Protein AF-A0A8J3HQA4-F1 (afdb_monomer)

Radius of gyration: 41.6 Å; Cα contacts (8 Å, |Δi|>4): 808; chains: 1; bounding box: 109×86×113 Å

pLDDT: mean 78.38, std 19.81, range [27.12, 98.62]

Solvent-accessible surface area (backbone atoms only — not comparable to full-atom values): 40179 Å² total; per-residue (Å²): 110,68,69,58,39,45,41,56,41,45,50,46,14,56,56,36,35,75,80,36,58,63,56,12,50,34,44,30,30,48,48,54,37,62,71,39,54,70,56,42,56,44,44,43,55,50,21,20,52,50,17,27,50,45,25,68,66,51,53,76,76,50,66,46,39,27,44,65,56,50,44,53,48,36,42,49,8,28,62,14,11,27,23,8,45,28,20,47,50,21,18,52,54,33,30,72,74,70,48,75,49,74,84,39,47,38,46,59,95,84,57,55,72,66,52,29,40,62,23,25,50,49,30,49,52,50,44,51,50,53,50,38,44,57,24,25,45,26,42,44,51,11,50,50,51,11,53,56,45,16,60,69,37,40,84,78,37,62,68,60,6,53,52,49,8,42,54,44,21,24,52,42,25,15,51,44,41,32,24,46,34,57,24,40,62,54,46,47,22,28,39,21,41,62,60,76,42,75,57,55,48,63,48,35,37,40,34,49,63,37,22,69,56,47,13,49,45,27,27,52,22,28,46,54,34,41,52,48,45,59,54,29,73,72,45,89,70,76,76,68,96,60,82,75,73,75,75,73,73,73,70,74,71,49,61,62,59,58,59,63,43,39,52,56,53,20,43,53,52,36,54,46,47,40,45,56,41,96,44,70,67,58,42,50,51,50,24,52,52,42,25,49,49,50,46,39,17,35,62,48,50,58,66,43,80,67,46,59,68,56,52,67,71,52,57,70,67,59,42,51,50,50,38,38,51,49,19,29,49,40,25,53,69,51,29,36,63,41,30,78,69,63,38,62,69,44,58,46,54,54,53,31,45,52,56,32,48,56,54,36,31,66,64,55,63,45,70,69,64,72,82,75,72,61,72,70,68,74,67,76,77,70,77,79,80,76,79,78,80,90,78,84,88,82,86,87,87,90,81,83,88,77,92,79,83,90,78,85,82,84,89,78,84,89,78,81,86,81,83,87,79,83,83,80,84,84,81,80,83,84,80,81,85,80,80,85,82,87,86,81,86,80,80,83,78,78,91,72,84,69,68,62,63,64,58,52,53,57,58,52,54,59,48,52,54,51,50,53,53,50,50,51,51,51,51,51,50,48,53,48,49,61,64,71,67,64,72,86,55,71,76,50,59,50,84,34,54,59,50,32,85,38,59,71,52,50,13,43,20,45,27,20,46,51,48,50,52,45,45,67,68,39,43,64,52,51,48,48,54,49,47,58,49,49,48,51,48,51,50,51,49,49,50,50,49,52,50,49,52,52,48,50,51,52,49,51,53,52,50,52,50,52,51,52,52,50,52,52,50,50,52,51,50,50,52,51,49,51,51,51,48,51,50,48,46,51,50,47,48,54,48,44,55,52,42,50,62,47,39,70,62,42,69,76,70,64,92,64,81,88,83,86,88,86,83,91,89,86,89,86,93,84,79,89,83,89,86,86,82,86,77,72,46,58,52,71,70,42,51,51,54,27,38,63,68,46,67,34,73,74,41,41,59,65,32,54,65,40,73,91,17,56,43,61,70,40,25,64,70,51,71,31,71,65,43,29,50,43,53,60,46,61,74,52,38,61,39,80,82,54,56,76,58,43,76,37,70,46,76,46,77,50,92,88,40,64,33,42,41,30,31,32,22,56,95,72,28,57,40,77,71,43,46,30,42,129

Foldseek 3Di:
DLVVLCCQQPVVLLVVCLVPLLVSLLSNWQNLCSLPVVCSVCLLVVLLVLLLVLLQPQPDLDNLLAPVSLLVLLLSLLNGLNSLVSNLVSNLVNNVPPNDNPRFQLCDPPDDPVSSCQLPVVLSVQLSVLSSLLSRLQLSVLQLQLLVQLVVCVVPPNVVSLVRSLVSSLVSSLLLQLLSLLQSLQLSLSRAVSNPGFDDLSSNVNSQQCSLVSSVSNSVSSVVNSVSSVVSVPRPNPDRPDPSPQRPLNPPPQVVVVLVCLLVLLLSLLSSNVSQPNDPVVSVVSSVLSSVLLCCQAEPLVPPPCQCVVLVPDDPLVLLVVLLVQLLVQLLVQVVVCLVVVHQHSVSLSVSLSVSSNSSSSNPHDDHNPPPVPVPPPPPPDPPPPPDDDDDDDDDDDDDDDDDDDDDDDDDDDDDDDDDDDDDDDDDDDDDDDDDDDDDDDDDDPDDPPPPVVVVVVVVVVVVVVVVVVVVVVSVVVSVVLSVPDDRWDDDSCSGSNGTPHSSSSSSNSSSSSVSSCSVSCSVVSSSVVSVVVSVVVVVVVVVVVVVVVVVVVVVVVVVVVVVVVVVVVVVVVVVVVVVVVVVVVVVVVVVVVVVVVVVVCVVPPPDDDDDDDDDDDDDDDDDDDDDDQFAFADPVLLVVQLVQCQDPVNLCQAPVDVQQVCVVLCVLLVHSSSSSSQVSVQCRRVVQADQWFKGWDWDQGSNAIKIWIFTQDPNHTHTDYMGRD

Secondary structure (DSSP, 8-state):
-HHHHHIIIIIHHHHHHHH-HHHHHHHHTTGGGGGSHHHHHHHHHHHHHHHHHHHHH-SSSSGGG-HHHHHHHHHHHTT-HHHHHHHHHHHHHHHHHHS--TTSTT--TTS-HHHIIIIIIHHHHHHHHHHHIIIIIHHHHHHHHHHHHHHHHHTT-HHHHHHHHHHHHHHHHHHHHHHHHHHHHHHSTHHHHTTT-PPPHHHHHHHHHTHHHHHHHHHHHHHHHHHHHHHHHHS-PPPPSS--PPPPP-----HHHHHHHHHHHHHHHHHHTGGG-SSHHHHHHHHHHHHHHHHIIIIIGGGSTTHHHHHHHS-HHHHHHHHHHHHHHHHHHHTHHHHHTT---SHHHHHHHHHHHHHHHHHSPPPPP-TT---------------------------PPPP---------PPPPPPP-PPPPPPPPPPPPPPPPPP--PPPPPP--TTHHHHHHHHHHHHHHHHHHHHHHHHHHHHHHHHHH----------SSTTTS--HHHHHHHHHHHHHHHHHHHHHHHHHHHHH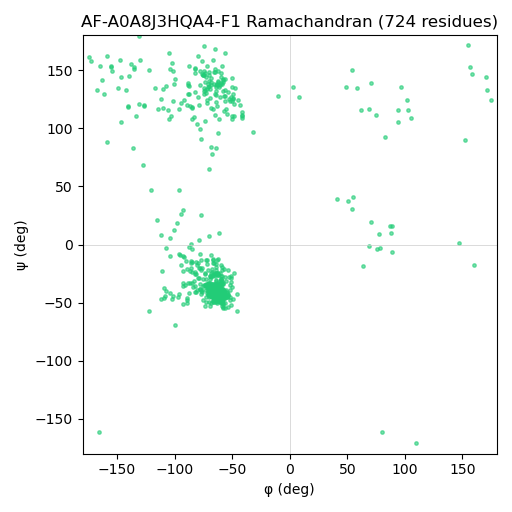HHHHHHHHHHHHHHHHHHHHHHHHHHHHHHHHHHHHHHHHHHHHHHHHHHHHHHHHHHHHHHHHHHHHHHHTTT-S----------------------S-SPPPHHHHHHHHHHH-SHHHHHHHTS-GGG--HHHHHHHTSHHHHHHHHHHTTTT-TT--SSEEEEEEEEETTEEEEEEEEEETTEEEEEEEE--

Structure (mmCIF, N/CA/C/O backbone):
data_AF-A0A8J3HQA4-F1
#
_entry.id   AF-A0A8J3HQA4-F1
#
loop_
_atom_site.group_PDB
_atom_site.id
_atom_site.type_symbol
_atom_site.label_atom_id
_atom_site.label_alt_id
_atom_site.label_comp_id
_atom_site.label_asym_id
_atom_site.label_entity_id
_atom_site.label_seq_id
_atom_site.pdbx_PDB_ins_code
_atom_site.Cartn_x
_atom_site.Cartn_y
_atom_site.Cartn_z
_atom_site.occupancy
_atom_site.B_iso_or_equiv
_atom_site.auth_seq_id
_atom_site.auth_comp_id
_atom_site.auth_asym_id
_atom_site.auth_atom_id
_atom_site.pdbx_PDB_model_num
ATOM 1 N N . MET A 1 1 ? -7.045 -21.920 17.288 1.00 91.19 1 MET A N 1
ATOM 2 C CA . MET A 1 1 ? -7.285 -20.800 16.350 1.00 91.19 1 MET A CA 1
ATOM 3 C C . MET A 1 1 ? -7.050 -19.431 16.993 1.00 91.19 1 MET A C 1
ATOM 5 O O . MET A 1 1 ? -6.075 -18.793 16.630 1.00 91.19 1 MET A O 1
ATOM 9 N N . ASN A 1 2 ? -7.845 -18.998 17.980 1.00 91.38 2 ASN A N 1
ATOM 10 C CA . ASN A 1 2 ? -7.748 -17.632 18.539 1.00 91.38 2 ASN A CA 1
ATOM 11 C C . ASN A 1 2 ? -6.362 -17.262 19.102 1.00 91.38 2 ASN A C 1
ATOM 13 O O . ASN A 1 2 ? -5.876 -16.175 18.822 1.00 91.38 2 ASN A O 1
ATOM 17 N N . LYS A 1 3 ? -5.677 -18.185 19.801 1.00 93.81 3 LYS A N 1
ATOM 18 C CA . LYS A 1 3 ? -4.294 -17.957 20.271 1.00 93.81 3 LYS A CA 1
ATOM 19 C C . LYS A 1 3 ? -3.330 -17.626 19.123 1.00 93.81 3 LYS A C 1
ATOM 21 O O . LYS A 1 3 ? -2.540 -16.707 19.256 1.00 93.81 3 LYS A O 1
ATOM 26 N N . LEU A 1 4 ? -3.432 -18.328 17.989 1.00 95.62 4 LEU A N 1
ATOM 27 C CA . LEU A 1 4 ? -2.595 -18.067 16.810 1.00 95.62 4 LEU A CA 1
ATOM 28 C C . LEU A 1 4 ? -2.912 -16.702 16.191 1.00 95.62 4 LEU A C 1
ATOM 30 O O . LEU A 1 4 ? -1.997 -15.978 15.816 1.00 95.62 4 LEU A O 1
ATOM 34 N N . VAL A 1 5 ? -4.195 -16.333 16.129 1.00 95.56 5 VAL A N 1
ATOM 35 C CA . VAL A 1 5 ? -4.636 -15.013 15.653 1.00 95.56 5 VAL A CA 1
ATOM 36 C C . VAL A 1 5 ? -4.083 -13.896 16.541 1.00 95.56 5 VAL A C 1
ATOM 38 O O . VAL A 1 5 ? -3.553 -12.918 16.021 1.00 95.56 5 VAL A O 1
ATOM 41 N N . ASP A 1 6 ? -4.142 -14.047 17.865 1.00 94.12 6 ASP A N 1
ATOM 42 C CA . ASP A 1 6 ? -3.580 -13.070 18.802 1.00 94.12 6 ASP A CA 1
ATOM 43 C C . ASP A 1 6 ? -2.047 -13.016 18.721 1.00 94.12 6 ASP A C 1
ATOM 45 O O . ASP A 1 6 ? -1.463 -11.931 18.733 1.00 94.12 6 ASP A O 1
ATOM 49 N N . THR A 1 7 ? -1.370 -14.157 18.570 1.00 95.19 7 THR A N 1
ATOM 50 C CA . THR A 1 7 ? 0.081 -14.174 18.352 1.00 95.19 7 THR A CA 1
ATOM 51 C C . THR A 1 7 ? 0.458 -13.427 17.073 1.00 95.19 7 THR A C 1
ATOM 53 O O . THR A 1 7 ? 1.356 -12.588 17.102 1.00 95.19 7 THR A O 1
ATOM 56 N N . LEU A 1 8 ? -0.258 -13.668 15.973 1.00 95.56 8 LEU A N 1
ATOM 57 C CA . LEU A 1 8 ? 0.042 -13.094 14.663 1.00 95.56 8 LEU A CA 1
ATOM 58 C C . LEU A 1 8 ? -0.260 -11.594 14.576 1.00 95.56 8 LEU A C 1
ATOM 60 O O . LEU A 1 8 ? 0.541 -10.845 14.027 1.00 95.56 8 LEU A O 1
ATOM 64 N N . TRP A 1 9 ? -1.393 -11.151 15.125 1.00 94.94 9 TRP A N 1
ATOM 65 C CA . TRP A 1 9 ? -1.896 -9.784 14.937 1.00 94.94 9 TRP A CA 1
ATOM 66 C C . TRP A 1 9 ? -1.690 -8.856 16.137 1.00 94.94 9 TRP A C 1
ATOM 68 O O . TRP A 1 9 ? -1.901 -7.651 16.006 1.00 94.94 9 TRP A O 1
ATOM 78 N N . LEU A 1 10 ? -1.274 -9.376 17.297 1.00 92.75 10 LEU A N 1
ATOM 79 C CA . LEU A 1 10 ? -0.962 -8.563 18.478 1.00 92.75 10 LEU A CA 1
ATOM 80 C C . LEU A 1 10 ? 0.467 -8.766 18.965 1.00 92.75 10 LEU A C 1
ATOM 82 O O . LEU A 1 10 ? 1.226 -7.801 19.053 1.00 92.75 10 LEU A O 1
ATOM 86 N N . GLN A 1 11 ? 0.848 -10.006 19.282 1.00 93.81 11 GLN A N 1
ATOM 87 C CA . GLN A 1 11 ? 2.137 -10.269 19.928 1.00 93.81 11 GLN A CA 1
ATOM 88 C C . GLN A 1 11 ? 3.305 -10.043 18.969 1.00 93.81 11 GLN A C 1
ATOM 90 O O . GLN A 1 11 ? 4.281 -9.401 19.351 1.00 93.81 11 GLN A O 1
ATOM 95 N N . LEU A 1 12 ? 3.196 -10.511 17.723 1.00 94.19 12 LEU A N 1
ATOM 96 C CA . LEU A 1 12 ? 4.220 -10.322 16.702 1.00 94.19 12 LEU A CA 1
ATOM 97 C C . LEU A 1 12 ? 4.420 -8.828 16.373 1.00 94.19 12 LEU A C 1
ATOM 99 O O . LEU A 1 12 ? 5.554 -8.365 16.500 1.00 94.19 12 LEU A O 1
ATOM 103 N N . PRO A 1 13 ? 3.378 -8.023 16.074 1.00 93.69 13 PRO A N 1
ATOM 104 C CA . PRO A 1 13 ? 3.533 -6.578 15.901 1.00 93.69 13 PRO A CA 1
ATOM 105 C C . PRO A 1 13 ? 4.113 -5.870 17.126 1.00 93.69 13 PRO A C 1
ATOM 107 O O . PRO A 1 13 ? 4.959 -4.984 16.986 1.00 93.69 13 PRO A O 1
ATOM 110 N N . ALA A 1 14 ? 3.706 -6.270 18.336 1.00 89.81 14 ALA A N 1
ATOM 111 C CA . ALA A 1 14 ? 4.242 -5.716 19.575 1.00 89.81 14 ALA A CA 1
ATOM 112 C C . ALA A 1 14 ? 5.727 -6.057 19.769 1.00 89.81 14 ALA A C 1
ATOM 114 O O . ALA A 1 14 ? 6.503 -5.187 20.167 1.00 89.81 14 ALA A O 1
ATOM 115 N N . ALA A 1 15 ? 6.138 -7.289 19.456 1.00 90.62 15 ALA A N 1
ATOM 116 C CA . ALA A 1 15 ? 7.532 -7.714 19.484 1.00 90.62 15 ALA A CA 1
ATOM 117 C C . ALA A 1 15 ? 8.357 -6.953 18.438 1.00 90.62 15 ALA A C 1
ATOM 119 O O . ALA A 1 15 ? 9.387 -6.375 18.778 1.00 90.62 15 ALA A O 1
ATOM 120 N N . MET A 1 16 ? 7.864 -6.856 17.200 1.00 90.44 16 MET A N 1
ATOM 121 C CA . MET A 1 16 ? 8.536 -6.134 16.115 1.00 90.44 16 MET A CA 1
ATOM 122 C C . MET A 1 16 ? 8.676 -4.645 16.417 1.00 90.44 16 MET A C 1
ATOM 124 O O . MET A 1 16 ? 9.735 -4.074 16.176 1.00 90.44 16 MET A O 1
ATOM 128 N N . ARG A 1 17 ? 7.668 -4.019 17.038 1.00 85.44 17 ARG A N 1
ATOM 129 C CA . ARG A 1 17 ? 7.722 -2.607 17.448 1.00 85.44 17 ARG A CA 1
ATOM 130 C C . ARG A 1 17 ? 8.867 -2.309 18.424 1.00 85.44 17 ARG A C 1
ATOM 132 O O . ARG A 1 17 ? 9.336 -1.174 18.441 1.00 85.44 17 ARG A O 1
ATOM 139 N N . ARG A 1 18 ? 9.328 -3.292 19.213 1.00 83.75 18 ARG A N 1
ATOM 140 C CA . ARG A 1 18 ? 10.471 -3.119 20.133 1.00 83.75 18 ARG A CA 1
ATOM 141 C C . ARG A 1 18 ? 11.788 -2.908 19.389 1.00 83.75 18 ARG A C 1
ATOM 143 O O . ARG A 1 18 ? 12.631 -2.167 19.878 1.00 83.75 18 ARG A O 1
ATOM 150 N N . PHE A 1 19 ? 11.943 -3.538 18.227 1.00 82.69 19 PHE A N 1
ATOM 151 C CA . PHE A 1 19 ? 13.158 -3.457 17.415 1.00 82.69 19 PHE A CA 1
ATOM 152 C C . PHE A 1 19 ? 13.033 -2.405 16.312 1.00 82.69 19 PHE A C 1
ATOM 154 O O . PHE A 1 19 ? 13.953 -1.626 16.081 1.00 82.69 19 PHE A O 1
ATOM 161 N N . TRP A 1 20 ? 11.874 -2.351 15.653 1.00 83.94 20 TRP A N 1
ATOM 162 C CA . TRP A 1 20 ? 11.606 -1.455 14.540 1.00 83.94 20 TRP A CA 1
ATOM 163 C C . TRP A 1 20 ? 10.139 -1.013 14.528 1.00 83.94 20 TRP A C 1
ATOM 165 O O . TRP A 1 20 ? 9.229 -1.750 14.145 1.00 83.94 20 TRP A O 1
ATOM 175 N N . LEU A 1 21 ? 9.906 0.240 14.930 1.00 83.69 21 LEU A N 1
ATOM 176 C CA . LEU A 1 21 ? 8.566 0.824 15.040 1.00 83.69 21 LEU A CA 1
ATOM 177 C C . LEU A 1 21 ? 7.759 0.708 13.737 1.00 83.69 21 LEU A C 1
ATOM 179 O O . LEU A 1 21 ? 6.576 0.368 13.776 1.00 83.69 21 LEU A O 1
ATOM 183 N N . THR A 1 22 ? 8.412 0.937 12.596 1.00 83.94 22 THR A N 1
ATOM 184 C CA . THR A 1 22 ? 7.792 0.824 11.274 1.00 83.94 22 THR A CA 1
ATOM 185 C C . THR A 1 22 ? 7.326 -0.593 10.983 1.00 83.94 22 THR A C 1
ATOM 187 O O . THR A 1 22 ? 6.182 -0.781 10.584 1.00 83.94 22 THR A O 1
ATOM 190 N N . LEU A 1 23 ? 8.163 -1.595 11.253 1.00 88.75 23 LEU A N 1
ATOM 191 C CA . LEU A 1 23 ? 7.805 -2.993 11.032 1.00 88.75 23 LEU A CA 1
ATOM 192 C C . LEU A 1 23 ? 6.659 -3.440 11.943 1.00 88.75 23 LEU A C 1
ATOM 194 O O . LEU A 1 23 ? 5.761 -4.149 11.497 1.00 88.75 23 LEU A O 1
ATOM 198 N N . GLY A 1 24 ? 6.635 -2.977 13.196 1.00 90.06 24 GLY A N 1
ATOM 199 C CA . GLY A 1 24 ? 5.503 -3.203 14.097 1.00 90.06 24 GLY A CA 1
ATOM 200 C C . GLY A 1 24 ? 4.202 -2.563 13.599 1.00 90.06 24 GLY A C 1
ATOM 201 O O . GLY A 1 24 ? 3.128 -3.127 13.779 1.00 90.06 24 GLY A O 1
ATOM 202 N N . ALA A 1 25 ? 4.270 -1.397 12.951 1.00 89.12 25 ALA A N 1
ATOM 203 C CA . ALA A 1 25 ? 3.095 -0.785 12.332 1.00 89.12 25 ALA A CA 1
ATOM 204 C C . ALA A 1 25 ? 2.644 -1.533 11.069 1.00 89.12 25 ALA A C 1
ATOM 206 O O . ALA A 1 25 ? 1.453 -1.767 10.911 1.00 89.12 25 ALA A O 1
ATOM 207 N N . ILE A 1 26 ? 3.588 -1.953 10.219 1.00 93.38 26 ILE A N 1
ATOM 208 C CA . ILE A 1 26 ? 3.311 -2.749 9.016 1.00 93.38 26 ILE A CA 1
ATOM 209 C C . ILE A 1 26 ? 2.622 -4.059 9.397 1.00 93.38 26 ILE A C 1
ATOM 211 O O . ILE A 1 26 ? 1.548 -4.357 8.892 1.00 93.38 26 ILE A O 1
ATOM 215 N N . THR A 1 27 ? 3.211 -4.818 10.320 1.00 95.44 27 THR A N 1
ATOM 216 C CA . THR A 1 27 ? 2.690 -6.127 10.748 1.00 95.44 27 THR A CA 1
ATOM 217 C C . THR A 1 27 ? 1.387 -6.022 11.541 1.00 95.44 27 THR A C 1
ATOM 219 O O . THR A 1 27 ? 0.585 -6.950 11.517 1.00 95.44 27 THR A O 1
ATOM 222 N N . GLY A 1 28 ? 1.142 -4.896 12.221 1.00 94.12 28 GLY A N 1
ATOM 223 C CA . GLY A 1 28 ? -0.131 -4.624 12.894 1.00 94.12 28 GLY A CA 1
ATOM 224 C C . GLY A 1 28 ? -1.246 -4.149 11.955 1.00 94.12 28 GLY A C 1
ATOM 225 O O . GLY A 1 28 ? -2.419 -4.170 12.340 1.00 94.12 28 GLY A O 1
ATOM 226 N N . ASP A 1 29 ? -0.910 -3.721 10.733 1.00 94.69 29 ASP A N 1
ATOM 227 C CA . ASP A 1 29 ? -1.881 -3.196 9.781 1.00 94.69 29 ASP A CA 1
ATOM 228 C C . ASP A 1 29 ? -2.697 -4.313 9.113 1.00 94.69 29 ASP A C 1
ATOM 230 O O . ASP A 1 29 ? -2.326 -4.868 8.076 1.00 94.69 29 ASP A O 1
ATOM 234 N N . GLY A 1 30 ? -3.821 -4.629 9.753 1.00 94.94 30 GLY A N 1
ATOM 235 C CA . GLY A 1 30 ? -4.703 -5.758 9.449 1.00 94.94 30 GLY A CA 1
ATOM 236 C C . GLY A 1 30 ? -5.369 -6.343 10.699 1.00 94.94 30 GLY A C 1
ATOM 237 O O . GLY A 1 30 ? -6.180 -7.256 10.593 1.00 94.94 30 GLY A O 1
ATOM 238 N N . ALA A 1 31 ? -5.107 -5.779 11.887 1.00 94.94 31 ALA A N 1
ATOM 239 C CA . ALA A 1 31 ? -5.709 -6.207 13.153 1.00 94.94 31 ALA A CA 1
ATOM 240 C C . ALA A 1 31 ? -7.253 -6.264 13.149 1.00 94.94 31 ALA A C 1
ATOM 242 O O . ALA A 1 31 ? -7.830 -7.014 13.935 1.00 94.94 31 ALA A O 1
ATOM 243 N N . TYR A 1 32 ? -7.933 -5.537 12.254 1.00 95.81 32 TYR A N 1
ATOM 244 C CA . TYR A 1 32 ? -9.389 -5.627 12.077 1.00 95.81 32 TYR A CA 1
ATOM 245 C C . TYR A 1 32 ? -9.848 -7.021 11.603 1.00 95.81 32 TYR A C 1
ATOM 247 O O . TYR A 1 32 ? -10.966 -7.436 11.902 1.00 95.81 32 TYR A O 1
ATOM 255 N N . LEU A 1 33 ? -8.977 -7.791 10.936 1.00 96.69 33 LEU A N 1
ATOM 256 C CA . LEU A 1 33 ? -9.259 -9.163 10.504 1.00 96.69 33 LEU A CA 1
ATOM 257 C C . LEU A 1 33 ? -9.492 -10.112 11.684 1.00 96.69 33 LEU A C 1
ATOM 259 O O . LEU A 1 33 ? -10.132 -11.145 11.506 1.00 96.69 33 LEU A O 1
ATOM 263 N N . ARG A 1 34 ? -9.054 -9.758 12.904 1.00 96.00 34 ARG A N 1
ATOM 264 C CA . ARG A 1 34 ? -9.312 -10.536 14.131 1.00 96.00 34 ARG A CA 1
ATOM 265 C C . ARG A 1 34 ? -10.808 -10.744 14.402 1.00 96.00 34 ARG A C 1
ATOM 267 O O . ARG A 1 34 ? -11.164 -11.705 15.078 1.00 96.00 34 ARG A O 1
ATOM 274 N N . ALA A 1 35 ? -11.679 -9.906 13.832 1.00 96.12 35 ALA A N 1
ATOM 275 C CA . ALA A 1 35 ? -13.131 -10.089 13.866 1.00 96.12 35 ALA A CA 1
ATOM 276 C C . ALA A 1 35 ? -13.623 -11.330 13.079 1.00 96.12 35 ALA A C 1
ATOM 278 O O . ALA A 1 35 ? -14.778 -11.742 13.225 1.00 96.12 35 ALA A O 1
ATOM 279 N N . TRP A 1 36 ? -12.752 -11.941 12.265 1.00 97.12 36 TRP A N 1
ATOM 280 C CA . TRP A 1 36 ? -12.970 -13.187 11.527 1.00 97.12 36 TRP A CA 1
ATOM 281 C C . TRP A 1 36 ? -11.725 -14.093 11.634 1.00 97.12 36 TRP A C 1
ATOM 283 O O . TRP A 1 36 ? -10.894 -14.112 10.725 1.00 97.12 36 TRP A O 1
ATOM 293 N N . PRO A 1 37 ? -11.575 -14.875 12.722 1.00 95.81 37 PRO A N 1
ATOM 294 C CA . PRO A 1 37 ? -10.360 -15.651 12.992 1.00 95.81 37 PRO A CA 1
ATOM 295 C C . PRO A 1 37 ? -9.856 -16.554 11.847 1.00 95.81 37 PRO A C 1
ATOM 297 O O . PRO A 1 37 ? -8.642 -16.587 11.643 1.00 95.81 37 PRO A O 1
ATOM 300 N N . PRO A 1 38 ? -10.716 -17.241 11.061 1.00 97.50 38 PRO A N 1
ATOM 301 C CA . PRO A 1 38 ? -10.247 -18.004 9.904 1.00 97.50 38 PRO A CA 1
ATOM 302 C C . PRO A 1 38 ? -9.570 -17.110 8.857 1.00 97.50 38 PRO A C 1
ATOM 304 O O . PRO A 1 38 ? -8.472 -17.414 8.397 1.00 97.50 38 PRO A O 1
ATOM 307 N N . LEU A 1 39 ? -10.174 -15.960 8.543 1.00 97.25 39 LEU A N 1
ATOM 308 C CA . LEU A 1 39 ? -9.629 -15.005 7.579 1.00 97.25 39 LEU A CA 1
ATOM 309 C C . LEU A 1 39 ? -8.330 -14.368 8.091 1.00 97.25 39 LEU A C 1
ATOM 311 O O . LEU A 1 39 ? -7.391 -14.195 7.323 1.00 97.25 39 LEU A O 1
ATOM 315 N N . ALA A 1 40 ? -8.243 -14.079 9.392 1.00 96.81 40 ALA A N 1
ATOM 316 C CA . ALA A 1 40 ? -7.030 -13.561 10.021 1.00 96.81 40 ALA A CA 1
ATOM 317 C C . ALA A 1 40 ? -5.825 -14.509 9.892 1.00 96.81 40 ALA A C 1
ATOM 319 O O . ALA A 1 40 ? -4.696 -14.031 9.802 1.00 96.81 40 ALA A O 1
ATOM 320 N N . LEU A 1 41 ? -6.037 -15.829 9.896 1.00 97.19 41 LEU A N 1
ATOM 321 C CA . LEU A 1 41 ? -4.963 -16.805 9.679 1.00 97.19 41 LEU A CA 1
ATOM 322 C C . LEU A 1 41 ? -4.644 -16.991 8.195 1.00 97.19 41 LEU A C 1
ATOM 324 O O . LEU A 1 41 ? -3.475 -17.088 7.827 1.00 97.19 41 LEU A O 1
ATOM 328 N N . VAL A 1 42 ? -5.676 -17.031 7.352 1.00 98.06 42 VAL A N 1
ATOM 329 C CA . VAL A 1 42 ? -5.518 -17.287 5.917 1.00 98.06 42 VAL A CA 1
ATOM 330 C C . VAL A 1 42 ? -4.932 -16.084 5.186 1.00 98.06 42 VAL A C 1
ATOM 332 O O . VAL A 1 42 ? -4.151 -16.288 4.272 1.00 98.06 42 VAL A O 1
ATOM 335 N N . ALA A 1 43 ? -5.244 -14.842 5.565 1.00 97.44 43 ALA A N 1
ATOM 336 C CA . ALA A 1 43 ? -4.848 -13.672 4.776 1.00 97.44 43 ALA A CA 1
ATOM 337 C C . ALA A 1 43 ? -3.317 -13.510 4.609 1.00 97.44 43 ALA A C 1
ATOM 339 O O . ALA A 1 43 ? -2.880 -13.327 3.474 1.00 97.44 43 ALA A O 1
ATOM 340 N N . PRO A 1 44 ? -2.474 -13.633 5.655 1.00 97.44 44 PRO A N 1
ATOM 341 C CA . PRO A 1 44 ? -1.016 -13.591 5.501 1.00 97.44 44 PRO A CA 1
ATOM 342 C C . PRO A 1 44 ? -0.463 -14.728 4.637 1.00 97.44 44 PRO A C 1
ATOM 344 O O . PRO A 1 44 ? 0.307 -14.483 3.711 1.00 97.44 44 PRO A O 1
ATOM 347 N N . LEU A 1 45 ? -0.895 -15.967 4.901 1.00 97.44 45 LEU A N 1
ATOM 348 C CA . LEU A 1 45 ? -0.439 -17.143 4.157 1.00 97.44 45 LEU A CA 1
ATOM 349 C C . LEU A 1 45 ? -0.908 -17.102 2.699 1.00 97.44 45 LEU A C 1
ATOM 351 O O . LEU A 1 45 ? -0.126 -17.360 1.794 1.00 97.44 45 LEU A O 1
ATOM 355 N N . GLY A 1 46 ? -2.165 -16.735 2.469 1.00 98.19 46 GLY A N 1
ATOM 356 C CA . GLY A 1 46 ? -2.751 -16.559 1.146 1.00 98.19 46 GLY A CA 1
ATOM 357 C C . GLY A 1 46 ? -2.066 -15.442 0.366 1.00 98.19 46 GLY A C 1
ATOM 358 O O . GLY A 1 46 ? -1.774 -15.634 -0.808 1.00 98.19 46 GLY A O 1
ATOM 359 N N . GLY A 1 47 ? -1.726 -14.327 1.023 1.00 98.31 47 GLY A N 1
ATOM 360 C CA . GLY A 1 47 ? -0.895 -13.275 0.437 1.00 98.31 47 GLY A CA 1
ATOM 361 C C . GLY A 1 47 ? 0.470 -13.809 0.006 1.00 98.31 47 GLY A C 1
ATOM 362 O O . GLY A 1 47 ? 0.855 -13.637 -1.145 1.00 98.31 47 GLY A O 1
ATOM 363 N N . PHE A 1 48 ? 1.168 -14.533 0.887 1.00 98.62 48 PHE A N 1
ATOM 364 C CA . PHE A 1 48 ? 2.459 -15.149 0.565 1.00 98.62 48 PHE A CA 1
ATOM 365 C C . PHE A 1 48 ? 2.375 -16.143 -0.597 1.00 98.62 48 PHE A C 1
ATOM 367 O O . PHE A 1 48 ? 3.173 -16.056 -1.524 1.00 98.62 48 PHE A O 1
ATOM 374 N N . VAL A 1 49 ? 1.404 -17.062 -0.576 1.00 98.56 49 VAL A N 1
ATOM 375 C CA . VAL A 1 49 ? 1.198 -18.064 -1.634 1.00 98.56 49 VAL A CA 1
ATOM 376 C C . VAL A 1 49 ? 0.847 -17.395 -2.961 1.00 98.56 49 VAL A C 1
ATOM 378 O O . VAL A 1 49 ? 1.402 -17.772 -3.989 1.00 98.56 49 VAL A O 1
ATOM 381 N N . LEU A 1 50 ? -0.018 -16.377 -2.950 1.00 98.44 50 LEU A N 1
ATOM 382 C CA . LEU A 1 50 ? -0.332 -15.591 -4.141 1.00 98.44 50 LEU A CA 1
ATOM 383 C C . LEU A 1 50 ? 0.917 -14.888 -4.677 1.00 98.44 50 LEU A C 1
ATOM 385 O O . LEU A 1 50 ? 1.200 -14.978 -5.865 1.00 98.44 50 LEU A O 1
ATOM 389 N N . GLY A 1 51 ? 1.676 -14.218 -3.809 1.00 98.50 51 GLY A N 1
ATOM 390 C CA . GLY A 1 51 ? 2.930 -13.569 -4.174 1.00 98.50 51 GLY A CA 1
ATOM 391 C C . GLY A 1 51 ? 3.912 -14.553 -4.800 1.00 98.50 51 GLY A C 1
ATOM 392 O O . GLY A 1 51 ? 4.404 -14.305 -5.891 1.00 98.50 51 GLY A O 1
ATOM 393 N N . ALA A 1 52 ? 4.138 -15.693 -4.148 1.00 98.56 52 ALA A N 1
ATOM 394 C CA . ALA A 1 52 ? 4.997 -16.772 -4.627 1.00 98.56 52 ALA A CA 1
ATOM 395 C C . ALA A 1 52 ? 4.559 -17.291 -6.003 1.00 98.56 52 ALA A C 1
ATOM 397 O O . ALA A 1 52 ? 5.380 -17.414 -6.907 1.00 98.56 52 ALA A O 1
ATOM 398 N N . PHE A 1 53 ? 3.260 -17.537 -6.185 1.00 98.38 53 PHE A N 1
ATOM 399 C CA . PHE A 1 53 ? 2.701 -17.944 -7.469 1.00 98.38 53 PHE A CA 1
ATOM 400 C C . PHE A 1 53 ? 2.937 -16.882 -8.549 1.00 98.38 53 PHE A C 1
ATOM 402 O O . PHE A 1 53 ? 3.439 -17.203 -9.619 1.00 98.38 53 PHE A O 1
ATOM 409 N N . LEU A 1 54 ? 2.660 -15.608 -8.262 1.00 98.12 54 LEU A N 1
ATOM 410 C CA . LEU A 1 54 ? 2.899 -14.509 -9.202 1.00 98.12 54 LEU A CA 1
ATOM 411 C C . LEU A 1 54 ? 4.390 -14.304 -9.502 1.00 98.12 54 LEU A C 1
ATOM 413 O O . LEU A 1 54 ? 4.731 -13.977 -10.632 1.00 98.12 54 LEU A O 1
ATOM 417 N N . GLY A 1 55 ? 5.273 -14.539 -8.529 1.00 97.31 55 GLY A N 1
ATOM 418 C CA . GLY A 1 55 ? 6.726 -14.535 -8.714 1.00 97.31 55 GLY A CA 1
ATOM 419 C C . GLY A 1 55 ? 7.216 -15.661 -9.625 1.00 97.31 55 GLY A C 1
ATOM 420 O O . GLY A 1 55 ? 8.245 -15.503 -10.264 1.00 97.31 55 GLY A O 1
ATOM 421 N N . LEU A 1 56 ? 6.462 -16.759 -9.730 1.00 97.25 56 LEU A N 1
ATOM 422 C CA . LEU A 1 56 ? 6.751 -17.875 -10.632 1.00 97.25 56 LEU A CA 1
ATOM 423 C C . LEU A 1 56 ? 6.236 -17.639 -12.060 1.00 97.25 56 LEU A C 1
ATOM 425 O O . LEU A 1 56 ? 6.861 -18.098 -13.010 1.00 97.25 56 LEU A O 1
ATOM 429 N N . ILE A 1 57 ? 5.077 -16.986 -12.209 1.00 97.25 57 ILE A N 1
ATOM 430 C CA . ILE A 1 57 ? 4.358 -16.912 -13.495 1.00 97.25 57 ILE A CA 1
ATOM 431 C C . ILE A 1 57 ? 4.405 -15.544 -14.181 1.00 97.25 57 ILE A C 1
ATOM 433 O O . ILE A 1 57 ? 3.804 -15.391 -15.247 1.00 97.25 57 ILE A O 1
ATOM 437 N N . HIS A 1 58 ? 5.017 -14.522 -13.573 1.00 96.62 58 HIS A N 1
ATOM 438 C CA . HIS A 1 58 ? 5.049 -13.207 -14.212 1.00 96.62 58 HIS A CA 1
ATOM 439 C C . HIS A 1 58 ? 5.842 -13.280 -15.529 1.00 96.62 58 HIS A C 1
ATOM 441 O O . HIS A 1 58 ? 6.879 -13.939 -15.594 1.00 96.62 58 HIS A O 1
ATOM 447 N N . PRO A 1 59 ? 5.331 -12.669 -16.611 1.00 94.88 59 PRO A N 1
ATOM 448 C CA . PRO A 1 59 ? 6.040 -12.648 -17.876 1.00 94.88 59 PRO A CA 1
ATOM 449 C C . PRO A 1 59 ? 7.219 -11.680 -17.795 1.00 94.88 59 PRO A C 1
ATOM 451 O O . PRO A 1 59 ? 7.120 -10.628 -17.172 1.00 94.88 59 PRO A O 1
ATOM 454 N N . GLY A 1 60 ? 8.296 -11.990 -18.511 1.00 93.19 60 GLY A N 1
ATOM 455 C CA . GLY A 1 60 ? 9.454 -11.108 -18.621 1.00 93.19 60 GLY A CA 1
ATOM 456 C C . GLY A 1 60 ? 10.388 -11.182 -17.416 1.00 93.19 60 GLY A C 1
ATOM 457 O O . GLY A 1 60 ? 10.416 -12.157 -16.672 1.00 93.19 60 GLY A O 1
ATOM 458 N N . THR A 1 61 ? 11.227 -10.159 -17.269 1.00 92.88 61 THR A N 1
ATOM 459 C CA . THR A 1 61 ? 12.341 -10.196 -16.312 1.00 92.88 61 THR A CA 1
ATOM 460 C C . THR A 1 61 ? 12.019 -9.568 -14.962 1.00 92.88 61 THR A C 1
ATOM 462 O O . THR A 1 61 ? 12.731 -9.833 -13.993 1.00 92.88 61 THR A O 1
ATOM 465 N N . VAL A 1 62 ? 10.962 -8.752 -14.881 1.00 95.19 62 VAL A N 1
ATOM 466 C CA . VAL A 1 62 ? 10.487 -8.085 -13.657 1.00 95.19 62 VAL A CA 1
ATOM 467 C C . VAL A 1 62 ? 8.965 -7.914 -13.670 1.00 95.19 62 VAL A C 1
ATOM 469 O O . VAL A 1 62 ? 8.349 -7.841 -14.729 1.00 95.19 62 VAL A O 1
ATOM 472 N N . TYR A 1 63 ? 8.359 -7.734 -12.494 1.00 96.75 63 TYR A N 1
ATOM 473 C CA . TYR A 1 63 ? 6.904 -7.593 -12.328 1.00 96.75 63 TYR A CA 1
ATOM 474 C C . TYR A 1 63 ? 6.231 -6.540 -13.223 1.00 96.75 63 TYR A C 1
ATOM 476 O O . TYR A 1 63 ? 5.039 -6.655 -13.506 1.00 96.75 63 TYR A O 1
ATOM 484 N N . THR A 1 64 ? 6.941 -5.490 -13.650 1.00 95.88 64 THR A N 1
ATOM 485 C CA . THR A 1 64 ? 6.350 -4.395 -14.438 1.00 95.88 64 THR A CA 1
ATOM 486 C C . THR A 1 64 ? 5.996 -4.789 -15.873 1.00 95.88 64 THR A C 1
ATOM 488 O O . THR A 1 64 ? 5.208 -4.089 -16.505 1.00 95.88 64 THR A O 1
ATOM 491 N N . TYR A 1 65 ? 6.484 -5.935 -16.358 1.00 96.38 65 TYR A N 1
ATOM 492 C CA . TYR A 1 65 ? 6.071 -6.528 -17.636 1.00 96.38 65 TYR A CA 1
ATOM 493 C C . TYR A 1 65 ? 4.611 -7.006 -17.636 1.00 96.38 65 TYR A C 1
ATOM 495 O O . TYR A 1 65 ? 4.050 -7.284 -18.695 1.00 96.38 65 TYR A O 1
ATOM 503 N N . SER A 1 66 ? 3.960 -7.098 -16.470 1.00 97.00 66 SER A N 1
ATOM 504 C CA . SER A 1 66 ? 2.556 -7.492 -16.379 1.00 97.00 66 SER A CA 1
ATOM 505 C C . SER A 1 66 ? 1.757 -6.591 -15.458 1.00 97.00 66 SER A C 1
ATOM 507 O O . SER A 1 66 ? 1.847 -6.651 -14.231 1.00 97.00 66 SER A O 1
ATOM 509 N N . PHE A 1 67 ? 0.864 -5.817 -16.074 1.00 96.81 67 PHE A N 1
ATOM 510 C CA . PHE A 1 67 ? -0.162 -5.072 -15.357 1.00 96.81 67 PHE A CA 1
ATOM 511 C C . PHE A 1 67 ? -0.991 -5.978 -14.435 1.00 96.81 67 PHE A C 1
ATOM 513 O O . PHE A 1 67 ? -1.232 -5.622 -13.284 1.00 96.81 67 PHE A O 1
ATOM 520 N N . PHE A 1 68 ? -1.385 -7.163 -14.911 1.00 98.06 68 PHE A N 1
ATOM 521 C CA . PHE A 1 68 ? -2.214 -8.095 -14.144 1.00 98.06 68 PHE A CA 1
ATOM 522 C C . PHE A 1 68 ? -1.515 -8.593 -12.880 1.00 98.06 68 PHE A C 1
ATOM 524 O O . PHE A 1 68 ? -2.139 -8.642 -11.822 1.00 98.06 68 PHE A O 1
ATOM 531 N N . VAL A 1 69 ? -0.220 -8.911 -12.963 1.00 98.12 69 VAL A N 1
ATOM 532 C CA . VAL A 1 69 ? 0.579 -9.338 -11.805 1.00 98.12 69 VAL A CA 1
ATOM 533 C C . VAL A 1 69 ? 0.587 -8.244 -10.737 1.00 98.12 69 VAL A C 1
ATOM 535 O O . VAL A 1 69 ? 0.263 -8.509 -9.579 1.00 98.12 69 VAL A O 1
ATOM 538 N N . VAL A 1 70 ? 0.869 -6.996 -11.123 1.00 98.25 70 VAL A N 1
ATOM 539 C CA . VAL A 1 70 ? 0.875 -5.866 -10.182 1.00 98.25 70 VAL A CA 1
ATOM 540 C C . VAL A 1 70 ? -0.524 -5.585 -9.631 1.00 98.25 70 VAL A C 1
ATOM 542 O O . VAL A 1 70 ? -0.669 -5.401 -8.425 1.00 98.25 70 VAL A O 1
ATOM 545 N N . ALA A 1 71 ? -1.563 -5.607 -10.469 1.00 98.25 71 ALA A N 1
ATOM 546 C CA . ALA A 1 71 ? -2.942 -5.380 -10.044 1.00 98.25 71 ALA A CA 1
ATOM 547 C C . ALA A 1 71 ? -3.419 -6.429 -9.025 1.00 98.25 71 ALA A C 1
ATOM 549 O O . ALA A 1 71 ? -4.008 -6.064 -8.009 1.00 98.25 71 ALA A O 1
ATOM 550 N N . LEU A 1 72 ? -3.113 -7.714 -9.236 1.00 98.50 72 LEU A N 1
ATOM 551 C CA . LEU A 1 72 ? -3.447 -8.781 -8.286 1.00 98.50 72 LEU A CA 1
ATOM 552 C C . LEU A 1 72 ? -2.718 -8.611 -6.949 1.00 98.50 72 LEU A C 1
ATOM 554 O O . LEU A 1 72 ? -3.336 -8.754 -5.891 1.00 98.50 72 LEU A O 1
ATOM 558 N N . MET A 1 73 ? -1.433 -8.243 -6.974 1.00 98.56 73 MET A N 1
ATOM 559 C CA . MET A 1 73 ? -0.698 -7.942 -5.743 1.00 98.56 73 MET A CA 1
ATOM 560 C C . MET A 1 73 ? -1.274 -6.720 -5.016 1.00 98.56 73 MET A C 1
ATOM 562 O O . MET A 1 73 ? -1.396 -6.749 -3.794 1.00 98.56 73 MET A O 1
ATOM 566 N N . VAL A 1 74 ? -1.673 -5.670 -5.743 1.00 98.44 74 VAL A N 1
ATOM 567 C CA . VAL A 1 74 ? -2.332 -4.478 -5.179 1.00 98.44 74 VAL A CA 1
ATOM 568 C C . VAL A 1 74 ? -3.672 -4.832 -4.537 1.00 98.44 74 VAL A C 1
ATOM 570 O O . VAL A 1 74 ? -3.954 -4.375 -3.431 1.00 98.44 74 VAL A O 1
ATOM 573 N N . LEU A 1 75 ? -4.481 -5.675 -5.185 1.00 98.25 75 LEU A N 1
ATOM 574 C CA . LEU A 1 75 ? -5.750 -6.153 -4.630 1.00 98.25 75 LEU A CA 1
ATOM 575 C C . LEU A 1 75 ? -5.533 -6.914 -3.314 1.00 98.25 75 LEU A C 1
ATOM 577 O O . LEU A 1 75 ? -6.234 -6.653 -2.336 1.00 98.25 75 LEU A O 1
ATOM 581 N N . ALA A 1 76 ? -4.529 -7.795 -3.254 1.00 98.19 76 ALA A N 1
ATOM 582 C CA . ALA A 1 76 ? -4.172 -8.510 -2.029 1.00 98.19 76 ALA A CA 1
ATOM 583 C C . ALA A 1 76 ? -3.648 -7.564 -0.932 1.00 98.19 76 ALA A C 1
ATOM 585 O O . ALA A 1 76 ? -4.095 -7.618 0.216 1.00 98.19 76 ALA A O 1
ATOM 586 N N . ALA A 1 77 ? -2.747 -6.647 -1.291 1.00 97.88 77 ALA A N 1
ATOM 587 C CA . ALA A 1 77 ? -2.197 -5.633 -0.395 1.00 97.88 77 ALA A CA 1
ATOM 588 C C . ALA A 1 77 ? -3.256 -4.658 0.146 1.00 97.88 77 ALA A C 1
ATOM 590 O O . ALA A 1 77 ? -3.107 -4.126 1.249 1.00 97.88 77 ALA A O 1
ATOM 591 N N . GLY A 1 78 ? -4.362 -4.457 -0.578 1.00 96.50 78 GLY A N 1
ATOM 592 C CA . GLY A 1 78 ? -5.476 -3.627 -0.129 1.00 96.50 78 GLY A CA 1
ATOM 593 C C . GLY A 1 78 ? -6.108 -4.098 1.182 1.00 96.50 78 GLY A C 1
ATOM 594 O O . GLY A 1 78 ? -6.655 -3.276 1.912 1.00 96.50 78 GLY A O 1
ATOM 595 N N . ALA A 1 79 ? -5.953 -5.374 1.557 1.00 97.25 79 ALA A N 1
ATOM 596 C CA . ALA A 1 79 ? -6.377 -5.876 2.863 1.00 97.25 79 ALA A CA 1
ATOM 597 C C . ALA A 1 79 ? -5.549 -5.309 4.036 1.00 97.25 79 ALA A C 1
ATOM 599 O O . ALA A 1 79 ? -6.011 -5.317 5.177 1.00 97.25 79 ALA A O 1
ATOM 600 N N . GLY A 1 80 ? -4.340 -4.800 3.811 1.00 96.69 80 GLY A N 1
ATOM 601 C CA . GLY A 1 80 ? -3.439 -4.440 4.903 1.00 96.69 80 GLY A CA 1
ATOM 602 C C . GLY A 1 80 ? -1.987 -4.382 4.476 1.00 96.69 80 GLY A C 1
ATOM 603 O O . GLY A 1 80 ? -1.548 -5.215 3.689 1.00 96.69 80 GLY A O 1
ATOM 604 N N . SER A 1 81 ? -1.206 -3.485 5.078 1.00 96.75 81 SER A N 1
ATOM 605 C CA . SER A 1 81 ? 0.252 -3.469 4.895 1.00 96.75 81 SER A CA 1
ATOM 606 C C . SER A 1 81 ? 0.891 -4.783 5.341 1.00 96.75 81 SER A C 1
ATOM 608 O O . SER A 1 81 ? 1.890 -5.194 4.760 1.00 96.75 81 SER A O 1
ATOM 610 N N . ALA A 1 82 ? 0.311 -5.477 6.330 1.00 97.19 82 ALA A N 1
ATOM 611 C CA . ALA A 1 82 ? 0.766 -6.804 6.728 1.00 97.19 82 ALA A CA 1
ATOM 612 C C . ALA A 1 82 ? 0.576 -7.817 5.589 1.00 97.19 82 ALA A C 1
ATOM 614 O O . ALA A 1 82 ? 1.515 -8.518 5.230 1.00 97.19 82 ALA A O 1
ATOM 615 N N . VAL A 1 83 ? -0.615 -7.871 4.983 1.00 98.19 83 VAL A N 1
ATOM 616 C CA . VAL A 1 83 ? -0.907 -8.777 3.855 1.00 98.19 83 VAL A CA 1
ATOM 617 C C . VAL A 1 83 ? -0.063 -8.408 2.632 1.00 98.19 83 VAL A C 1
ATOM 619 O O . VAL A 1 83 ? 0.485 -9.289 1.970 1.00 98.19 83 VAL A O 1
ATOM 622 N N . GLY A 1 84 ? 0.118 -7.111 2.379 1.00 98.19 84 GLY A N 1
ATOM 623 C CA . GLY A 1 84 ? 1.026 -6.600 1.359 1.00 98.19 84 GLY A CA 1
ATOM 624 C C . GLY A 1 84 ? 2.480 -7.014 1.587 1.00 98.19 84 GLY A C 1
ATOM 625 O O . GLY A 1 84 ? 3.143 -7.410 0.634 1.00 98.19 84 GLY A O 1
ATOM 626 N N . LEU A 1 85 ? 2.960 -7.012 2.839 1.00 97.69 85 LEU A N 1
ATOM 627 C CA . LEU A 1 85 ? 4.304 -7.481 3.196 1.00 97.69 85 LEU A CA 1
ATOM 628 C C . LEU A 1 85 ? 4.471 -8.966 2.865 1.00 97.69 85 LEU A C 1
ATOM 630 O O . LEU A 1 85 ? 5.451 -9.329 2.225 1.00 97.69 85 LEU A O 1
ATOM 634 N N . TRP A 1 86 ? 3.508 -9.810 3.241 1.00 98.31 86 TRP A N 1
ATOM 635 C CA . TRP A 1 86 ? 3.555 -11.241 2.922 1.00 98.31 86 TRP A CA 1
ATOM 636 C C . TRP A 1 86 ? 3.486 -11.506 1.416 1.00 98.31 86 TRP A C 1
ATOM 638 O O . TRP A 1 86 ? 4.253 -12.323 0.912 1.00 98.31 86 TRP A O 1
ATOM 648 N N . THR A 1 87 ? 2.634 -10.774 0.693 1.00 98.62 87 THR A N 1
ATOM 649 C CA . THR A 1 87 ? 2.529 -10.853 -0.775 1.00 98.62 87 THR A CA 1
ATOM 650 C C . THR A 1 87 ? 3.842 -10.462 -1.448 1.00 98.62 87 THR A C 1
ATOM 652 O O . THR A 1 87 ? 4.358 -11.194 -2.289 1.00 98.62 87 THR A O 1
ATOM 655 N N . TRP A 1 88 ? 4.438 -9.351 -1.020 1.00 98.38 88 TRP A N 1
ATOM 656 C CA . TRP A 1 88 ? 5.744 -8.901 -1.487 1.00 98.38 88 TRP A CA 1
ATOM 657 C C . TRP A 1 88 ? 6.854 -9.916 -1.178 1.00 98.38 88 TRP A C 1
ATOM 659 O O . TRP A 1 88 ? 7.658 -10.231 -2.052 1.00 98.38 88 TRP A O 1
ATOM 669 N N . SER A 1 89 ? 6.899 -10.468 0.038 1.00 98.31 89 SER A N 1
ATOM 670 C CA . SER A 1 89 ? 7.908 -11.464 0.415 1.00 98.31 89 SER A CA 1
ATOM 671 C C . SER A 1 89 ? 7.781 -12.748 -0.401 1.00 98.31 89 SER A C 1
ATOM 673 O O . SER A 1 89 ? 8.791 -13.259 -0.870 1.00 98.31 89 SER A O 1
ATOM 675 N N . GLY A 1 90 ? 6.560 -13.244 -0.621 1.00 98.50 90 GLY A N 1
ATOM 676 C CA . GLY A 1 90 ? 6.329 -14.414 -1.470 1.00 98.50 90 GLY A CA 1
ATOM 677 C C . GLY A 1 90 ? 6.807 -14.178 -2.901 1.00 98.50 90 GLY A C 1
ATOM 678 O O . GLY A 1 90 ? 7.578 -14.979 -3.426 1.00 98.50 90 GLY A O 1
ATOM 679 N N . TYR A 1 91 ? 6.417 -13.039 -3.489 1.00 98.50 91 TYR A N 1
ATOM 680 C CA . TYR A 1 91 ? 6.841 -12.651 -4.836 1.00 98.50 91 TYR A CA 1
ATOM 681 C C . TYR A 1 91 ? 8.362 -12.562 -4.938 1.00 98.50 91 TYR A C 1
ATOM 683 O O . TYR A 1 91 ? 8.963 -13.235 -5.764 1.00 98.50 91 TYR A O 1
ATOM 691 N N . THR A 1 92 ? 8.999 -11.776 -4.070 1.00 9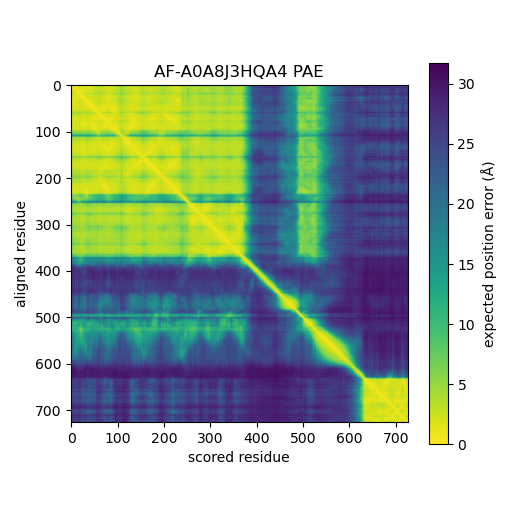7.62 92 THR A N 1
ATOM 692 C CA . THR A 1 92 ? 10.440 -11.497 -4.164 1.00 97.62 92 THR A CA 1
ATOM 693 C C . THR A 1 92 ? 11.305 -12.724 -3.916 1.00 97.62 92 THR A C 1
ATOM 695 O O . THR A 1 92 ? 12.319 -12.879 -4.591 1.00 97.62 92 THR A O 1
ATOM 698 N N . LEU A 1 93 ? 10.922 -13.605 -2.985 1.00 97.75 93 LEU A N 1
ATOM 699 C CA . LEU A 1 93 ? 11.668 -14.833 -2.708 1.00 97.75 93 LEU A CA 1
ATOM 700 C C . LEU A 1 93 ? 11.616 -15.806 -3.885 1.00 97.75 93 LEU A C 1
ATOM 702 O O . LEU A 1 93 ? 12.661 -16.302 -4.297 1.00 97.75 93 LEU A O 1
ATOM 706 N N . VAL A 1 94 ? 10.427 -16.070 -4.435 1.00 97.94 94 VAL A N 1
ATOM 707 C CA . VAL A 1 94 ? 10.303 -16.982 -5.581 1.00 97.94 94 VAL A CA 1
ATOM 708 C C . VAL A 1 94 ? 10.929 -16.372 -6.819 1.00 97.94 94 VAL A C 1
ATOM 710 O O . VAL A 1 94 ? 11.706 -17.047 -7.486 1.00 97.94 94 VAL A O 1
ATOM 713 N N . ASP A 1 95 ? 10.674 -15.090 -7.075 1.00 96.94 95 ASP A N 1
ATOM 714 C CA . ASP A 1 95 ? 11.236 -14.414 -8.234 1.00 96.94 95 ASP A CA 1
ATOM 715 C C . ASP A 1 95 ? 12.773 -14.457 -8.177 1.00 96.94 95 ASP A C 1
ATOM 717 O O . ASP A 1 95 ? 13.439 -14.800 -9.152 1.00 96.94 95 ASP A O 1
ATOM 721 N N . LEU A 1 96 ? 13.382 -14.152 -7.024 1.00 95.62 96 LEU A N 1
ATOM 722 C CA . LEU A 1 96 ? 14.843 -14.155 -6.863 1.00 95.62 96 LEU A CA 1
ATOM 723 C C . LEU A 1 96 ? 15.474 -15.545 -7.048 1.00 95.62 96 LEU A C 1
ATOM 725 O O . LEU A 1 96 ? 16.601 -15.627 -7.529 1.00 95.62 96 LEU A O 1
ATOM 729 N N . VAL A 1 97 ? 14.782 -16.611 -6.637 1.00 96.25 97 VAL A N 1
ATOM 730 C CA . VAL A 1 97 ? 15.337 -17.975 -6.600 1.00 96.25 97 VAL A CA 1
ATOM 731 C C . VAL A 1 97 ? 15.048 -18.766 -7.875 1.00 96.25 97 VAL A C 1
ATOM 733 O O . VAL A 1 97 ? 15.878 -19.577 -8.277 1.00 96.25 97 VAL A O 1
ATOM 736 N N . VAL A 1 98 ? 13.877 -18.571 -8.485 1.00 96.38 98 VAL A N 1
ATOM 737 C CA . VAL A 1 98 ? 13.351 -19.462 -9.532 1.00 96.38 98 VAL A CA 1
ATOM 738 C C . VAL A 1 98 ? 13.373 -18.816 -10.914 1.00 96.38 98 VAL A C 1
ATOM 740 O O . VAL A 1 98 ? 13.637 -19.507 -11.896 1.00 96.38 98 VAL A O 1
ATOM 743 N N . THR A 1 99 ? 13.097 -17.516 -11.012 1.00 93.88 99 THR A N 1
ATOM 744 C CA . THR A 1 99 ? 12.928 -16.853 -12.311 1.00 93.88 99 THR A CA 1
ATOM 745 C C . THR A 1 99 ? 14.250 -16.718 -13.054 1.00 93.88 99 THR A C 1
ATOM 747 O O . THR A 1 99 ? 15.256 -16.289 -12.484 1.00 93.88 99 THR A O 1
ATOM 750 N N . ASP A 1 100 ? 14.234 -17.021 -14.353 1.00 91.31 100 ASP A N 1
ATOM 751 C CA . ASP A 1 100 ? 15.392 -16.828 -15.220 1.00 91.31 100 ASP A CA 1
ATOM 752 C C . ASP A 1 100 ? 15.758 -15.337 -15.331 1.00 91.31 100 ASP A C 1
ATOM 754 O O . ASP A 1 100 ? 14.951 -14.494 -15.729 1.00 91.31 100 ASP A O 1
ATOM 758 N N . ARG A 1 101 ? 17.002 -15.007 -14.968 1.00 90.88 101 ARG A N 1
ATOM 759 C CA . ARG A 1 101 ? 17.545 -13.640 -14.999 1.00 90.88 101 ARG A CA 1
ATOM 760 C C . ARG A 1 101 ? 18.487 -13.383 -16.155 1.00 90.88 101 ARG A C 1
ATOM 762 O O . ARG A 1 101 ? 19.055 -12.301 -16.219 1.00 90.88 101 ARG A O 1
ATOM 769 N N . THR A 1 102 ? 18.646 -14.325 -17.077 1.00 89.25 102 THR A N 1
ATOM 770 C CA . THR A 1 102 ? 19.531 -14.148 -18.235 1.00 89.25 102 THR A CA 1
ATOM 771 C C . THR A 1 102 ? 19.116 -12.972 -19.126 1.00 89.25 102 THR A C 1
ATOM 773 O O . THR A 1 102 ? 19.970 -12.371 -19.770 1.00 89.25 102 THR A O 1
ATOM 776 N N . GLY A 1 103 ? 17.835 -12.583 -19.108 1.00 85.19 103 GLY A N 1
ATOM 777 C CA . GLY A 1 103 ? 17.336 -11.381 -19.782 1.00 85.19 103 GLY A CA 1
ATOM 778 C C . GLY A 1 103 ? 17.619 -10.056 -19.060 1.00 85.19 103 GLY A C 1
ATOM 779 O O . GLY A 1 103 ? 17.334 -8.998 -19.621 1.00 85.19 103 GLY A O 1
ATOM 780 N N . LEU A 1 104 ? 18.130 -10.075 -17.821 1.00 87.06 104 LEU A N 1
ATOM 781 C CA . LEU A 1 104 ? 18.510 -8.856 -17.107 1.00 87.06 104 LEU A CA 1
ATOM 782 C C . LEU A 1 104 ? 19.960 -8.460 -17.412 1.00 87.06 104 LEU A C 1
ATOM 784 O O . LEU A 1 104 ? 20.862 -9.305 -17.370 1.00 87.06 104 LEU A O 1
ATOM 788 N N . PRO A 1 105 ? 20.222 -7.162 -17.628 1.00 82.31 105 PRO A N 1
ATOM 789 C CA . PRO A 1 105 ? 21.586 -6.667 -17.726 1.00 82.31 105 PRO A CA 1
ATOM 790 C C . PRO A 1 105 ? 22.358 -6.957 -16.427 1.00 82.31 105 PRO A C 1
ATOM 792 O O . PRO A 1 105 ? 21.806 -6.861 -15.334 1.00 82.31 105 PRO A O 1
ATOM 795 N N . GLY A 1 106 ? 23.625 -7.366 -16.539 1.00 83.19 106 GLY A N 1
ATOM 796 C CA . GLY A 1 106 ? 24.472 -7.707 -15.382 1.00 83.19 106 GLY A CA 1
ATOM 797 C C . GLY A 1 106 ? 24.398 -9.168 -14.909 1.00 83.19 106 GLY A C 1
ATOM 798 O O . GLY A 1 106 ? 25.204 -9.585 -14.083 1.00 83.19 106 GLY A O 1
ATOM 799 N N . PHE A 1 107 ? 23.498 -9.991 -15.459 1.00 85.12 107 PHE A N 1
ATOM 800 C CA . PHE A 1 107 ? 23.397 -11.425 -15.130 1.00 85.12 107 PHE A CA 1
ATOM 801 C C . PHE A 1 107 ? 24.101 -12.355 -16.134 1.00 85.12 107 PHE A C 1
ATOM 803 O O . PHE A 1 107 ? 23.861 -13.564 -16.144 1.00 85.12 107 PHE A O 1
ATOM 810 N N . TRP A 1 108 ? 25.018 -11.816 -16.943 1.00 80.62 108 TRP A N 1
ATOM 811 C CA . TRP A 1 108 ? 25.810 -12.582 -17.905 1.00 80.62 108 TRP A CA 1
ATOM 812 C C . TRP A 1 108 ? 26.670 -13.653 -17.217 1.00 80.62 108 TRP A C 1
ATOM 814 O O . TRP A 1 108 ? 27.312 -13.399 -16.198 1.00 80.62 108 TRP A O 1
ATOM 824 N N . PHE A 1 109 ? 26.724 -14.853 -17.804 1.00 75.94 109 PHE A N 1
ATOM 825 C CA . PHE A 1 109 ? 27.387 -16.030 -17.220 1.00 75.94 109 PHE A CA 1
ATOM 826 C C . PHE A 1 109 ? 28.893 -15.864 -16.943 1.00 75.94 109 PHE A C 1
ATOM 828 O O . PHE A 1 109 ? 29.440 -16.632 -16.156 1.00 75.94 109 PHE A O 1
ATOM 835 N N . TYR A 1 110 ? 29.554 -14.876 -17.554 1.00 79.81 110 TYR A N 1
ATOM 836 C CA . TYR A 1 110 ? 31.009 -14.690 -17.493 1.00 79.81 110 TYR A CA 1
ATOM 837 C C . TYR A 1 110 ? 31.468 -13.447 -16.706 1.00 79.81 110 TYR A C 1
ATOM 839 O O . TYR A 1 110 ? 32.650 -13.114 -16.748 1.00 79.81 110 TYR A O 1
ATOM 847 N N . GLY A 1 111 ? 30.565 -12.747 -16.010 1.00 81.62 111 GLY A N 1
ATOM 848 C CA . GLY A 1 111 ? 30.921 -11.573 -15.203 1.00 81.62 111 GLY A CA 1
ATOM 849 C C . GLY A 1 111 ? 31.638 -11.929 -13.895 1.00 81.62 111 GLY A C 1
ATOM 850 O O . GLY A 1 111 ? 31.379 -12.975 -13.296 1.00 81.62 111 GLY A O 1
ATOM 851 N N . ASP A 1 112 ? 32.514 -11.035 -13.428 1.00 92.69 112 ASP A N 1
ATOM 852 C CA . ASP A 1 112 ? 33.087 -11.105 -12.079 1.00 92.69 112 ASP A CA 1
ATOM 853 C C . ASP A 1 112 ? 31.958 -11.082 -11.020 1.00 92.69 112 ASP A C 1
ATOM 855 O O . ASP A 1 112 ? 30.966 -10.367 -11.206 1.00 92.69 112 ASP A O 1
ATOM 859 N N . PRO A 1 113 ? 32.051 -11.831 -9.901 1.00 92.81 113 PRO A N 1
ATOM 860 C CA . PRO A 1 113 ? 31.003 -11.842 -8.881 1.00 92.81 113 PRO A CA 1
ATOM 861 C C . PRO A 1 113 ? 30.644 -10.454 -8.341 1.00 92.81 113 PRO A C 1
ATOM 863 O O . PRO A 1 113 ? 29.481 -10.230 -7.993 1.00 92.81 113 PRO A O 1
ATOM 866 N N . LEU A 1 114 ? 31.605 -9.521 -8.285 1.00 91.56 114 LEU A N 1
ATOM 867 C CA . LEU A 1 114 ? 31.335 -8.149 -7.865 1.00 91.56 114 LEU A CA 1
ATOM 868 C C . LEU A 1 114 ? 30.486 -7.411 -8.899 1.00 91.56 114 LEU A C 1
ATOM 870 O O . LEU A 1 114 ? 29.542 -6.732 -8.508 1.00 91.56 114 LEU A O 1
ATOM 874 N N . ASP A 1 115 ? 30.781 -7.572 -10.189 1.00 88.62 115 ASP A N 1
ATOM 875 C CA . ASP A 1 115 ? 30.003 -6.972 -11.276 1.00 88.62 115 ASP A CA 1
ATOM 876 C C . ASP A 1 115 ? 28.568 -7.509 -11.283 1.00 88.62 115 ASP A C 1
ATOM 878 O O . ASP A 1 115 ? 27.614 -6.737 -11.251 1.00 88.62 115 ASP A O 1
ATOM 882 N N . LYS A 1 116 ? 28.392 -8.831 -11.163 1.00 90.69 116 LYS A N 1
ATOM 883 C CA . LYS A 1 116 ? 27.061 -9.451 -11.050 1.00 90.69 116 LYS A CA 1
ATOM 884 C C . LYS A 1 116 ? 26.280 -8.941 -9.835 1.00 90.69 116 LYS A C 1
ATOM 886 O O . LYS A 1 116 ? 25.060 -8.766 -9.887 1.00 90.69 116 LYS A O 1
ATOM 891 N N . PHE A 1 117 ? 26.967 -8.708 -8.718 1.00 92.06 117 PHE A N 1
ATOM 892 C CA . PHE A 1 117 ? 26.349 -8.140 -7.526 1.00 92.06 117 PHE A CA 1
ATOM 893 C C . PHE A 1 117 ? 25.928 -6.682 -7.732 1.00 92.06 117 PHE A C 1
ATOM 895 O O . PHE A 1 117 ? 24.777 -6.339 -7.455 1.00 92.06 117 PHE A O 1
ATOM 902 N N . THR A 1 118 ? 26.827 -5.830 -8.226 1.00 88.94 118 THR A N 1
ATOM 903 C CA . THR A 1 118 ? 26.596 -4.385 -8.338 1.00 88.94 118 THR A CA 1
ATOM 904 C C . THR A 1 118 ? 25.673 -4.018 -9.495 1.00 88.94 118 THR A C 1
ATOM 906 O O . THR A 1 118 ? 24.804 -3.172 -9.300 1.00 88.94 118 THR A O 1
ATOM 909 N N . THR A 1 119 ? 25.809 -4.649 -10.663 1.00 89.25 119 THR A N 1
ATOM 910 C CA . THR A 1 119 ? 25.009 -4.338 -11.860 1.00 89.25 119 THR A CA 1
ATOM 911 C C . THR A 1 119 ? 23.759 -5.205 -11.994 1.00 89.25 119 THR A C 1
ATOM 913 O O . THR A 1 119 ? 22.794 -4.761 -12.606 1.00 89.25 119 THR A O 1
ATOM 916 N N . GLY A 1 120 ? 23.732 -6.391 -11.372 1.00 91.75 120 GLY A N 1
ATOM 917 C CA . GLY A 1 120 ? 22.575 -7.289 -11.375 1.00 91.75 120 GLY A CA 1
ATOM 918 C C . GLY A 1 120 ? 21.732 -7.210 -10.097 1.00 91.75 120 GLY A C 1
ATOM 919 O O . GLY A 1 120 ? 20.593 -6.738 -10.104 1.00 91.75 120 GLY A O 1
ATOM 920 N N . TYR A 1 121 ? 22.269 -7.686 -8.969 1.00 93.75 121 TYR A N 1
ATOM 921 C CA . TYR A 1 121 ? 21.475 -7.868 -7.744 1.00 93.75 121 TYR A CA 1
ATOM 922 C C . TYR A 1 121 ? 21.071 -6.561 -7.047 1.00 93.75 121 TYR A C 1
ATOM 924 O O . TYR A 1 121 ? 19.939 -6.460 -6.574 1.00 93.75 121 TYR A O 1
ATOM 932 N N . VAL A 1 122 ? 21.951 -5.558 -6.971 1.00 91.75 122 VAL A N 1
ATOM 933 C CA . VAL A 1 122 ? 21.630 -4.266 -6.332 1.00 91.75 122 VAL A CA 1
ATOM 934 C C . VAL A 1 122 ? 20.411 -3.582 -6.974 1.00 91.75 122 VAL A C 1
ATOM 936 O O . VAL A 1 122 ? 19.458 -3.289 -6.242 1.00 91.75 122 VAL A O 1
ATOM 939 N N . PRO A 1 123 ? 20.358 -3.351 -8.301 1.00 92.00 123 PRO A N 1
ATOM 940 C CA . PRO A 1 123 ? 19.187 -2.725 -8.905 1.00 92.00 123 PRO A CA 1
ATOM 941 C C . PRO A 1 123 ? 17.945 -3.631 -8.866 1.00 92.00 123 PRO A C 1
ATOM 943 O O . PRO A 1 123 ? 16.829 -3.120 -8.737 1.00 92.00 123 PRO A O 1
ATOM 946 N N . LEU A 1 124 ? 18.106 -4.962 -8.867 1.00 94.62 124 LEU A N 1
ATOM 947 C CA . LEU A 1 124 ? 16.994 -5.894 -8.645 1.00 94.62 124 LEU A CA 1
ATOM 948 C C . LEU A 1 124 ? 16.364 -5.706 -7.260 1.00 94.62 124 LEU A C 1
ATOM 950 O O . LEU A 1 124 ? 15.148 -5.531 -7.157 1.00 94.62 124 LEU A O 1
ATOM 954 N N . VAL A 1 125 ? 17.177 -5.638 -6.204 1.00 93.94 125 VAL A N 1
ATOM 955 C CA . VAL A 1 125 ? 16.702 -5.341 -4.843 1.00 93.94 125 VAL A CA 1
ATOM 956 C C . VAL A 1 125 ? 16.004 -3.983 -4.793 1.00 93.94 125 VAL A C 1
ATOM 958 O O . VAL A 1 125 ? 14.951 -3.858 -4.169 1.00 93.94 125 VAL A O 1
ATOM 961 N N . MET A 1 126 ? 16.526 -2.967 -5.481 1.00 90.69 126 MET A N 1
ATOM 962 C CA . MET A 1 126 ? 15.864 -1.662 -5.554 1.00 90.69 126 MET A CA 1
ATOM 963 C C . MET A 1 126 ? 14.488 -1.743 -6.221 1.00 90.69 126 MET A C 1
ATOM 965 O O . MET A 1 126 ? 13.539 -1.140 -5.721 1.00 90.69 126 MET A O 1
ATOM 969 N N . SER A 1 127 ? 14.346 -2.529 -7.292 1.00 94.25 127 SER A N 1
ATOM 970 C CA . SER A 1 127 ? 13.053 -2.750 -7.950 1.00 94.25 127 SER A CA 1
ATOM 971 C C . SER A 1 127 ? 12.042 -3.443 -7.027 1.00 94.25 127 SER A C 1
ATOM 973 O O . SER A 1 127 ? 10.856 -3.104 -7.030 1.00 94.25 127 SER A O 1
ATOM 975 N N . TYR A 1 128 ? 12.501 -4.356 -6.167 1.00 96.12 128 TYR A N 1
ATOM 976 C CA . TYR A 1 128 ? 11.664 -4.985 -5.150 1.00 96.12 128 TYR A CA 1
ATOM 977 C C . TYR A 1 128 ? 11.276 -4.023 -4.038 1.00 96.12 128 TYR A C 1
ATOM 979 O O . TYR A 1 128 ? 10.147 -4.073 -3.560 1.00 96.12 128 TYR A O 1
ATOM 987 N N . LEU A 1 129 ? 12.174 -3.134 -3.621 1.00 91.75 129 LEU A N 1
ATOM 988 C CA . LEU A 1 129 ? 11.852 -2.096 -2.642 1.00 91.75 129 LEU A CA 1
ATOM 989 C C . LEU A 1 129 ? 10.861 -1.075 -3.217 1.00 91.75 129 LEU A C 1
ATOM 991 O O . LEU A 1 129 ? 9.965 -0.620 -2.504 1.00 91.75 129 LEU A O 1
ATOM 995 N N . LEU A 1 130 ? 10.949 -0.782 -4.516 1.00 91.81 130 LEU A N 1
ATOM 996 C CA . LEU A 1 130 ? 9.931 -0.024 -5.234 1.00 91.81 130 LEU A CA 1
ATOM 997 C C . LEU A 1 130 ? 8.578 -0.742 -5.211 1.00 91.81 130 LEU A C 1
ATOM 999 O O . LEU A 1 130 ? 7.571 -0.109 -4.897 1.00 91.81 130 LEU A O 1
ATOM 1003 N N . LEU A 1 131 ? 8.537 -2.054 -5.444 1.00 95.94 131 LEU A N 1
ATOM 1004 C CA . LEU A 1 131 ? 7.300 -2.823 -5.300 1.00 95.94 131 LEU A CA 1
ATOM 1005 C C . LEU A 1 131 ? 6.775 -2.806 -3.853 1.00 95.94 131 LEU A C 1
ATOM 1007 O O . LEU A 1 131 ? 5.581 -2.615 -3.632 1.00 95.94 131 LEU A O 1
ATOM 1011 N N . ALA A 1 132 ? 7.651 -2.931 -2.851 1.00 95.62 132 ALA A N 1
ATOM 1012 C CA . ALA A 1 132 ? 7.273 -2.830 -1.439 1.00 95.62 132 ALA A CA 1
ATOM 1013 C C . ALA A 1 132 ? 6.662 -1.461 -1.104 1.00 95.62 132 ALA A C 1
ATOM 1015 O O . ALA A 1 132 ? 5.747 -1.375 -0.288 1.00 95.62 132 ALA A O 1
ATOM 1016 N N . SER A 1 133 ? 7.127 -0.380 -1.738 1.00 92.25 133 SER A N 1
ATOM 1017 C CA . SER A 1 133 ? 6.525 0.945 -1.554 1.00 92.25 133 SER A CA 1
ATOM 1018 C C . SER A 1 133 ? 5.053 0.983 -1.991 1.00 92.25 133 SER A C 1
ATOM 1020 O O . SER A 1 133 ? 4.212 1.564 -1.307 1.00 92.25 133 SER A O 1
ATOM 1022 N N . LEU A 1 134 ? 4.701 0.263 -3.056 1.00 94.75 134 LEU A N 1
ATOM 1023 C CA . LEU A 1 134 ? 3.315 0.116 -3.481 1.00 94.75 134 LEU A CA 1
ATOM 1024 C C . LEU A 1 134 ? 2.531 -0.810 -2.543 1.00 94.75 134 LEU A C 1
ATOM 1026 O O . LEU A 1 134 ? 1.483 -0.427 -2.032 1.00 94.75 134 LEU A O 1
ATOM 1030 N N . LEU A 1 135 ? 3.038 -2.019 -2.293 1.00 97.12 135 LEU A N 1
ATOM 1031 C CA . LEU A 1 135 ? 2.274 -3.063 -1.598 1.00 97.12 135 LEU A CA 1
ATOM 1032 C C . LEU A 1 135 ? 2.218 -2.875 -0.077 1.00 97.12 135 LEU A C 1
ATOM 1034 O O . LEU A 1 135 ? 1.266 -3.295 0.570 1.00 97.12 135 LEU A O 1
ATOM 1038 N N . VAL A 1 136 ? 3.232 -2.252 0.515 1.00 95.56 136 VAL A N 1
ATOM 1039 C CA . VAL A 1 136 ? 3.374 -2.123 1.971 1.00 95.56 136 VAL A CA 1
ATOM 1040 C C . VAL A 1 136 ? 3.203 -0.677 2.405 1.00 95.56 136 VAL A C 1
ATOM 1042 O O . VAL A 1 136 ? 2.473 -0.392 3.353 1.00 95.56 136 VAL A O 1
ATOM 1045 N N . ILE A 1 137 ? 3.862 0.260 1.723 1.00 91.69 137 ILE A N 1
ATOM 1046 C CA . ILE A 1 137 ? 3.878 1.655 2.170 1.00 91.69 137 ILE A CA 1
ATOM 1047 C C . ILE A 1 137 ? 2.571 2.378 1.831 1.00 91.69 137 ILE A C 1
ATOM 1049 O O . ILE A 1 137 ? 2.074 3.121 2.677 1.00 91.69 137 ILE A O 1
ATOM 1053 N N . ALA A 1 138 ? 1.956 2.123 0.672 1.00 93.12 138 ALA A N 1
ATOM 1054 C CA . ALA A 1 138 ? 0.674 2.735 0.306 1.00 93.12 138 ALA A CA 1
ATOM 1055 C C . ALA A 1 138 ? -0.452 2.479 1.337 1.00 93.12 138 ALA A C 1
ATOM 1057 O O . ALA A 1 138 ? -1.011 3.459 1.850 1.00 93.12 138 ALA A O 1
ATOM 1058 N N . PRO A 1 139 ? -0.777 1.222 1.726 1.00 95.75 139 PRO A N 1
ATOM 1059 C CA . PRO A 1 139 ? -1.791 0.970 2.754 1.00 95.75 139 PRO A CA 1
ATOM 1060 C C . PRO A 1 139 ? -1.394 1.520 4.133 1.00 95.75 139 PRO A C 1
ATOM 1062 O O . PRO A 1 139 ? -2.266 1.948 4.900 1.00 95.75 139 PRO A O 1
ATOM 1065 N N . LEU A 1 140 ? -0.098 1.576 4.448 1.00 92.56 140 LEU A N 1
ATOM 1066 C CA . LEU A 1 140 ? 0.378 2.099 5.726 1.00 92.56 140 LEU A CA 1
ATOM 1067 C C . LEU A 1 140 ? 0.179 3.611 5.823 1.00 92.56 140 LEU A C 1
ATOM 1069 O O . LEU A 1 140 ? -0.319 4.109 6.835 1.00 92.56 140 LEU A O 1
ATOM 1073 N N . LEU A 1 141 ? 0.525 4.338 4.756 1.00 88.12 141 LEU A N 1
ATOM 1074 C CA . LEU A 1 141 ? 0.242 5.764 4.634 1.00 88.12 141 LEU A CA 1
ATOM 1075 C C . LEU A 1 141 ? -1.254 6.010 4.759 1.00 88.12 141 LEU A C 1
ATOM 1077 O O . LEU A 1 141 ? -1.654 6.810 5.603 1.00 88.12 141 LEU A O 1
ATOM 1081 N N . GLY A 1 142 ? -2.074 5.285 3.989 1.00 91.81 142 GLY A N 1
ATOM 1082 C CA . GLY A 1 142 ? -3.531 5.386 4.061 1.00 91.81 142 GLY A CA 1
ATOM 1083 C C . GLY A 1 142 ? -4.028 5.293 5.501 1.00 91.81 142 GLY A C 1
ATOM 1084 O O . GLY A 1 142 ? -4.788 6.148 5.955 1.00 91.81 142 GLY A O 1
ATOM 1085 N N . THR A 1 143 ? -3.531 4.312 6.257 1.00 92.56 143 THR A N 1
ATOM 1086 C CA . THR A 1 143 ? -3.892 4.109 7.669 1.00 92.56 143 THR A CA 1
ATOM 1087 C C . THR A 1 143 ? -3.453 5.286 8.544 1.00 92.56 143 THR A C 1
ATOM 1089 O O . THR A 1 143 ? -4.242 5.793 9.343 1.00 92.56 143 THR A O 1
ATOM 1092 N N . GLY A 1 144 ? -2.225 5.782 8.368 1.00 86.88 144 GLY A N 1
ATOM 1093 C CA . GLY A 1 144 ? -1.722 6.947 9.099 1.00 86.88 144 GLY A CA 1
ATOM 1094 C C . GLY A 1 144 ? -2.547 8.218 8.862 1.00 86.88 144 GLY A C 1
ATOM 1095 O O . GLY A 1 144 ? -2.857 8.943 9.811 1.00 86.88 144 GLY A O 1
ATOM 1096 N N . PHE A 1 145 ? -2.951 8.481 7.616 1.00 87.06 145 PHE A N 1
ATOM 1097 C CA . PHE A 1 145 ? -3.808 9.623 7.276 1.00 87.06 145 PHE A CA 1
ATOM 1098 C C . PHE A 1 145 ? -5.244 9.451 7.774 1.00 87.06 145 PHE A C 1
ATOM 1100 O O . PHE A 1 145 ? -5.841 10.423 8.251 1.00 87.06 145 PHE A O 1
ATOM 1107 N N . ALA A 1 146 ? -5.780 8.233 7.707 1.00 90.62 146 ALA A N 1
ATOM 1108 C CA . ALA A 1 146 ? -7.107 7.905 8.205 1.00 90.62 146 ALA A CA 1
ATOM 1109 C C . ALA A 1 146 ? -7.226 8.183 9.707 1.00 90.62 146 ALA A C 1
ATOM 1111 O O . ALA A 1 146 ? -8.138 8.894 10.128 1.00 90.62 146 ALA A O 1
ATOM 1112 N N . VAL A 1 147 ? -6.262 7.701 10.502 1.00 89.94 147 VAL A N 1
ATOM 1113 C CA . VAL A 1 147 ? -6.225 7.908 11.959 1.00 89.94 147 VAL A CA 1
ATOM 1114 C C . VAL A 1 147 ? -6.157 9.395 12.300 1.00 89.94 147 VAL A C 1
ATOM 1116 O O . VAL A 1 147 ? -6.969 9.879 13.088 1.00 89.94 147 VAL A O 1
ATOM 1119 N N . ARG A 1 148 ? -5.255 10.151 11.660 1.00 86.88 148 ARG A N 1
ATOM 1120 C CA . ARG A 1 148 ? -5.137 11.602 11.893 1.00 86.88 148 ARG A CA 1
ATOM 1121 C C . ARG A 1 148 ? -6.414 12.356 11.538 1.00 86.88 148 ARG A C 1
ATOM 1123 O O . ARG A 1 148 ? -6.826 13.260 12.261 1.00 86.88 148 ARG A O 1
ATOM 1130 N N . THR A 1 149 ? -7.054 11.987 10.432 1.00 87.94 149 THR A N 1
ATOM 1131 C CA . THR A 1 149 ? -8.317 12.605 10.012 1.00 87.94 149 THR A CA 1
ATOM 1132 C C . THR A 1 149 ? -9.426 12.297 11.011 1.00 87.94 149 THR A C 1
ATOM 1134 O O . THR A 1 149 ? -10.116 13.215 11.460 1.00 87.94 149 THR A O 1
ATOM 1137 N N . ALA A 1 150 ? -9.551 11.035 11.424 1.00 90.12 150 ALA A N 1
ATOM 1138 C CA . ALA A 1 150 ? -10.516 10.624 12.430 1.00 90.12 150 ALA A CA 1
ATOM 1139 C C . ALA A 1 150 ? -10.311 11.391 13.744 1.00 90.12 150 ALA A C 1
ATOM 1141 O O . ALA A 1 150 ? -11.268 11.928 14.286 1.00 90.12 150 ALA A O 1
ATOM 1142 N N . GLN A 1 151 ? -9.078 11.555 14.228 1.00 88.38 151 GLN A N 1
ATOM 1143 C CA . GLN A 1 151 ? -8.793 12.324 15.449 1.00 88.38 151 GLN A CA 1
ATOM 1144 C C . GLN A 1 151 ? -9.245 13.788 15.361 1.00 88.38 151 GLN A C 1
ATOM 1146 O O . GLN A 1 151 ? -9.835 14.317 16.306 1.00 88.38 151 GLN A O 1
ATOM 1151 N N . VAL A 1 152 ? -9.001 14.449 14.224 1.00 88.00 152 VAL A N 1
ATOM 1152 C CA . VAL A 1 152 ? -9.427 15.841 14.009 1.00 88.00 152 VAL A CA 1
ATOM 1153 C C . VAL A 1 152 ? -10.953 15.956 14.036 1.00 88.00 152 VAL A C 1
ATOM 1155 O O . VAL A 1 152 ? -11.488 16.876 14.658 1.00 88.00 152 VAL A O 1
ATOM 1158 N N . VAL A 1 153 ? -11.656 15.013 13.405 1.00 91.06 153 VAL A N 1
ATOM 1159 C CA . VAL A 1 153 ? -13.124 15.017 13.299 1.00 91.06 153 VAL A CA 1
ATOM 1160 C C . VAL A 1 153 ? -13.806 14.509 14.578 1.00 91.06 153 VAL A C 1
ATOM 1162 O O . VAL A 1 153 ? -14.893 14.986 14.911 1.00 91.06 153 VAL A O 1
ATOM 1165 N N . ARG A 1 154 ? -13.159 13.623 15.353 1.00 90.81 154 ARG A N 1
ATOM 1166 C CA . ARG A 1 154 ? -13.706 12.973 16.566 1.00 90.81 154 ARG A CA 1
ATOM 1167 C C . ARG A 1 154 ? -14.176 13.975 17.612 1.00 90.81 154 ARG A C 1
ATOM 1169 O O . ARG A 1 154 ? -15.121 13.692 18.335 1.00 90.81 154 ARG A O 1
ATOM 1176 N N . LYS A 1 155 ? -13.580 15.172 17.645 1.00 88.56 155 LYS A N 1
ATOM 1177 C CA . LYS A 1 155 ? -14.013 16.282 18.514 1.00 88.56 155 LYS A CA 1
ATOM 1178 C C . LYS A 1 155 ? -15.463 16.723 18.278 1.00 88.56 155 LYS A C 1
ATOM 1180 O O . LYS A 1 155 ? -16.023 17.398 19.130 1.00 88.56 155 LYS A O 1
ATOM 1185 N N . SER A 1 156 ? -16.036 16.393 17.121 1.00 89.81 156 SER A N 1
ATOM 1186 C CA . SER A 1 156 ? -17.395 16.773 16.729 1.00 89.81 156 SER A CA 1
ATOM 1187 C C . SER A 1 156 ? -18.370 15.596 16.707 1.00 89.81 156 SER A C 1
ATOM 1189 O O . SER A 1 156 ? -19.477 15.733 17.217 1.00 89.81 156 SER A O 1
ATOM 1191 N N . ASN A 1 157 ? -17.983 14.454 16.126 1.00 94.56 157 ASN A N 1
ATOM 1192 C CA . ASN A 1 157 ? -18.835 13.271 15.992 1.00 94.56 157 ASN A CA 1
ATOM 1193 C C . ASN A 1 157 ? -17.964 12.025 15.721 1.00 94.56 157 ASN A C 1
ATOM 1195 O O . ASN A 1 157 ? -17.106 12.055 14.835 1.00 94.56 157 ASN A O 1
ATOM 1199 N N . ALA A 1 158 ? -18.165 10.948 16.489 1.00 92.19 158 ALA A N 1
ATOM 1200 C CA . ALA A 1 158 ? -17.363 9.724 16.397 1.00 92.19 158 ALA A CA 1
ATOM 1201 C C . ALA A 1 158 ? -17.626 8.921 15.107 1.00 92.19 158 ALA A C 1
ATOM 1203 O O . ALA A 1 158 ? -16.674 8.465 14.472 1.00 92.19 158 ALA A O 1
ATOM 1204 N N . ASP A 1 159 ? -18.880 8.818 14.669 1.00 92.38 159 ASP 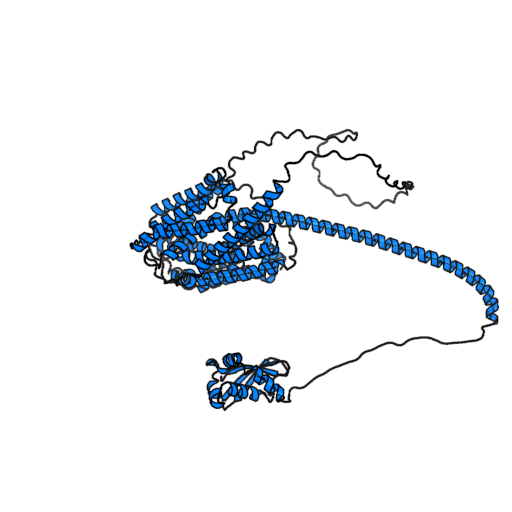A N 1
ATOM 1205 C CA . ASP A 1 159 ? -19.250 8.100 13.444 1.00 92.38 159 ASP A CA 1
ATOM 1206 C C . ASP A 1 159 ? -18.738 8.830 12.202 1.00 92.38 159 ASP A C 1
ATOM 1208 O O . ASP A 1 159 ? -18.127 8.232 11.311 1.00 92.38 159 ASP A O 1
ATOM 1212 N N . LEU A 1 160 ? -18.905 10.157 12.175 1.00 93.56 160 LEU A N 1
ATOM 1213 C CA . LEU A 1 160 ? -18.360 10.997 11.110 1.00 93.56 160 LEU A CA 1
ATOM 1214 C C . LEU A 1 160 ? -16.832 10.908 11.067 1.00 93.56 160 LEU A C 1
ATOM 1216 O O . LEU A 1 160 ? -16.252 10.943 9.985 1.00 93.56 160 LEU A O 1
ATOM 1220 N N . ALA A 1 161 ? -16.174 10.786 12.222 1.00 92.31 161 ALA A N 1
ATOM 1221 C CA . ALA A 1 161 ? -14.727 10.633 12.296 1.00 92.31 161 ALA A CA 1
ATOM 1222 C C . ALA A 1 161 ? -14.249 9.324 11.675 1.00 92.31 161 ALA A C 1
ATOM 1224 O O . ALA A 1 161 ? -13.285 9.333 10.907 1.00 92.31 161 ALA A O 1
ATOM 1225 N N . LEU A 1 162 ? -14.937 8.220 11.966 1.00 92.94 162 LEU A N 1
ATOM 1226 C CA . LEU A 1 162 ? -14.630 6.925 11.377 1.00 92.94 162 LEU A CA 1
ATOM 1227 C C . LEU A 1 162 ? -14.843 6.952 9.856 1.00 92.94 162 LEU A C 1
ATOM 1229 O O . LEU A 1 162 ? -13.935 6.585 9.112 1.00 92.94 162 LEU A O 1
ATOM 1233 N N . LEU A 1 163 ? -15.986 7.467 9.388 1.00 94.56 163 LEU A N 1
ATOM 1234 C CA . LEU A 1 163 ? -16.284 7.597 7.957 1.00 94.56 163 LEU A CA 1
ATOM 1235 C C . LEU A 1 163 ? -15.290 8.514 7.231 1.00 94.56 163 LEU A C 1
ATOM 1237 O O . LEU A 1 163 ? -14.782 8.151 6.173 1.00 94.56 163 LEU A O 1
ATOM 1241 N N . ALA A 1 164 ? -14.964 9.676 7.804 1.00 94.12 164 ALA A N 1
ATOM 1242 C CA . ALA A 1 164 ? -13.989 10.600 7.229 1.00 94.12 164 ALA A CA 1
ATOM 1243 C C . ALA A 1 164 ? -12.583 9.984 7.173 1.00 94.12 164 ALA A C 1
ATOM 1245 O O . ALA A 1 164 ? -11.888 10.134 6.169 1.00 94.12 164 ALA A O 1
ATOM 1246 N N . GLY A 1 165 ? -12.177 9.260 8.222 1.00 93.00 165 GLY A N 1
ATOM 1247 C CA . GLY A 1 165 ? -10.916 8.523 8.245 1.00 93.00 165 GLY A CA 1
ATOM 1248 C C . GLY A 1 165 ? -10.838 7.492 7.119 1.00 93.00 165 GLY A C 1
ATOM 1249 O O . GLY A 1 165 ? -9.864 7.482 6.371 1.00 93.00 165 GLY A O 1
ATOM 1250 N N . GLN A 1 166 ? -11.883 6.679 6.942 1.00 96.31 166 GLN A N 1
ATOM 1251 C CA . GLN A 1 166 ? -11.943 5.687 5.863 1.00 96.31 166 GLN A CA 1
ATOM 1252 C C . GLN A 1 166 ? -12.010 6.325 4.466 1.00 96.31 166 GLN A C 1
ATOM 1254 O O . GLN A 1 166 ? -11.344 5.861 3.547 1.00 96.31 166 GLN A O 1
ATOM 1259 N N . GLY A 1 167 ? -12.732 7.435 4.297 1.00 94.81 167 GLY A N 1
ATOM 1260 C CA . GLY A 1 167 ? -12.725 8.181 3.035 1.00 94.81 167 GLY A CA 1
ATOM 1261 C C . GLY A 1 167 ? -11.320 8.662 2.656 1.00 94.81 167 GLY A C 1
ATOM 1262 O O . GLY A 1 167 ? -10.887 8.498 1.517 1.00 94.81 167 GLY A O 1
ATOM 1263 N N . VAL A 1 168 ? -10.565 9.190 3.626 1.00 92.44 168 VAL A N 1
ATOM 1264 C CA . VAL A 1 168 ? -9.167 9.589 3.409 1.00 92.44 168 VAL A CA 1
ATOM 1265 C C . VAL A 1 168 ? -8.262 8.382 3.150 1.00 92.44 168 VAL A C 1
ATOM 1267 O O . VAL A 1 168 ? -7.369 8.491 2.313 1.00 92.44 168 VAL A O 1
ATOM 1270 N N . TYR A 1 169 ? -8.500 7.236 3.798 1.00 94.31 169 TYR A N 1
ATOM 1271 C CA . TYR A 1 169 ? -7.777 5.991 3.513 1.00 94.31 169 TYR A CA 1
ATOM 1272 C C . TYR A 1 169 ? -7.839 5.642 2.018 1.00 94.31 169 TYR A C 1
ATOM 1274 O O . TYR A 1 169 ? -6.799 5.507 1.374 1.00 94.31 169 TYR A O 1
ATOM 1282 N N . VAL A 1 170 ? -9.053 5.575 1.457 1.00 96.12 170 VAL A N 1
ATOM 1283 C CA . VAL A 1 170 ? -9.291 5.242 0.042 1.00 96.12 170 VAL A CA 1
ATOM 1284 C C . VAL A 1 170 ? -8.598 6.236 -0.887 1.00 96.12 170 VAL A C 1
ATOM 1286 O O . VAL A 1 170 ? -7.877 5.827 -1.797 1.00 96.12 170 VAL A O 1
ATOM 1289 N N . LEU A 1 171 ? -8.763 7.539 -0.631 1.00 91.94 171 LEU A N 1
ATOM 1290 C CA . LEU A 1 171 ? -8.149 8.592 -1.444 1.00 91.94 171 LEU A CA 1
ATOM 1291 C C . LEU A 1 171 ? -6.619 8.512 -1.439 1.00 91.94 171 LEU A C 1
ATOM 1293 O O . LEU A 1 171 ? -5.994 8.661 -2.487 1.00 91.94 171 LEU A O 1
ATOM 1297 N N . VAL A 1 172 ? -6.011 8.266 -0.276 1.00 88.69 172 VAL A N 1
ATOM 1298 C CA . VAL A 1 172 ? -4.552 8.180 -0.147 1.00 88.69 172 VAL A CA 1
ATOM 1299 C C . VAL A 1 172 ? -4.011 6.936 -0.845 1.00 88.69 172 VAL A C 1
ATOM 1301 O O . VAL A 1 172 ? -3.028 7.051 -1.568 1.00 88.69 172 VAL A O 1
ATOM 1304 N N . VAL A 1 173 ? -4.641 5.769 -0.684 1.00 93.06 173 VAL A N 1
ATOM 1305 C CA . VAL A 1 173 ? -4.172 4.523 -1.317 1.00 93.06 173 VAL A CA 1
ATOM 1306 C C . VAL A 1 173 ? -4.301 4.585 -2.842 1.00 93.06 173 VAL A C 1
ATOM 1308 O O . VAL A 1 173 ? -3.341 4.268 -3.548 1.00 93.06 173 VAL A O 1
ATOM 1311 N N . ALA A 1 174 ? -5.440 5.052 -3.362 1.00 93.50 174 ALA A N 1
ATOM 1312 C CA . ALA A 1 174 ? -5.644 5.211 -4.802 1.00 93.50 174 ALA A CA 1
ATOM 1313 C C . ALA A 1 174 ? -4.708 6.278 -5.394 1.00 93.50 174 ALA A C 1
ATOM 1315 O O . ALA A 1 174 ? -4.029 6.025 -6.389 1.00 93.50 174 ALA A O 1
ATOM 1316 N N . GLY A 1 175 ? -4.611 7.446 -4.748 1.00 85.81 175 GLY A N 1
ATOM 1317 C CA . GLY A 1 175 ? -3.743 8.539 -5.189 1.00 85.81 175 GLY A CA 1
ATOM 1318 C C . GLY A 1 175 ? -2.256 8.180 -5.145 1.00 85.81 175 GLY A C 1
ATOM 1319 O O . GLY A 1 175 ? -1.525 8.490 -6.083 1.00 85.81 175 GLY A O 1
ATOM 1320 N N . TYR A 1 176 ? -1.809 7.473 -4.100 1.00 87.62 176 TYR A N 1
ATOM 1321 C CA . TYR A 1 176 ? -0.438 6.967 -4.014 1.00 87.62 176 TYR A CA 1
ATOM 1322 C C . TYR A 1 176 ? -0.153 5.948 -5.116 1.00 87.62 176 TYR A C 1
ATOM 1324 O O . TYR A 1 176 ? 0.894 6.019 -5.746 1.00 87.62 176 TYR A O 1
ATOM 1332 N N . THR A 1 177 ? -1.081 5.027 -5.382 1.00 91.62 177 THR A N 1
ATOM 1333 C CA . THR A 1 177 ? -0.911 4.016 -6.437 1.00 91.62 177 THR A CA 1
ATOM 1334 C C . THR A 1 177 ? -0.835 4.654 -7.822 1.00 91.62 177 THR A C 1
ATOM 1336 O O . THR A 1 177 ? 0.026 4.290 -8.619 1.00 91.62 177 THR A O 1
ATOM 1339 N N . TYR A 1 178 ? -1.683 5.651 -8.090 1.00 88.94 178 TYR A N 1
ATOM 1340 C CA . TYR A 1 178 ? -1.633 6.437 -9.323 1.00 88.94 178 TYR A CA 1
ATOM 1341 C C . TYR A 1 178 ? -0.277 7.132 -9.495 1.00 88.94 178 TYR A C 1
ATOM 1343 O O . TYR A 1 178 ? 0.360 7.028 -10.541 1.00 88.94 178 TYR A O 1
ATOM 1351 N N . ALA A 1 179 ? 0.190 7.802 -8.439 1.00 83.06 179 ALA A N 1
ATOM 1352 C CA . ALA A 1 179 ? 1.496 8.444 -8.406 1.00 83.06 179 ALA A CA 1
ATOM 1353 C C . ALA A 1 179 ? 2.623 7.422 -8.649 1.00 83.06 179 ALA A C 1
ATOM 1355 O O . ALA A 1 179 ? 3.472 7.615 -9.519 1.00 83.06 179 ALA A O 1
ATOM 1356 N N . TRP A 1 180 ? 2.597 6.298 -7.935 1.00 90.81 180 TRP A N 1
ATOM 1357 C CA . TRP A 1 180 ? 3.571 5.222 -8.074 1.00 90.81 180 TRP A CA 1
ATOM 1358 C C . TRP A 1 180 ? 3.632 4.670 -9.497 1.00 90.81 180 TRP A C 1
ATOM 1360 O O . TRP A 1 180 ? 4.726 4.521 -10.037 1.00 90.81 180 TRP A O 1
ATOM 1370 N N . ALA A 1 181 ? 2.490 4.435 -10.141 1.00 89.94 181 ALA A N 1
ATOM 1371 C CA . ALA A 1 181 ? 2.446 3.907 -11.503 1.00 89.94 181 ALA A CA 1
ATOM 1372 C C . ALA A 1 181 ? 3.082 4.870 -12.519 1.00 89.94 181 ALA A C 1
ATOM 1374 O O . ALA A 1 181 ? 3.812 4.428 -13.404 1.00 89.94 181 ALA A O 1
ATOM 1375 N N . HIS A 1 182 ? 2.900 6.183 -12.332 1.00 84.75 182 HIS A N 1
ATOM 1376 C CA . HIS A 1 182 ? 3.584 7.201 -13.135 1.00 84.75 182 HIS A CA 1
ATOM 1377 C C . HIS A 1 182 ? 5.092 7.244 -12.870 1.00 84.75 182 HIS A C 1
ATOM 1379 O O . HIS A 1 182 ? 5.871 7.343 -13.814 1.00 84.75 182 HIS A O 1
ATOM 1385 N N . ALA A 1 183 ? 5.529 7.143 -11.612 1.00 83.81 183 ALA A N 1
ATOM 1386 C CA . ALA A 1 183 ? 6.950 7.214 -11.253 1.00 83.81 183 ALA A CA 1
ATOM 1387 C C . ALA A 1 183 ? 7.754 5.947 -11.586 1.00 83.81 183 ALA A C 1
ATOM 1389 O O . ALA A 1 183 ? 8.958 6.029 -11.844 1.00 83.81 183 ALA A O 1
ATOM 1390 N N . THR A 1 184 ? 7.107 4.782 -11.575 1.00 88.06 184 THR A N 1
ATOM 1391 C CA . THR A 1 184 ? 7.750 3.466 -11.704 1.00 88.06 184 THR A CA 1
ATOM 1392 C C . THR A 1 184 ? 8.687 3.348 -12.908 1.00 88.06 184 THR A C 1
ATOM 1394 O O . THR A 1 184 ? 9.829 2.955 -12.692 1.00 88.06 184 THR A O 1
ATOM 1397 N N . PRO A 1 185 ? 8.308 3.759 -14.133 1.00 84.94 185 PRO A N 1
ATOM 1398 C CA . PRO A 1 185 ? 9.182 3.733 -15.313 1.00 84.94 185 PRO A CA 1
ATOM 1399 C C . PRO A 1 185 ? 10.558 4.378 -15.110 1.00 84.94 185 PRO A C 1
ATOM 1401 O O . PRO A 1 185 ? 11.563 3.892 -15.621 1.00 84.94 185 PRO A O 1
ATOM 1404 N N . PHE A 1 186 ? 10.617 5.457 -14.327 1.00 84.19 186 PHE A N 1
ATOM 1405 C CA . PHE A 1 186 ? 11.867 6.143 -14.007 1.00 84.19 186 PHE A CA 1
ATOM 1406 C C . PHE A 1 186 ? 12.629 5.430 -12.893 1.00 84.19 186 PHE A C 1
ATOM 1408 O O . PHE A 1 186 ? 13.850 5.312 -12.958 1.00 84.19 186 PHE A O 1
ATOM 1415 N N . MET A 1 187 ? 11.912 4.927 -11.886 1.00 85.12 187 MET A N 1
ATOM 1416 C CA . MET A 1 187 ? 12.504 4.267 -10.721 1.00 85.12 187 MET A CA 1
ATOM 1417 C C . MET A 1 187 ? 12.992 2.839 -11.004 1.00 85.12 187 MET A C 1
ATOM 1419 O O . MET A 1 187 ? 13.837 2.345 -10.263 1.00 85.12 187 MET A O 1
ATOM 1423 N N . ILE A 1 188 ? 12.510 2.179 -12.064 1.00 90.88 188 ILE A N 1
ATOM 1424 C CA . ILE A 1 188 ? 13.030 0.874 -12.511 1.00 90.88 188 ILE A CA 1
ATOM 1425 C C . ILE A 1 188 ? 14.249 1.002 -13.427 1.00 90.88 188 ILE A C 1
ATOM 1427 O O . ILE A 1 188 ? 14.983 0.034 -13.600 1.00 90.88 188 ILE A O 1
ATOM 1431 N N . ARG A 1 189 ? 14.519 2.195 -13.974 1.00 90.25 189 ARG A N 1
ATOM 1432 C CA . ARG A 1 189 ? 15.644 2.454 -14.885 1.00 90.25 189 ARG A CA 1
ATOM 1433 C C . ARG A 1 189 ? 17.019 1.991 -14.373 1.00 90.25 189 ARG A C 1
ATOM 1435 O O . ARG A 1 189 ? 17.776 1.512 -15.217 1.00 90.25 189 ARG A O 1
ATOM 1442 N N . PRO A 1 190 ? 17.344 2.042 -13.061 1.00 90.00 190 PRO A N 1
ATOM 1443 C CA . PRO A 1 190 ? 18.583 1.473 -12.525 1.00 90.00 190 PRO A CA 1
ATOM 1444 C C . PRO A 1 190 ? 18.863 0.017 -12.931 1.00 90.00 190 PRO A C 1
ATOM 1446 O O . PRO A 1 190 ? 20.029 -0.338 -13.066 1.00 90.00 190 PRO A O 1
ATOM 1449 N N . LEU A 1 191 ? 17.829 -0.800 -13.196 1.00 91.38 191 LEU A N 1
ATOM 1450 C CA . LEU A 1 191 ? 17.977 -2.177 -13.704 1.00 91.38 191 LEU A CA 1
ATOM 1451 C C . LEU A 1 191 ? 18.708 -2.258 -15.047 1.00 91.38 191 LEU A C 1
ATOM 1453 O O . LEU A 1 191 ? 19.360 -3.257 -15.324 1.00 91.38 191 LEU A O 1
ATOM 1457 N N . TRP A 1 192 ? 18.602 -1.219 -15.874 1.00 92.38 192 TRP A N 1
ATOM 1458 C CA . TRP A 1 192 ? 19.240 -1.168 -17.188 1.00 92.38 192 TRP A CA 1
ATOM 1459 C C . TRP A 1 192 ? 20.423 -0.207 -17.209 1.00 92.38 192 TRP A C 1
ATOM 1461 O O . TRP A 1 192 ? 21.470 -0.526 -17.774 1.00 92.38 192 TRP A O 1
ATOM 1471 N N . SER A 1 193 ? 20.302 0.950 -16.554 1.00 89.00 193 SER A N 1
ATOM 1472 C CA . SER A 1 193 ? 21.328 1.991 -16.629 1.00 89.00 193 SER A CA 1
ATOM 1473 C C . SER A 1 193 ? 22.639 1.592 -15.959 1.00 89.00 193 SER A C 1
ATOM 1475 O O . SER A 1 193 ? 23.688 2.073 -16.376 1.00 89.00 193 SER A O 1
ATOM 1477 N N . PHE A 1 194 ? 22.615 0.698 -14.963 1.00 89.00 194 PHE A N 1
ATOM 1478 C CA . PHE A 1 194 ? 23.844 0.188 -14.338 1.00 89.00 194 PHE A CA 1
ATOM 1479 C C . PHE A 1 194 ? 24.698 -0.632 -15.307 1.00 89.00 194 PHE A C 1
ATOM 1481 O O . PHE A 1 194 ? 25.915 -0.666 -15.165 1.00 89.00 194 PHE A O 1
ATOM 1488 N N . ALA A 1 195 ? 24.076 -1.211 -16.333 1.00 88.12 195 ALA A N 1
ATOM 1489 C CA . ALA A 1 195 ? 24.749 -1.908 -17.421 1.00 88.12 195 ALA A CA 1
ATOM 1490 C C . ALA A 1 195 ? 24.871 -1.053 -18.699 1.00 88.12 195 ALA A C 1
ATOM 1492 O O . ALA A 1 195 ? 25.153 -1.583 -19.773 1.00 88.12 195 ALA A O 1
ATOM 1493 N N . GLY A 1 196 ? 24.610 0.258 -18.618 1.00 87.19 196 GLY A N 1
ATOM 1494 C CA . GLY A 1 196 ? 24.655 1.162 -19.771 1.00 87.19 196 GLY A CA 1
ATOM 1495 C C . GLY A 1 196 ? 23.524 0.959 -20.787 1.00 87.19 196 GLY A C 1
ATOM 1496 O O . GLY A 1 196 ? 23.657 1.382 -21.932 1.00 87.19 196 GLY A O 1
ATOM 1497 N N . GLN A 1 197 ? 22.421 0.318 -20.392 1.00 89.31 197 GLN A N 1
ATOM 1498 C CA . GLN A 1 197 ? 21.265 0.062 -21.252 1.00 89.31 197 GLN A CA 1
ATOM 1499 C C . GLN A 1 197 ? 20.083 0.985 -20.927 1.00 89.31 197 GLN A C 1
ATOM 1501 O O . GLN A 1 197 ? 20.024 1.629 -19.875 1.00 89.31 197 GLN A O 1
ATOM 1506 N N . VAL A 1 198 ? 19.117 1.034 -21.845 1.00 86.25 198 VAL A N 1
ATOM 1507 C CA . VAL A 1 198 ? 17.824 1.701 -21.646 1.00 86.25 198 VAL A CA 1
ATOM 1508 C C . VAL A 1 198 ? 16.736 0.666 -21.342 1.00 86.25 198 VAL A C 1
ATOM 1510 O O . VAL A 1 198 ? 16.843 -0.464 -21.820 1.00 86.25 198 VAL A O 1
ATOM 1513 N N . PRO A 1 199 ? 15.704 1.018 -20.552 1.00 85.38 199 PRO A N 1
ATOM 1514 C CA . PRO A 1 199 ? 14.596 0.113 -20.276 1.00 85.38 199 PRO A CA 1
ATOM 1515 C C . PRO A 1 199 ? 13.883 -0.342 -21.547 1.00 85.38 199 PRO A C 1
ATOM 1517 O O . PRO A 1 199 ? 13.658 0.456 -22.458 1.00 85.38 199 PRO A O 1
ATOM 1520 N N . ASP A 1 200 ? 13.475 -1.609 -21.575 1.00 89.31 200 ASP A N 1
ATOM 1521 C CA . ASP A 1 200 ? 12.585 -2.108 -22.619 1.00 89.31 200 ASP A CA 1
ATOM 1522 C C . ASP A 1 200 ? 11.192 -1.472 -22.470 1.00 89.31 200 ASP A C 1
ATOM 1524 O O . ASP A 1 200 ? 10.633 -1.387 -21.372 1.00 89.31 200 ASP A O 1
ATOM 1528 N N . THR A 1 201 ? 10.605 -1.073 -23.597 1.00 88.94 201 THR A N 1
ATOM 1529 C CA . THR A 1 201 ? 9.184 -0.729 -23.719 1.00 88.94 201 THR A CA 1
ATOM 1530 C C . THR A 1 201 ? 8.267 -1.736 -23.041 1.00 88.94 201 THR A C 1
ATOM 1532 O O . THR A 1 201 ? 7.346 -1.324 -22.338 1.00 88.94 201 THR A O 1
ATOM 1535 N N . ALA A 1 202 ? 8.529 -3.038 -23.185 1.00 92.62 202 ALA A N 1
ATOM 1536 C CA . ALA A 1 202 ? 7.699 -4.086 -22.604 1.00 92.62 202 ALA A CA 1
ATOM 1537 C C . ALA A 1 202 ? 7.713 -4.067 -21.065 1.00 92.62 202 ALA A C 1
ATOM 1539 O O . ALA A 1 202 ? 6.720 -4.430 -20.440 1.00 92.62 202 ALA A O 1
ATOM 1540 N N . ALA A 1 203 ? 8.790 -3.571 -20.446 1.00 91.38 203 ALA A N 1
ATOM 1541 C CA . ALA A 1 203 ? 8.885 -3.420 -18.997 1.00 91.38 203 ALA A CA 1
ATOM 1542 C C . ALA A 1 203 ? 8.129 -2.192 -18.463 1.00 91.38 203 ALA A C 1
ATOM 1544 O O . ALA A 1 203 ? 7.847 -2.115 -17.269 1.00 91.38 203 ALA A O 1
ATOM 1545 N N . VAL A 1 204 ? 7.846 -1.205 -19.315 1.00 89.25 204 VAL A N 1
ATOM 1546 C CA . VAL A 1 204 ? 7.327 0.115 -18.923 1.00 89.25 204 VAL A CA 1
ATOM 1547 C C . VAL A 1 204 ? 5.861 0.292 -19.326 1.00 89.25 204 VAL A C 1
ATOM 1549 O O . VAL A 1 204 ? 5.038 0.775 -18.540 1.00 89.25 204 VAL A O 1
ATOM 1552 N N . GLN A 1 205 ? 5.531 -0.112 -20.551 1.00 89.81 205 GLN A N 1
ATOM 1553 C CA . GLN A 1 205 ? 4.246 0.125 -21.198 1.00 89.81 205 GLN A CA 1
ATOM 1554 C C . GLN A 1 205 ? 3.049 -0.438 -20.416 1.00 89.81 205 GLN A C 1
ATOM 1556 O O . GLN A 1 205 ? 2.061 0.298 -20.300 1.00 89.81 205 GLN A O 1
ATOM 1561 N N . PRO A 1 206 ? 3.089 -1.655 -19.831 1.00 93.69 206 PRO A N 1
ATOM 1562 C CA . PRO A 1 206 ? 1.908 -2.227 -19.185 1.00 93.69 206 PRO A CA 1
ATOM 1563 C C . PRO A 1 206 ? 1.414 -1.390 -18.004 1.00 93.69 206 PRO A C 1
ATOM 1565 O O . PRO A 1 206 ? 0.210 -1.189 -17.845 1.00 93.69 206 PRO A O 1
ATOM 1568 N N . ILE A 1 207 ? 2.334 -0.851 -17.200 1.00 92.62 207 ILE A N 1
ATOM 1569 C CA . ILE A 1 207 ? 2.000 -0.008 -16.046 1.00 92.62 207 ILE A CA 1
ATOM 1570 C C . ILE A 1 207 ? 1.608 1.405 -16.491 1.00 92.62 207 ILE A C 1
ATOM 1572 O O . ILE A 1 207 ? 0.614 1.945 -16.002 1.00 92.62 207 ILE A O 1
ATOM 1576 N N . GLN A 1 208 ? 2.332 1.998 -17.447 1.00 86.31 208 GLN A N 1
ATOM 1577 C CA . GLN A 1 208 ? 2.033 3.351 -17.935 1.00 86.31 208 GLN A CA 1
ATOM 1578 C C . GLN A 1 208 ? 0.669 3.446 -18.628 1.00 86.31 208 GLN A C 1
ATOM 1580 O O . GLN A 1 208 ? -0.114 4.349 -18.334 1.00 86.31 208 GLN A O 1
ATOM 1585 N N . SER A 1 209 ? 0.361 2.508 -19.525 1.00 87.88 209 SER A N 1
ATOM 1586 C CA . SER A 1 209 ? -0.900 2.508 -20.280 1.00 87.88 209 SER A CA 1
ATOM 1587 C C . SER A 1 209 ? -2.123 2.229 -19.399 1.00 87.88 209 SER A C 1
ATOM 1589 O O . SER A 1 209 ? -3.221 2.686 -19.706 1.00 87.88 209 SER A O 1
ATOM 1591 N N . ASN A 1 210 ? -1.930 1.550 -18.262 1.00 91.88 210 ASN A N 1
ATOM 1592 C CA . ASN A 1 210 ? -2.998 1.155 -17.341 1.00 91.88 210 ASN A CA 1
ATOM 1593 C C . ASN A 1 210 ? -2.901 1.836 -15.966 1.00 91.88 210 ASN A C 1
ATOM 1595 O O . ASN A 1 210 ? -3.473 1.355 -14.987 1.00 91.88 210 ASN A O 1
ATOM 1599 N N . THR A 1 211 ? -2.202 2.971 -15.868 1.00 88.62 211 THR A N 1
ATOM 1600 C CA . THR A 1 211 ? -1.979 3.672 -14.591 1.00 88.62 211 THR A CA 1
ATOM 1601 C C . THR A 1 211 ? -3.291 4.022 -13.882 1.00 88.62 211 THR A C 1
ATOM 1603 O O . THR A 1 211 ? -3.429 3.803 -12.676 1.00 88.62 211 THR A O 1
ATOM 1606 N N . PHE A 1 212 ? -4.286 4.511 -14.630 1.00 90.75 212 PHE A N 1
ATOM 1607 C CA . PHE A 1 212 ? -5.613 4.801 -14.085 1.00 90.75 212 PHE A CA 1
ATOM 1608 C C . PHE A 1 212 ? -6.280 3.543 -13.511 1.00 90.75 212 PHE A C 1
ATOM 1610 O O . PHE A 1 212 ? -6.742 3.556 -12.372 1.00 90.75 212 PHE A O 1
ATOM 1617 N N . TRP A 1 213 ? -6.266 2.434 -14.255 1.00 95.31 213 TRP A N 1
ATOM 1618 C CA . TRP A 1 213 ? -6.858 1.175 -13.806 1.00 95.31 213 TRP A CA 1
ATOM 1619 C C . TRP A 1 213 ? -6.172 0.612 -12.563 1.00 95.31 213 TRP A C 1
ATOM 1621 O O . TRP A 1 213 ? -6.858 0.111 -11.674 1.00 95.31 213 TRP A O 1
ATOM 1631 N N . LEU A 1 214 ? -4.848 0.754 -12.437 1.00 94.69 214 LEU A N 1
ATOM 1632 C CA . LEU A 1 214 ? -4.144 0.328 -11.226 1.00 94.69 214 LEU A CA 1
ATOM 1633 C C . LEU A 1 214 ? -4.631 1.099 -9.990 1.00 94.69 214 LEU A C 1
ATOM 1635 O O . LEU A 1 214 ? -4.865 0.509 -8.935 1.00 94.69 214 LEU A O 1
ATOM 1639 N N . ALA A 1 215 ? -4.840 2.410 -10.133 1.00 93.62 215 ALA A N 1
ATOM 1640 C CA . ALA A 1 215 ? -5.395 3.247 -9.076 1.00 93.62 215 ALA A CA 1
ATOM 1641 C C . ALA A 1 215 ? -6.854 2.890 -8.749 1.00 93.62 215 ALA A C 1
ATOM 1643 O O . ALA A 1 215 ? -7.232 2.897 -7.577 1.00 93.62 215 ALA A O 1
ATOM 1644 N N . VAL A 1 216 ? -7.660 2.526 -9.754 1.00 95.25 216 VAL A N 1
ATOM 1645 C CA . VAL A 1 216 ? -9.032 2.027 -9.561 1.00 95.25 216 VAL A CA 1
ATOM 1646 C C . VAL A 1 216 ? -9.033 0.717 -8.772 1.00 95.25 216 VAL A C 1
ATOM 1648 O O . VAL A 1 216 ? -9.779 0.609 -7.801 1.00 95.25 216 VAL A O 1
ATOM 1651 N N . PHE A 1 217 ? -8.173 -0.250 -9.111 1.00 97.38 217 PHE A N 1
ATOM 1652 C CA . PHE A 1 217 ? -8.047 -1.499 -8.349 1.00 97.38 217 PHE A CA 1
ATOM 1653 C C . PHE A 1 217 ? -7.600 -1.250 -6.906 1.00 97.38 217 PHE A C 1
ATOM 1655 O O . PHE A 1 217 ? -8.182 -1.816 -5.978 1.00 97.38 217 PHE A O 1
ATOM 1662 N N . ALA A 1 218 ? -6.633 -0.354 -6.696 1.00 96.75 218 ALA A N 1
ATOM 1663 C CA . ALA A 1 218 ? -6.215 0.060 -5.359 1.00 96.75 218 ALA A CA 1
ATOM 1664 C C . ALA A 1 218 ? -7.359 0.720 -4.573 1.00 96.75 218 ALA A C 1
ATOM 1666 O O . ALA A 1 218 ? -7.563 0.414 -3.400 1.00 96.75 218 ALA A O 1
ATOM 1667 N N . GLY A 1 219 ? -8.137 1.590 -5.223 1.00 95.81 219 GLY A N 1
ATOM 1668 C CA . GLY A 1 219 ? -9.315 2.229 -4.643 1.00 95.81 219 GLY A CA 1
ATOM 1669 C C . GLY A 1 219 ? -10.399 1.220 -4.268 1.00 95.81 219 GLY A C 1
ATOM 1670 O O . GLY A 1 219 ? -10.917 1.274 -3.156 1.00 95.81 219 GLY A O 1
ATOM 1671 N N . PHE A 1 220 ? -10.696 0.258 -5.144 1.00 97.75 220 PHE A N 1
ATOM 1672 C CA . PHE A 1 220 ? -11.646 -0.820 -4.868 1.00 97.75 220 PHE A CA 1
ATOM 1673 C C . PHE A 1 220 ? -11.206 -1.671 -3.672 1.00 97.75 220 PHE A C 1
ATOM 1675 O O . PHE A 1 220 ? -11.988 -1.883 -2.744 1.00 97.75 220 PHE A O 1
ATOM 1682 N N . ALA A 1 221 ? -9.942 -2.099 -3.645 1.00 97.56 221 ALA A N 1
ATOM 1683 C CA . ALA A 1 221 ? -9.400 -2.868 -2.531 1.00 97.56 221 ALA A CA 1
ATOM 1684 C C . ALA A 1 221 ? -9.427 -2.063 -1.220 1.00 97.56 221 ALA A C 1
ATOM 1686 O O . ALA A 1 221 ? -9.778 -2.592 -0.164 1.00 97.56 221 ALA A O 1
ATOM 1687 N N . ALA A 1 222 ? -9.142 -0.759 -1.294 1.00 97.12 222 ALA A N 1
ATOM 1688 C CA . ALA A 1 222 ? -9.222 0.137 -0.152 1.00 97.12 222 ALA A CA 1
ATOM 1689 C C . ALA A 1 222 ? -10.660 0.317 0.359 1.00 97.12 222 ALA A C 1
ATOM 1691 O O . ALA A 1 222 ? -10.870 0.302 1.569 1.00 97.12 222 ALA A O 1
ATOM 1692 N N . VAL A 1 223 ? -11.655 0.425 -0.529 1.00 97.62 223 VAL A N 1
ATOM 1693 C CA . VAL A 1 223 ? -13.080 0.461 -0.155 1.00 97.62 223 VAL A CA 1
ATOM 1694 C C . VAL A 1 223 ? -13.487 -0.846 0.519 1.00 97.62 223 VAL A C 1
ATOM 1696 O O . VAL A 1 223 ? -14.095 -0.808 1.589 1.00 97.62 223 VAL A O 1
ATOM 1699 N N . ALA A 1 224 ? -13.117 -1.996 -0.054 1.00 97.75 224 ALA A N 1
ATOM 1700 C CA . ALA A 1 224 ? -13.406 -3.307 0.525 1.00 97.75 224 ALA A CA 1
ATOM 1701 C C . ALA A 1 224 ? -12.824 -3.433 1.943 1.00 97.75 224 ALA A C 1
ATOM 1703 O O . ALA A 1 224 ? -13.526 -3.825 2.879 1.00 97.75 224 ALA A O 1
ATOM 1704 N N . ARG A 1 225 ? -11.571 -3.005 2.133 1.00 97.31 225 ARG A N 1
ATOM 1705 C CA . ARG A 1 225 ? -10.949 -2.917 3.456 1.00 97.31 225 ARG A CA 1
ATOM 1706 C C . ARG A 1 225 ? -11.691 -1.958 4.383 1.00 97.31 225 ARG A C 1
ATOM 1708 O O . ARG A 1 225 ? -11.951 -2.320 5.527 1.00 97.31 225 ARG A O 1
ATOM 1715 N N . SER A 1 226 ? -12.037 -0.754 3.936 1.00 96.50 226 SER A N 1
ATOM 1716 C CA . SER A 1 226 ? -12.763 0.218 4.758 1.00 96.50 226 SER A CA 1
ATOM 1717 C C . SER A 1 226 ? -14.109 -0.331 5.232 1.00 96.50 226 SER A C 1
ATOM 1719 O O . SER A 1 226 ? -14.436 -0.200 6.410 1.00 96.50 226 SER A O 1
ATOM 1721 N N . VAL A 1 227 ? -14.853 -1.021 4.363 1.00 97.25 227 VAL A N 1
ATOM 1722 C CA . VAL A 1 227 ? -16.085 -1.732 4.736 1.00 97.25 227 VAL A CA 1
ATOM 1723 C C . VAL A 1 227 ? -15.790 -2.817 5.772 1.00 97.25 227 VAL A C 1
ATOM 1725 O O . VAL A 1 227 ? -16.484 -2.893 6.784 1.00 97.25 227 VAL A O 1
ATOM 1728 N N . ALA A 1 228 ? -14.734 -3.613 5.588 1.00 96.94 228 ALA A N 1
ATOM 1729 C CA . ALA A 1 228 ? -14.344 -4.632 6.558 1.00 96.94 228 ALA A CA 1
ATOM 1730 C C . ALA A 1 228 ? -13.964 -4.034 7.926 1.00 96.94 228 ALA A C 1
ATOM 1732 O O . ALA A 1 228 ? -14.355 -4.580 8.954 1.00 96.94 228 ALA A O 1
ATOM 1733 N N . VAL A 1 229 ? -13.283 -2.884 7.975 1.00 95.88 229 VAL A N 1
ATOM 1734 C CA . VAL A 1 229 ? -12.996 -2.172 9.234 1.00 95.88 229 VAL A CA 1
ATOM 1735 C C . VAL A 1 229 ? -14.291 -1.708 9.910 1.00 95.88 229 VAL A C 1
ATOM 1737 O O . VAL A 1 229 ? -14.450 -1.900 11.115 1.00 95.88 229 VAL A O 1
ATOM 1740 N N . LEU A 1 230 ? -15.240 -1.147 9.151 1.00 95.62 230 LEU A N 1
ATOM 1741 C CA . LEU A 1 230 ? -16.542 -0.718 9.679 1.00 95.62 230 LEU A CA 1
ATOM 1742 C C . LEU A 1 230 ? -17.364 -1.897 10.223 1.00 95.62 230 LEU A C 1
ATOM 1744 O O . LEU A 1 230 ? -17.988 -1.783 11.276 1.00 95.62 230 LEU A O 1
ATOM 1748 N N . LEU A 1 231 ? -17.355 -3.036 9.528 1.00 96.19 231 LEU A N 1
ATOM 1749 C CA . LEU A 1 231 ? -18.031 -4.256 9.972 1.00 96.19 231 LEU A CA 1
ATOM 1750 C C . LEU A 1 231 ? -17.350 -4.873 11.199 1.00 96.19 231 LEU A C 1
ATOM 1752 O O . LEU A 1 231 ? -18.038 -5.322 12.114 1.00 96.19 231 LEU A O 1
ATOM 1756 N N . ALA A 1 232 ? -16.016 -4.867 11.244 1.00 95.25 232 ALA A N 1
ATOM 1757 C CA . ALA A 1 232 ? -15.251 -5.340 12.392 1.00 95.25 232 ALA A CA 1
ATOM 1758 C C . ALA A 1 232 ? -15.541 -4.501 13.644 1.00 95.25 232 ALA A C 1
ATOM 1760 O O . ALA A 1 232 ? -15.702 -5.067 14.719 1.00 95.25 232 ALA A O 1
ATOM 1761 N N . ALA A 1 233 ? -15.692 -3.179 13.499 1.00 92.00 233 ALA A N 1
ATOM 1762 C CA . ALA A 1 233 ? -16.024 -2.276 14.603 1.00 92.00 233 ALA A CA 1
ATOM 1763 C C . ALA A 1 233 ? -17.410 -2.535 15.225 1.00 92.00 233 ALA A C 1
ATOM 1765 O O . ALA A 1 233 ? -17.643 -2.161 16.369 1.00 92.00 233 ALA A O 1
ATOM 1766 N N . ARG A 1 234 ? -18.332 -3.180 14.494 1.00 94.31 234 ARG A N 1
ATOM 1767 C CA . ARG A 1 234 ? -19.663 -3.560 15.004 1.00 94.31 234 ARG A CA 1
ATOM 1768 C C . ARG A 1 234 ? -19.676 -4.900 15.731 1.00 94.31 234 ARG A C 1
ATOM 1770 O O . ARG A 1 234 ? -20.656 -5.219 16.397 1.00 94.31 234 ARG A O 1
ATOM 1777 N N . LYS A 1 235 ? -18.634 -5.715 15.568 1.00 93.81 235 LYS A N 1
ATOM 1778 C CA . LYS A 1 235 ? -18.543 -7.010 16.238 1.00 93.81 235 LYS A CA 1
ATOM 1779 C C . LYS A 1 235 ? -17.897 -6.825 17.611 1.00 93.81 235 LYS A C 1
ATOM 1781 O O . LYS A 1 235 ? -16.880 -6.138 17.691 1.00 93.81 235 LYS A O 1
ATOM 1786 N N . PRO A 1 236 ? -18.417 -7.460 18.675 1.00 85.00 236 PRO A N 1
ATOM 1787 C CA . PRO A 1 236 ? -17.731 -7.479 19.958 1.00 85.00 236 PRO A CA 1
ATOM 1788 C C . PRO A 1 236 ? -16.384 -8.185 19.773 1.00 85.00 236 PRO A C 1
ATOM 1790 O O . PRO A 1 236 ? -16.316 -9.394 19.537 1.00 85.00 236 PRO A O 1
ATOM 1793 N N . VAL A 1 237 ? -15.297 -7.414 19.810 1.00 79.75 237 VAL A N 1
ATOM 1794 C CA . VAL A 1 237 ? -13.947 -7.967 19.747 1.00 79.75 237 VAL A CA 1
ATOM 1795 C C . VAL A 1 237 ? -13.620 -8.487 21.134 1.00 79.75 237 VAL A C 1
ATOM 1797 O O . VAL A 1 237 ? -13.624 -7.734 22.104 1.00 79.75 237 VAL A O 1
ATOM 1800 N N . ARG A 1 238 ? -13.339 -9.788 21.229 1.00 81.00 238 ARG A N 1
ATOM 1801 C CA . ARG A 1 238 ? -12.890 -10.392 22.481 1.00 81.00 238 ARG A CA 1
ATOM 1802 C C . ARG A 1 238 ? -11.639 -9.647 22.974 1.00 81.00 238 ARG A C 1
ATOM 1804 O O . ARG A 1 238 ? -10.707 -9.475 22.174 1.00 81.00 238 ARG A O 1
ATOM 1811 N N . PRO A 1 239 ? -11.577 -9.266 24.261 1.00 78.94 239 PRO A N 1
ATOM 1812 C CA . PRO A 1 239 ? -10.366 -8.692 24.820 1.00 78.94 239 PRO A CA 1
ATOM 1813 C C . PRO A 1 239 ? -9.188 -9.652 24.611 1.00 78.94 239 PRO A C 1
ATOM 1815 O O . PRO A 1 239 ? -9.364 -10.879 24.643 1.00 78.94 239 PRO A O 1
ATOM 1818 N N . PRO A 1 240 ? -7.988 -9.126 24.323 1.00 77.12 240 PRO A N 1
ATOM 1819 C CA . PRO A 1 240 ? -6.825 -9.963 24.084 1.00 77.12 240 PRO A CA 1
ATOM 1820 C C . PRO A 1 240 ? -6.560 -10.857 25.299 1.00 77.12 240 PRO A C 1
ATOM 1822 O O . PRO A 1 240 ? -6.512 -10.380 26.427 1.00 77.12 240 PRO A O 1
ATOM 1825 N N . ALA A 1 241 ? -6.348 -12.159 25.071 1.00 78.94 241 ALA A N 1
ATOM 1826 C CA . ALA A 1 241 ? -6.077 -13.109 26.159 1.00 78.94 241 ALA A CA 1
ATOM 1827 C C . ALA A 1 241 ? -4.764 -12.809 26.908 1.00 78.94 241 ALA A C 1
ATOM 1829 O O . ALA A 1 241 ? -4.534 -13.322 27.998 1.00 78.94 241 ALA A O 1
ATOM 1830 N N . VAL A 1 242 ? -3.892 -12.004 26.300 1.00 78.56 242 VAL A N 1
ATOM 1831 C CA . VAL A 1 242 ? -2.632 -11.549 26.877 1.00 78.56 242 VAL A CA 1
ATOM 1832 C C . VAL A 1 242 ? -2.611 -10.032 26.795 1.00 78.56 242 VAL A C 1
ATOM 1834 O O . VAL A 1 242 ? -2.649 -9.476 25.695 1.00 78.56 242 VAL A O 1
ATOM 1837 N N . ALA A 1 243 ? -2.518 -9.373 27.950 1.00 77.50 243 ALA A N 1
ATOM 1838 C CA . ALA A 1 243 ? -2.289 -7.940 28.008 1.00 77.50 243 ALA A CA 1
ATOM 1839 C C . ALA A 1 243 ? -0.988 -7.619 27.261 1.00 77.50 243 ALA A C 1
ATOM 1841 O O . ALA A 1 243 ? 0.104 -8.059 27.636 1.00 77.50 243 ALA A O 1
ATOM 1842 N N . VAL A 1 244 ? -1.098 -6.876 26.161 1.00 76.19 244 VAL A N 1
ATOM 1843 C CA . VAL A 1 244 ? 0.078 -6.408 25.434 1.00 76.19 244 VAL A CA 1
ATOM 1844 C C . VAL A 1 244 ? 0.686 -5.302 26.278 1.00 76.19 244 VAL A C 1
ATOM 1846 O O . VAL A 1 244 ? 0.127 -4.211 26.363 1.00 76.19 244 VAL A O 1
ATOM 1849 N N . ALA A 1 245 ? 1.816 -5.595 26.927 1.00 77.56 245 ALA A N 1
ATOM 1850 C CA . ALA A 1 245 ? 2.541 -4.599 27.702 1.00 77.56 245 ALA A CA 1
ATOM 1851 C C . ALA A 1 245 ? 2.731 -3.342 26.848 1.00 77.56 245 ALA A C 1
ATOM 1853 O O . ALA A 1 245 ? 3.238 -3.431 25.720 1.00 77.56 245 ALA A O 1
ATOM 1854 N N . ALA A 1 246 ? 2.308 -2.192 27.385 1.00 72.62 246 ALA A N 1
ATOM 1855 C CA . ALA A 1 246 ? 2.481 -0.916 26.716 1.00 72.62 246 ALA A CA 1
ATOM 1856 C C . ALA A 1 246 ? 3.946 -0.809 26.271 1.00 72.62 246 ALA A C 1
ATOM 1858 O O . ALA A 1 246 ? 4.849 -1.096 27.070 1.00 72.62 246 ALA A O 1
ATOM 1859 N N . PRO A 1 247 ? 4.211 -0.482 24.993 1.00 67.31 247 PRO A N 1
ATOM 1860 C CA . PRO A 1 247 ? 5.577 -0.399 24.520 1.00 67.31 247 PRO A CA 1
ATOM 1861 C C . PRO A 1 247 ? 6.301 0.603 25.410 1.00 67.31 247 PRO A C 1
ATOM 1863 O O . PRO A 1 247 ? 5.862 1.747 25.540 1.00 67.31 247 PRO A O 1
ATOM 1866 N N . LYS A 1 248 ? 7.403 0.167 26.034 1.00 73.06 248 LYS A N 1
ATOM 1867 C CA . LYS A 1 248 ? 8.306 1.097 26.707 1.00 73.06 248 LYS A CA 1
ATOM 1868 C C . LYS A 1 248 ? 8.614 2.174 25.666 1.00 73.06 248 LYS A C 1
ATOM 1870 O O . LYS A 1 248 ? 9.007 1.786 24.558 1.00 73.06 248 LYS A O 1
ATOM 1875 N N . PRO A 1 249 ? 8.364 3.469 25.954 1.00 64.06 249 PRO A N 1
ATOM 1876 C CA . PRO A 1 249 ? 8.641 4.523 24.990 1.00 64.06 249 PRO A CA 1
ATOM 1877 C C . PRO A 1 249 ? 10.063 4.272 24.508 1.00 64.06 249 PRO A C 1
ATOM 1879 O O . PRO A 1 249 ? 10.915 4.055 25.379 1.00 64.06 249 PRO A O 1
ATOM 1882 N N . PRO A 1 250 ? 10.288 4.144 23.183 1.00 58.03 250 PRO A N 1
ATOM 1883 C CA . PRO A 1 250 ? 11.571 3.714 22.652 1.00 58.03 250 PRO A CA 1
ATOM 1884 C C . PRO A 1 250 ? 12.619 4.565 23.348 1.00 58.03 250 PRO A C 1
ATOM 1886 O O . PRO A 1 250 ? 12.599 5.791 23.208 1.00 58.03 250 PRO A O 1
ATOM 1889 N N . GLY A 1 251 ? 13.412 3.926 24.221 1.00 58.38 251 GLY A N 1
ATOM 1890 C CA . GLY A 1 251 ? 14.409 4.634 25.014 1.00 58.38 251 GLY A CA 1
ATOM 1891 C C . GLY A 1 251 ? 15.221 5.413 24.009 1.00 58.38 251 GLY A C 1
ATOM 1892 O O . GLY A 1 251 ? 15.580 4.787 23.016 1.00 58.38 251 GLY A O 1
ATOM 1893 N N . ALA A 1 252 ? 15.333 6.737 24.198 1.00 57.19 252 ALA A N 1
ATOM 1894 C CA . ALA A 1 252 ? 15.781 7.688 23.184 1.00 57.19 252 ALA A CA 1
ATOM 1895 C C . ALA A 1 252 ? 16.787 7.006 22.268 1.00 57.19 252 ALA A C 1
ATOM 1897 O O . ALA A 1 252 ? 17.940 6.838 22.661 1.00 57.19 252 ALA A O 1
ATOM 1898 N N . LEU A 1 253 ? 16.323 6.509 21.112 1.00 59.09 253 LEU A N 1
ATOM 1899 C CA . LEU A 1 253 ? 17.239 6.019 20.098 1.00 59.09 253 LEU A CA 1
ATOM 1900 C C . LEU A 1 253 ? 18.142 7.219 19.903 1.00 59.09 253 LEU A C 1
ATOM 1902 O O . LEU A 1 253 ? 17.585 8.271 19.563 1.00 59.09 253 LEU A O 1
ATOM 1906 N N . PRO A 1 254 ? 19.429 7.126 20.294 1.00 73.94 254 PRO A N 1
ATOM 1907 C CA . PRO A 1 254 ? 20.206 8.315 20.576 1.00 73.94 254 PRO A CA 1
ATOM 1908 C C . PRO A 1 254 ? 20.085 9.176 19.334 1.00 73.94 254 PRO A C 1
ATOM 1910 O O . PRO A 1 254 ? 20.183 8.642 18.232 1.00 73.94 254 PRO A O 1
ATOM 1913 N N . ASP A 1 255 ? 19.763 10.460 19.475 1.00 82.44 255 ASP A N 1
ATOM 1914 C CA . ASP A 1 255 ? 19.548 11.355 18.327 1.00 82.44 255 ASP A CA 1
ATOM 1915 C C . ASP A 1 255 ? 20.693 11.232 17.291 1.00 82.44 255 ASP A C 1
ATOM 1917 O O . ASP A 1 255 ? 20.486 11.384 16.089 1.00 82.44 255 ASP A O 1
ATOM 1921 N N . VAL A 1 256 ? 21.871 10.806 17.763 1.00 83.56 256 VAL A N 1
ATOM 1922 C CA . VAL A 1 256 ? 23.003 10.246 17.011 1.00 83.56 256 VAL A CA 1
ATOM 1923 C C . VAL A 1 256 ? 22.614 9.184 15.970 1.00 83.56 256 VAL A C 1
ATOM 1925 O O . VAL A 1 256 ? 22.920 9.365 14.803 1.00 83.56 256 VAL A O 1
ATOM 1928 N N . MET A 1 257 ? 21.938 8.089 16.326 1.00 84.81 257 MET A N 1
ATOM 1929 C CA . MET A 1 257 ? 21.531 7.044 15.378 1.00 84.81 257 MET A CA 1
ATOM 1930 C C . MET A 1 257 ? 20.576 7.585 14.310 1.00 84.81 257 MET A C 1
ATOM 1932 O O . MET A 1 257 ? 20.673 7.193 13.152 1.00 84.81 257 MET A O 1
ATOM 1936 N N . ARG A 1 258 ? 19.687 8.525 14.665 1.00 83.88 258 ARG A N 1
ATOM 1937 C CA . ARG A 1 258 ? 18.830 9.203 13.678 1.00 83.88 258 ARG A CA 1
ATOM 1938 C C . ARG A 1 258 ? 19.654 10.034 12.703 1.00 83.88 258 ARG A C 1
ATOM 1940 O O . ARG A 1 258 ? 19.417 9.934 11.507 1.00 83.88 258 ARG A O 1
ATOM 1947 N N . LEU A 1 259 ? 20.627 10.799 13.199 1.00 89.00 259 LEU A N 1
ATOM 1948 C CA . LEU A 1 259 ? 21.562 11.551 12.359 1.00 89.00 259 LEU A CA 1
ATOM 1949 C C . LEU A 1 259 ? 22.400 10.626 11.466 1.00 89.00 259 LEU A C 1
ATOM 1951 O O . LEU A 1 259 ? 22.545 10.911 10.283 1.00 89.00 259 LEU A O 1
ATOM 1955 N N . LEU A 1 260 ? 22.881 9.497 11.997 1.00 88.50 260 LEU A N 1
ATOM 1956 C CA . LEU A 1 260 ? 23.634 8.487 11.244 1.00 88.50 260 LEU A CA 1
ATOM 1957 C C . LEU A 1 260 ? 22.785 7.790 10.169 1.00 88.50 260 LEU A C 1
ATOM 1959 O O . LEU A 1 260 ? 23.325 7.335 9.165 1.00 88.50 260 LEU A O 1
ATOM 1963 N N . LEU A 1 261 ? 21.462 7.726 10.346 1.00 88.56 261 LEU A N 1
ATOM 1964 C CA . LEU A 1 261 ? 20.537 7.168 9.359 1.00 88.56 261 LEU A CA 1
ATOM 1965 C C . LEU A 1 261 ? 20.219 8.137 8.208 1.00 88.56 261 LEU A C 1
ATOM 1967 O O . LEU A 1 261 ? 19.801 7.665 7.153 1.00 88.56 261 LEU A O 1
ATOM 1971 N N . LEU A 1 262 ? 20.425 9.457 8.349 1.00 90.25 262 LEU A N 1
ATOM 1972 C CA . LEU A 1 262 ? 20.101 10.419 7.278 1.00 90.25 262 LEU A CA 1
ATOM 1973 C C . LEU A 1 262 ? 20.927 10.186 5.998 1.00 90.25 262 LEU A C 1
ATOM 1975 O O . LEU A 1 262 ? 20.316 10.112 4.931 1.00 90.25 262 LEU A O 1
ATOM 1979 N N . PRO A 1 263 ? 22.264 9.996 6.051 1.00 93.00 263 PRO A N 1
ATOM 1980 C CA . PRO A 1 263 ? 23.045 9.685 4.855 1.00 93.00 263 PRO A CA 1
ATOM 1981 C C . PRO A 1 263 ? 22.651 8.350 4.220 1.00 93.00 263 PRO A C 1
ATOM 1983 O O . PRO A 1 263 ? 22.658 8.235 2.998 1.00 93.00 263 PRO A O 1
ATOM 1986 N N . ALA A 1 264 ? 22.269 7.349 5.022 1.00 87.69 264 ALA A N 1
ATOM 1987 C CA . ALA A 1 264 ? 21.804 6.059 4.510 1.00 87.69 264 ALA A CA 1
ATOM 1988 C C . ALA A 1 264 ? 20.460 6.192 3.771 1.00 87.69 264 ALA A C 1
ATOM 1990 O O . ALA A 1 264 ? 20.275 5.619 2.700 1.00 87.69 264 ALA A O 1
ATOM 1991 N N . GLN A 1 265 ? 19.537 6.999 4.302 1.00 87.06 265 GLN A N 1
ATOM 1992 C CA . GLN A 1 265 ? 18.275 7.314 3.628 1.00 87.06 265 GLN A CA 1
ATOM 1993 C C . GLN A 1 265 ? 18.500 8.115 2.340 1.00 87.06 265 GLN A C 1
ATOM 1995 O O . GLN A 1 265 ? 17.900 7.805 1.312 1.00 87.06 265 GLN A O 1
ATOM 2000 N N . ALA A 1 266 ? 19.381 9.118 2.376 1.00 90.44 266 ALA A N 1
ATOM 2001 C CA . ALA A 1 266 ? 19.773 9.867 1.188 1.00 90.44 266 ALA A CA 1
ATOM 2002 C C . ALA A 1 266 ? 20.399 8.944 0.137 1.00 90.44 266 ALA A C 1
ATOM 2004 O O . ALA A 1 266 ? 20.064 9.059 -1.034 1.00 90.44 266 ALA A O 1
ATOM 2005 N N . LEU A 1 267 ? 21.250 7.998 0.551 1.00 89.88 267 LEU A N 1
ATOM 2006 C CA . LEU A 1 267 ? 21.876 7.027 -0.347 1.00 89.88 267 LEU A CA 1
ATOM 2007 C C . LEU A 1 267 ? 20.821 6.162 -1.028 1.00 89.88 267 LEU A C 1
ATOM 2009 O O . LEU A 1 267 ? 20.871 5.996 -2.240 1.00 89.88 267 LEU A O 1
ATOM 2013 N N . PHE A 1 268 ? 19.837 5.669 -0.277 1.00 87.19 268 PHE A N 1
ATOM 2014 C CA . PHE A 1 268 ? 18.736 4.894 -0.841 1.00 87.19 268 PHE A CA 1
ATOM 2015 C C . PHE A 1 268 ? 17.963 5.674 -1.918 1.00 87.19 268 PHE A C 1
ATOM 2017 O O . PHE A 1 268 ? 17.712 5.145 -2.999 1.00 87.19 268 PHE A O 1
ATOM 2024 N N . VAL A 1 269 ? 17.633 6.945 -1.665 1.00 85.88 269 VAL A N 1
ATOM 2025 C CA . VAL A 1 269 ? 16.943 7.781 -2.662 1.00 85.88 269 VAL A CA 1
ATOM 2026 C C . VAL A 1 269 ? 17.850 8.109 -3.846 1.00 85.88 269 VAL A C 1
ATOM 2028 O O . VAL A 1 269 ? 17.397 8.023 -4.982 1.00 85.88 269 VAL A O 1
ATOM 2031 N N . THR A 1 270 ? 19.132 8.406 -3.628 1.00 90.06 270 THR A N 1
ATOM 2032 C CA . THR A 1 270 ? 20.101 8.587 -4.719 1.00 90.06 270 THR A CA 1
ATOM 2033 C C . THR A 1 270 ? 20.197 7.342 -5.588 1.00 90.06 270 THR A C 1
ATOM 2035 O O . THR A 1 270 ? 20.224 7.461 -6.808 1.00 90.06 270 THR A O 1
ATOM 2038 N N . LEU A 1 271 ? 20.212 6.152 -4.984 1.00 88.06 271 LEU A N 1
ATOM 2039 C CA . LEU A 1 271 ? 20.201 4.895 -5.719 1.00 88.06 271 LEU A CA 1
ATOM 2040 C C . LEU A 1 271 ? 18.913 4.775 -6.537 1.00 88.06 271 LEU A C 1
ATOM 2042 O O . LEU A 1 271 ? 19.002 4.557 -7.738 1.00 88.06 271 LEU A O 1
ATOM 2046 N N . LEU A 1 272 ? 17.726 5.019 -5.970 1.00 85.62 272 LEU A N 1
ATOM 2047 C CA . LEU A 1 272 ? 16.472 5.015 -6.746 1.00 85.62 272 LEU A CA 1
ATOM 2048 C C . LEU A 1 272 ? 16.477 6.016 -7.915 1.00 85.62 272 LEU A C 1
ATOM 2050 O O . LEU A 1 272 ? 15.906 5.737 -8.966 1.00 85.62 272 LEU A O 1
ATOM 2054 N N . LEU A 1 273 ? 17.142 7.162 -7.751 1.00 86.12 273 LEU A N 1
ATOM 2055 C CA . LEU A 1 273 ? 17.285 8.191 -8.784 1.00 86.12 273 LEU A CA 1
ATOM 2056 C C . LEU A 1 273 ? 18.484 7.970 -9.711 1.00 86.12 273 LEU A C 1
ATOM 2058 O O . LEU A 1 273 ? 18.673 8.746 -10.644 1.00 86.12 273 LEU A O 1
ATOM 2062 N N . SER A 1 274 ? 19.294 6.936 -9.491 1.00 88.75 274 SER A N 1
ATOM 2063 C CA . SER A 1 274 ? 20.549 6.735 -10.224 1.00 88.75 274 SER A CA 1
ATOM 2064 C C . SER A 1 274 ? 20.341 6.535 -11.726 1.00 88.75 274 SER A C 1
ATOM 2066 O O . SER A 1 274 ? 21.195 6.929 -12.511 1.00 88.75 274 SER A O 1
ATOM 2068 N N . GLY A 1 275 ? 19.169 6.047 -12.149 1.00 84.69 275 GLY A N 1
ATOM 2069 C CA . GLY A 1 275 ? 18.790 5.970 -13.563 1.00 84.69 275 GLY A CA 1
ATOM 2070 C C . GLY A 1 275 ? 18.610 7.332 -14.248 1.00 84.69 275 GLY A C 1
ATOM 2071 O O . GLY A 1 275 ? 18.599 7.398 -15.474 1.00 84.69 275 GLY A O 1
ATOM 2072 N N . LEU A 1 276 ? 18.488 8.416 -13.474 1.00 85.81 276 LEU A N 1
ATOM 2073 C CA . LEU A 1 276 ? 18.414 9.803 -13.951 1.00 85.81 276 LEU A CA 1
ATOM 2074 C C . LEU A 1 276 ? 19.780 10.502 -13.938 1.00 85.81 276 LEU A C 1
ATOM 2076 O O . LEU A 1 276 ? 19.915 11.626 -14.418 1.00 85.81 276 LEU A O 1
ATOM 2080 N N . VAL A 1 277 ? 20.790 9.868 -13.346 1.00 87.12 277 VAL A N 1
ATOM 2081 C CA . VAL A 1 277 ? 22.098 10.460 -13.091 1.00 87.12 277 VAL A CA 1
ATOM 2082 C C . VAL A 1 277 ? 23.102 9.865 -14.075 1.00 87.12 277 VAL A C 1
ATOM 2084 O O . VAL A 1 277 ? 23.407 8.681 -14.026 1.00 87.12 277 VAL A O 1
ATOM 2087 N N . GLY A 1 278 ? 23.651 10.697 -14.961 1.00 83.94 278 GLY A N 1
ATOM 2088 C CA . GLY A 1 278 ? 24.519 10.219 -16.046 1.00 83.94 278 GLY A CA 1
ATOM 2089 C C . GLY A 1 278 ? 25.918 9.747 -15.629 1.00 83.94 278 GLY A C 1
ATOM 2090 O O . GLY A 1 278 ? 26.613 9.155 -16.447 1.00 83.94 278 GLY A O 1
ATOM 2091 N N . ASN A 1 279 ? 26.375 10.027 -14.401 1.00 87.56 279 ASN A N 1
ATOM 2092 C CA . ASN A 1 279 ? 27.693 9.603 -13.916 1.00 87.56 279 ASN A CA 1
ATOM 2093 C C . ASN A 1 279 ? 27.790 9.567 -12.379 1.00 87.56 279 ASN A C 1
ATOM 2095 O O . ASN A 1 279 ? 27.013 10.203 -11.666 1.00 87.56 279 ASN A O 1
ATOM 2099 N N . LEU A 1 280 ? 28.800 8.855 -11.866 1.00 88.06 280 LEU A N 1
ATOM 2100 C CA . LEU A 1 280 ? 29.034 8.677 -10.428 1.00 88.06 280 LEU A CA 1
ATOM 2101 C C . LEU A 1 280 ? 29.238 10.002 -9.677 1.00 88.06 280 LEU A C 1
ATOM 2103 O O . LEU A 1 280 ? 28.744 10.148 -8.561 1.00 88.06 280 LEU A O 1
ATOM 2107 N N . PHE A 1 281 ? 29.938 10.970 -10.279 1.00 89.31 281 PHE A N 1
ATOM 2108 C CA . PHE A 1 281 ? 30.189 12.268 -9.649 1.00 89.31 281 PHE A CA 1
ATOM 2109 C C . PHE A 1 281 ? 28.882 13.018 -9.381 1.00 89.31 281 PHE A C 1
ATOM 2111 O O . PHE A 1 281 ? 28.644 13.462 -8.259 1.00 89.31 281 PHE A O 1
ATOM 2118 N N . LEU A 1 282 ? 27.994 13.090 -10.376 1.00 86.88 282 LEU A N 1
ATOM 2119 C CA . LEU A 1 282 ? 26.669 13.669 -10.201 1.00 86.88 282 LEU A CA 1
ATOM 2120 C C . LEU A 1 282 ? 25.872 12.887 -9.146 1.00 86.88 282 LEU A C 1
ATOM 2122 O O . LEU A 1 282 ? 25.207 13.503 -8.323 1.00 86.88 282 LEU A O 1
ATOM 2126 N N . GLY A 1 283 ? 26.000 11.558 -9.087 1.00 89.38 283 GLY A N 1
ATOM 2127 C CA . GLY A 1 283 ? 25.369 10.732 -8.049 1.00 89.38 283 GLY A CA 1
ATOM 2128 C C . GLY A 1 283 ? 25.845 11.080 -6.638 1.00 89.38 283 GLY A C 1
ATOM 2129 O O . GLY A 1 283 ? 25.029 11.237 -5.729 1.00 89.38 283 GLY A O 1
ATOM 2130 N N . LEU A 1 284 ? 27.152 11.287 -6.463 1.00 92.19 284 LEU A N 1
ATOM 2131 C CA . LEU A 1 284 ? 27.739 11.748 -5.206 1.00 92.19 284 LEU A CA 1
ATOM 2132 C C . LEU A 1 284 ? 27.218 13.142 -4.827 1.00 92.19 284 LEU A C 1
ATOM 2134 O O . LEU A 1 284 ? 26.835 13.358 -3.678 1.00 92.19 284 LEU A O 1
ATOM 2138 N N . VAL A 1 285 ? 27.138 14.067 -5.789 1.00 91.75 285 VAL A N 1
ATOM 2139 C CA . VAL A 1 285 ? 26.560 15.405 -5.577 1.00 91.75 285 VAL A CA 1
ATOM 2140 C C . VAL A 1 285 ? 25.098 15.298 -5.136 1.00 91.75 285 VAL A C 1
ATOM 2142 O O . VAL A 1 285 ? 24.718 15.907 -4.137 1.00 91.75 285 VAL A O 1
ATOM 2145 N N . VAL A 1 286 ? 24.288 14.476 -5.815 1.00 89.19 286 VAL A N 1
ATOM 2146 C CA . VAL A 1 286 ? 22.884 14.223 -5.453 1.00 89.19 286 VAL A CA 1
ATOM 2147 C C . VAL A 1 286 ? 22.780 13.677 -4.026 1.00 89.19 286 VAL A C 1
ATOM 2149 O O . VAL A 1 286 ? 21.979 14.171 -3.235 1.00 89.19 286 VAL A O 1
ATOM 2152 N N . TRP A 1 287 ? 23.620 12.709 -3.656 1.00 93.81 287 TRP A N 1
ATOM 2153 C CA . TRP A 1 287 ? 23.649 12.146 -2.305 1.00 93.81 287 TRP A CA 1
ATOM 2154 C C . TRP A 1 287 ? 24.000 13.172 -1.222 1.00 93.81 287 TRP A C 1
ATOM 2156 O O . TRP A 1 287 ? 23.314 13.244 -0.197 1.00 93.81 287 TRP A O 1
ATOM 2166 N N . VAL A 1 288 ? 25.026 13.997 -1.449 1.00 95.81 288 VAL A N 1
ATOM 2167 C CA . VAL A 1 288 ? 25.424 15.060 -0.514 1.00 95.81 288 VAL A CA 1
ATOM 2168 C C . VAL A 1 288 ? 24.303 16.088 -0.359 1.00 95.81 288 VAL A C 1
ATOM 2170 O O . VAL A 1 288 ? 23.956 16.449 0.766 1.00 95.81 288 VAL A O 1
ATOM 2173 N N . LEU A 1 289 ? 23.681 16.513 -1.464 1.00 94.31 289 LEU A N 1
ATOM 2174 C CA . LEU A 1 289 ? 22.565 17.459 -1.437 1.00 94.31 289 LEU A CA 1
ATOM 2175 C C . LEU A 1 289 ? 21.349 16.890 -0.696 1.00 94.31 289 LEU A C 1
ATOM 2177 O O . LEU A 1 289 ? 20.786 17.573 0.157 1.00 94.31 289 LEU A O 1
ATOM 2181 N N . LEU A 1 290 ? 20.962 15.637 -0.962 1.00 91.25 290 LEU A N 1
ATOM 2182 C CA . LEU A 1 290 ? 19.854 14.984 -0.256 1.00 91.25 290 LEU A CA 1
ATOM 2183 C C . LEU A 1 290 ? 20.154 14.831 1.237 1.00 91.25 290 LEU A C 1
ATOM 2185 O O . LEU A 1 290 ? 19.291 15.112 2.067 1.00 91.25 290 LEU A O 1
ATOM 2189 N N . THR A 1 291 ? 21.386 14.465 1.596 1.00 94.06 291 THR A N 1
ATOM 2190 C CA . THR A 1 291 ? 21.823 14.403 2.998 1.00 94.06 291 THR A CA 1
ATOM 2191 C C . THR A 1 291 ? 21.704 15.774 3.665 1.00 94.06 291 THR A C 1
ATOM 2193 O O . THR A 1 291 ? 21.156 15.879 4.762 1.00 94.06 291 THR A O 1
ATOM 2196 N N . GLY A 1 292 ? 22.147 16.838 2.988 1.00 95.00 292 GLY A N 1
ATOM 2197 C CA . GLY A 1 292 ? 22.025 18.216 3.463 1.00 95.00 292 GLY A CA 1
ATOM 2198 C C . GLY A 1 292 ? 20.572 18.662 3.643 1.00 95.00 292 GLY A C 1
ATOM 2199 O O . GLY A 1 292 ? 20.244 19.270 4.657 1.00 95.00 292 GLY A O 1
ATOM 2200 N N . ILE A 1 293 ? 19.681 18.304 2.717 1.00 92.69 293 ILE A N 1
ATOM 2201 C CA . ILE A 1 293 ? 18.236 18.577 2.797 1.00 92.69 293 ILE A CA 1
ATOM 2202 C C . ILE A 1 293 ? 17.603 17.857 3.996 1.00 92.69 293 ILE A C 1
ATOM 2204 O O . ILE A 1 293 ? 16.836 18.457 4.751 1.00 92.69 293 ILE A O 1
ATOM 2208 N N . LEU A 1 294 ? 17.943 16.588 4.221 1.00 90.44 294 LEU A N 1
ATOM 2209 C CA . LEU A 1 294 ? 17.449 15.829 5.372 1.00 90.44 294 LEU A CA 1
ATOM 2210 C C . LEU A 1 294 ? 17.999 16.369 6.698 1.00 90.44 294 LEU A C 1
ATOM 2212 O O . LEU A 1 294 ? 17.262 16.472 7.680 1.00 90.44 294 LEU A O 1
ATOM 2216 N N . LEU A 1 295 ? 19.267 16.779 6.722 1.00 93.00 295 LEU A N 1
ATOM 2217 C CA . LEU A 1 295 ? 19.866 17.437 7.877 1.00 93.00 295 LEU A CA 1
ATOM 2218 C C . LEU A 1 295 ? 19.195 18.788 8.151 1.00 93.00 295 LEU A C 1
ATOM 2220 O O . LEU A 1 295 ? 18.831 19.067 9.292 1.00 93.00 295 LEU A O 1
ATOM 2224 N N . LEU A 1 296 ? 18.952 19.594 7.114 1.00 93.44 296 LEU A N 1
ATOM 2225 C CA . LEU A 1 296 ? 18.211 20.853 7.205 1.00 93.44 296 LEU A CA 1
ATOM 2226 C C . LEU A 1 296 ? 16.837 20.616 7.845 1.00 93.44 296 LEU A C 1
ATOM 2228 O O . LEU A 1 296 ? 16.452 21.325 8.774 1.00 93.44 296 LEU A O 1
ATOM 2232 N N . ARG A 1 297 ? 16.129 19.572 7.413 1.00 91.88 297 ARG A N 1
ATOM 2233 C CA . ARG A 1 297 ? 14.802 19.203 7.918 1.00 91.88 297 ARG A CA 1
ATOM 2234 C C . ARG A 1 297 ? 14.768 18.844 9.395 1.00 91.88 297 ARG A C 1
ATOM 2236 O O . ARG A 1 297 ? 13.832 19.235 10.091 1.00 91.88 297 ARG A O 1
ATOM 2243 N N . VAL A 1 298 ? 15.738 18.061 9.853 1.00 90.06 298 VAL A N 1
ATOM 2244 C CA . VAL A 1 298 ? 15.731 17.479 11.203 1.00 90.06 298 VAL A CA 1
ATOM 2245 C C . VAL A 1 298 ? 16.472 18.365 12.210 1.00 90.06 298 VAL A C 1
ATOM 2247 O O . VAL A 1 298 ? 16.071 18.440 13.370 1.00 90.06 298 VAL A O 1
ATOM 2250 N N . ALA A 1 299 ? 17.519 19.071 11.780 1.00 91.12 299 ALA A N 1
ATOM 2251 C CA . ALA A 1 299 ? 18.350 19.897 12.651 1.00 91.12 299 ALA A CA 1
ATOM 2252 C C . ALA A 1 299 ? 18.022 21.392 12.560 1.00 91.12 299 ALA A C 1
ATOM 2254 O O . ALA A 1 299 ? 17.923 22.040 13.593 1.00 91.12 299 ALA A O 1
ATOM 2255 N N . VAL A 1 300 ? 17.830 21.954 11.363 1.00 92.88 300 VAL A N 1
ATOM 2256 C CA . VAL A 1 300 ? 17.759 23.418 11.180 1.00 92.88 300 VAL A CA 1
ATOM 2257 C C . VAL A 1 300 ? 16.328 23.945 11.248 1.00 92.88 300 VAL A C 1
ATOM 2259 O O . VAL A 1 300 ? 16.047 24.859 12.018 1.00 92.88 300 VAL A O 1
ATOM 2262 N N . VAL A 1 301 ? 15.394 23.360 10.491 1.00 93.12 301 VAL A N 1
ATOM 2263 C CA . VAL A 1 301 ? 13.986 23.800 10.452 1.00 93.12 301 VAL A CA 1
ATOM 2264 C C . VAL A 1 301 ? 13.348 23.857 11.848 1.00 93.12 301 VAL A C 1
ATOM 2266 O O . VAL A 1 301 ? 12.658 24.837 12.144 1.00 93.12 301 VAL A O 1
ATOM 2269 N N . PRO A 1 302 ? 13.576 22.885 12.756 1.00 91.19 302 PRO A N 1
ATOM 2270 C CA . PRO A 1 302 ? 12.966 22.936 14.079 1.00 91.19 302 PRO A CA 1
ATOM 2271 C C . PRO A 1 302 ? 13.553 24.006 15.013 1.00 91.19 302 PRO A C 1
ATOM 2273 O O . PRO A 1 302 ? 12.894 24.327 16.010 1.00 91.19 302 PRO A O 1
ATOM 2276 N N . LEU A 1 303 ? 14.743 24.545 14.698 1.00 92.19 303 LEU A N 1
ATOM 2277 C CA . LEU A 1 303 ? 15.394 25.651 15.414 1.00 92.19 303 LEU A CA 1
ATOM 2278 C C . LEU A 1 303 ? 14.835 27.021 15.018 1.00 92.19 303 LEU A C 1
ATOM 2280 O O . LEU A 1 303 ? 15.013 27.981 15.765 1.00 92.19 303 LEU A O 1
ATOM 2284 N N . ILE A 1 304 ? 14.135 27.125 13.883 1.00 94.75 304 ILE A N 1
ATOM 2285 C CA . ILE A 1 304 ? 13.513 28.382 13.462 1.00 94.75 304 ILE A CA 1
ATOM 2286 C C . ILE A 1 304 ? 12.395 28.727 14.467 1.00 94.75 304 ILE A C 1
ATOM 2288 O O . ILE A 1 304 ? 11.424 27.965 14.601 1.00 94.75 304 ILE A O 1
ATOM 2292 N N . PRO A 1 305 ? 12.499 29.854 15.198 1.00 94.69 305 PRO A N 1
ATOM 2293 C CA . PRO A 1 305 ? 11.537 30.204 16.233 1.00 94.69 305 PRO A CA 1
ATOM 2294 C C . PRO A 1 305 ? 10.148 30.394 15.620 1.00 94.69 305 PRO A C 1
ATOM 2296 O O . PRO A 1 305 ? 9.999 30.927 14.524 1.00 94.69 305 PRO A O 1
ATOM 2299 N N . TYR A 1 306 ? 9.116 29.925 16.327 1.00 93.94 306 TYR A N 1
ATOM 2300 C CA . TYR A 1 306 ? 7.699 29.960 15.922 1.00 93.94 306 TYR A CA 1
ATOM 2301 C C . TYR A 1 306 ? 7.322 29.157 14.665 1.00 93.94 306 TYR A C 1
ATOM 2303 O O . TYR A 1 306 ? 6.151 28.800 14.523 1.00 93.94 306 TYR A O 1
ATOM 2311 N N . TYR A 1 307 ? 8.269 28.790 13.800 1.00 92.62 307 TYR A N 1
ATOM 2312 C CA . TYR A 1 307 ? 7.979 28.126 12.530 1.00 92.62 307 TYR A CA 1
ATOM 2313 C C . TYR A 1 307 ? 7.250 26.781 12.692 1.00 92.62 307 TYR A C 1
ATOM 2315 O O . TYR A 1 307 ? 6.163 26.641 12.122 1.00 92.62 307 TYR A O 1
ATOM 2323 N N . PRO A 1 308 ? 7.706 25.829 13.540 1.00 88.00 308 PRO A N 1
ATOM 2324 C CA . PRO A 1 308 ? 6.963 24.588 13.758 1.00 88.00 308 PRO A CA 1
ATOM 2325 C C . PRO A 1 308 ? 5.546 24.823 14.293 1.00 88.00 308 PRO A C 1
ATOM 2327 O O . PRO A 1 308 ? 4.631 24.092 13.932 1.00 88.00 308 PRO A O 1
ATOM 2330 N N . ALA A 1 309 ? 5.343 25.860 15.114 1.00 91.06 309 ALA A N 1
ATOM 2331 C CA . ALA A 1 309 ? 4.033 26.195 15.669 1.00 91.06 309 ALA A CA 1
ATOM 2332 C C . ALA A 1 309 ? 3.087 26.801 14.619 1.00 91.06 309 ALA A C 1
ATOM 2334 O O . ALA A 1 309 ? 1.883 26.555 14.667 1.00 91.06 309 ALA A O 1
ATOM 2335 N N . ILE A 1 310 ? 3.615 27.575 13.667 1.00 94.69 310 ILE A N 1
ATOM 2336 C CA . ILE A 1 310 ? 2.851 28.107 12.531 1.00 94.69 310 ILE A CA 1
ATOM 2337 C C . ILE A 1 310 ? 2.471 26.964 11.596 1.00 94.69 310 ILE A C 1
ATOM 2339 O O . ILE A 1 310 ? 1.292 26.770 11.302 1.00 94.69 310 ILE A O 1
ATOM 2343 N N . VAL A 1 311 ? 3.457 26.169 11.179 1.00 91.12 311 VAL A N 1
ATOM 2344 C CA . VAL A 1 311 ? 3.242 25.079 10.229 1.00 91.12 311 VAL A CA 1
ATOM 2345 C C . VAL A 1 311 ? 2.304 24.028 10.814 1.00 91.12 311 VAL A C 1
ATOM 2347 O O . VAL A 1 311 ? 1.394 23.597 10.113 1.00 91.12 311 VAL A O 1
ATOM 2350 N N . ALA A 1 312 ? 2.418 23.697 12.109 1.00 86.94 312 ALA A N 1
ATOM 2351 C CA . ALA A 1 312 ? 1.522 22.773 12.812 1.00 86.94 312 ALA A CA 1
ATOM 2352 C C . ALA A 1 312 ? 0.026 23.119 12.678 1.00 86.94 312 ALA A C 1
ATOM 2354 O O . ALA A 1 312 ? -0.798 22.206 12.698 1.00 86.94 312 ALA A O 1
ATOM 2355 N N . LYS A 1 313 ? -0.330 24.399 12.494 1.00 90.75 313 LYS A N 1
ATOM 2356 C CA . LYS A 1 313 ? -1.724 24.843 12.311 1.00 90.75 313 LYS A CA 1
ATOM 2357 C C . LYS A 1 313 ? -2.294 24.495 10.936 1.00 90.75 313 LYS A C 1
ATOM 2359 O O . LYS A 1 313 ? -3.509 24.387 10.796 1.00 90.75 313 LYS A O 1
ATOM 2364 N N . VAL A 1 314 ? -1.445 24.326 9.924 1.00 87.56 314 VAL A N 1
ATOM 2365 C CA . VAL A 1 314 ? -1.878 23.961 8.570 1.00 87.56 314 VAL A CA 1
ATOM 2366 C C . VAL A 1 314 ? -2.152 22.452 8.532 1.00 87.56 314 VAL A C 1
ATOM 2368 O O . VAL A 1 314 ? -1.264 21.686 8.914 1.00 87.56 314 VAL A O 1
ATOM 2371 N N . PRO A 1 315 ? -3.325 21.976 8.077 1.00 84.69 315 PRO A N 1
ATOM 2372 C CA . PRO A 1 315 ? -3.602 20.543 7.967 1.00 84.69 315 PRO A CA 1
ATOM 2373 C C . PRO A 1 315 ? -2.586 19.829 7.067 1.00 84.69 315 PRO A C 1
ATOM 2375 O O . PRO A 1 315 ? -2.218 20.350 6.017 1.00 84.69 315 PRO A O 1
ATOM 2378 N N . LEU A 1 316 ? -2.160 18.618 7.446 1.00 80.94 316 LEU A N 1
ATOM 2379 C CA . LEU A 1 316 ? -1.127 17.860 6.723 1.00 80.94 316 LEU A CA 1
ATOM 2380 C C . LEU A 1 316 ? -1.450 17.685 5.227 1.00 80.94 316 LEU A C 1
ATOM 2382 O O . LEU A 1 316 ? -0.571 17.878 4.393 1.00 80.94 316 LEU A O 1
ATOM 2386 N N . LEU A 1 317 ? -2.709 17.382 4.890 1.00 79.44 317 LEU A N 1
ATOM 2387 C CA . LEU A 1 317 ? -3.157 17.225 3.500 1.00 79.44 317 LEU A CA 1
ATOM 2388 C C . LEU A 1 317 ? -2.971 18.502 2.673 1.00 79.44 317 LEU A C 1
ATOM 2390 O O . LEU A 1 317 ? -2.564 18.425 1.521 1.00 79.44 317 LEU A O 1
ATOM 2394 N N . VAL A 1 318 ? -3.211 19.676 3.267 1.00 84.62 318 VAL A N 1
ATOM 2395 C CA . VAL A 1 318 ? -2.987 20.961 2.588 1.00 84.62 318 VAL A CA 1
ATOM 2396 C C . VAL A 1 318 ? -1.501 21.149 2.312 1.00 84.62 318 VAL A C 1
ATOM 2398 O O . VAL A 1 318 ? -1.135 21.541 1.212 1.00 84.62 318 VAL A O 1
ATOM 2401 N N . ARG A 1 319 ? -0.631 20.813 3.272 1.00 86.56 319 ARG A N 1
ATOM 2402 C CA . ARG A 1 319 ? 0.825 20.916 3.088 1.00 86.56 319 ARG A CA 1
ATOM 2403 C C . ARG A 1 319 ? 1.317 20.022 1.953 1.00 86.56 319 ARG A C 1
ATOM 2405 O O . ARG A 1 319 ? 2.078 20.482 1.114 1.00 86.56 319 ARG A O 1
ATOM 2412 N N . ILE A 1 320 ? 0.831 18.783 1.896 1.00 81.62 320 ILE A N 1
ATOM 2413 C CA . ILE A 1 320 ? 1.151 17.845 0.810 1.00 81.62 320 ILE A CA 1
ATOM 2414 C C . ILE A 1 320 ? 0.607 18.353 -0.522 1.00 81.62 320 ILE A C 1
ATOM 2416 O O . ILE A 1 320 ? 1.330 18.328 -1.510 1.00 81.62 320 ILE A O 1
ATOM 2420 N N . GLY A 1 321 ? -0.619 18.881 -0.547 1.00 82.94 321 GLY A N 1
ATOM 2421 C CA . GLY A 1 321 ? -1.188 19.514 -1.736 1.00 82.94 321 GLY A CA 1
ATOM 2422 C C . GLY A 1 321 ? -0.324 20.667 -2.255 1.00 82.94 321 GLY A C 1
ATOM 2423 O O . GLY A 1 321 ? -0.096 20.759 -3.456 1.00 82.94 321 GLY A O 1
ATOM 2424 N N . VAL A 1 322 ? 0.230 21.495 -1.361 1.00 86.25 322 VAL A N 1
ATOM 2425 C CA . VAL A 1 322 ? 1.177 22.560 -1.738 1.00 86.25 322 VAL A CA 1
ATOM 2426 C C . VAL A 1 322 ? 2.496 21.980 -2.259 1.00 86.25 322 VAL A C 1
ATOM 2428 O O . VAL A 1 322 ? 2.997 22.482 -3.261 1.00 86.25 322 VAL A O 1
ATOM 2431 N N . CYS A 1 323 ? 3.042 20.917 -1.653 1.00 84.50 323 CYS A N 1
ATOM 2432 C CA . CYS A 1 323 ? 4.227 20.232 -2.187 1.00 84.50 323 CYS A CA 1
ATOM 2433 C C . CYS A 1 323 ? 3.989 19.708 -3.611 1.00 84.50 323 CYS A C 1
ATOM 2435 O O . CYS A 1 323 ? 4.822 19.923 -4.487 1.00 84.50 323 CYS A O 1
ATOM 2437 N N . VAL A 1 324 ? 2.850 19.049 -3.847 1.00 80.94 324 VAL A N 1
ATOM 2438 C CA . VAL A 1 324 ? 2.472 18.510 -5.165 1.00 80.94 324 VAL A CA 1
ATOM 2439 C C . VAL A 1 324 ? 2.287 19.640 -6.176 1.00 80.94 324 VAL A C 1
ATOM 2441 O O . VAL A 1 324 ? 2.836 19.570 -7.271 1.00 80.94 324 VAL A O 1
ATOM 2444 N N . LEU A 1 325 ? 1.581 20.711 -5.801 1.00 82.69 325 LEU A N 1
ATOM 2445 C CA . LEU A 1 325 ? 1.388 21.879 -6.660 1.00 82.69 325 LEU A CA 1
ATOM 2446 C C . LEU A 1 325 ? 2.722 22.544 -7.015 1.00 82.69 325 LEU A C 1
ATOM 2448 O O . LEU A 1 325 ? 2.967 22.847 -8.177 1.00 82.69 325 LEU A O 1
ATOM 2452 N N . PHE A 1 326 ? 3.603 22.749 -6.035 1.00 86.94 326 PHE A N 1
ATOM 2453 C CA . PHE A 1 326 ? 4.928 23.312 -6.281 1.00 86.94 326 PHE A CA 1
ATOM 2454 C C . PHE A 1 326 ? 5.755 22.408 -7.195 1.00 86.94 326 PHE A C 1
ATOM 2456 O O . PHE A 1 326 ? 6.389 22.891 -8.128 1.00 86.94 326 PHE A O 1
ATOM 2463 N N . SER A 1 327 ? 5.719 21.096 -6.962 1.00 82.31 327 SER A N 1
ATOM 2464 C CA . SER A 1 327 ? 6.406 20.121 -7.802 1.00 82.31 327 SER A CA 1
ATOM 2465 C C . SER A 1 327 ? 5.918 20.189 -9.251 1.00 82.31 327 SER A C 1
ATOM 2467 O O . SER A 1 327 ? 6.735 20.305 -10.168 1.00 82.31 327 SER A O 1
ATOM 2469 N N . TYR A 1 328 ? 4.599 20.270 -9.446 1.00 82.19 328 TYR A N 1
ATOM 2470 C CA . TYR A 1 328 ? 3.976 20.451 -10.754 1.00 82.19 328 TYR A CA 1
ATOM 2471 C C . TYR A 1 328 ? 4.433 21.739 -11.449 1.00 82.19 328 TYR A C 1
ATOM 2473 O O . TYR A 1 328 ? 4.863 21.710 -12.605 1.00 82.19 328 TYR A O 1
ATOM 2481 N N . LEU A 1 329 ? 4.397 22.867 -10.733 1.00 86.00 329 LEU A N 1
ATOM 2482 C CA . LEU A 1 329 ? 4.819 24.165 -11.260 1.00 86.00 329 LEU A CA 1
ATOM 2483 C C . LEU A 1 329 ? 6.312 24.175 -11.595 1.00 86.00 329 LEU A C 1
ATOM 2485 O O . LEU A 1 329 ? 6.690 24.611 -12.676 1.00 86.00 329 LEU A O 1
ATOM 2489 N N . SER A 1 330 ? 7.160 23.653 -10.706 1.00 86.75 330 SER A N 1
ATOM 2490 C CA . SER A 1 330 ? 8.606 23.587 -10.931 1.00 86.75 330 SER A CA 1
ATOM 2491 C C . SER A 1 330 ? 8.940 22.745 -12.158 1.00 86.75 330 SER A C 1
ATOM 2493 O O . SER A 1 330 ? 9.782 23.133 -12.956 1.00 86.75 330 SER A O 1
ATOM 2495 N N . THR A 1 331 ? 8.226 21.640 -12.363 1.00 82.88 331 THR A N 1
ATOM 2496 C CA . THR A 1 331 ? 8.413 20.786 -13.533 1.00 82.88 331 THR A CA 1
ATOM 2497 C C . THR A 1 331 ? 7.977 21.496 -14.812 1.00 82.88 331 THR A C 1
ATOM 2499 O O . THR A 1 331 ? 8.703 21.489 -15.802 1.00 82.88 331 THR A O 1
ATOM 2502 N N . SER A 1 332 ? 6.824 22.165 -14.776 1.00 84.31 332 SER A N 1
ATOM 2503 C CA . SER A 1 332 ? 6.297 22.921 -15.918 1.00 84.31 332 SER A CA 1
ATOM 2504 C C . SER A 1 332 ? 7.209 24.087 -16.312 1.00 84.31 332 SER A C 1
ATOM 2506 O O . SER A 1 332 ? 7.334 24.401 -17.487 1.00 84.31 332 SER A O 1
ATOM 2508 N N . LEU A 1 333 ? 7.855 24.732 -15.338 1.00 90.56 333 LEU A N 1
ATOM 2509 C CA . LEU A 1 333 ? 8.724 25.887 -15.576 1.00 90.56 333 LEU A CA 1
ATOM 2510 C C . LEU A 1 333 ? 10.167 25.500 -15.918 1.00 90.56 333 LEU A C 1
ATOM 2512 O O . LEU A 1 333 ? 10.824 26.225 -16.656 1.00 90.56 333 LEU A O 1
ATOM 2516 N N . ILE A 1 334 ? 10.676 24.398 -15.357 1.00 90.75 334 ILE A N 1
ATOM 2517 C CA . ILE A 1 334 ? 12.091 24.013 -15.468 1.00 90.75 334 ILE A CA 1
ATOM 2518 C C . ILE A 1 334 ? 12.286 22.873 -16.453 1.00 90.75 334 ILE A C 1
ATOM 2520 O O . ILE A 1 334 ? 13.250 22.904 -17.196 1.00 90.75 334 ILE A O 1
ATOM 2524 N N . VAL A 1 335 ? 11.426 21.855 -16.459 1.00 86.31 335 VAL A N 1
ATOM 2525 C CA . VAL A 1 335 ? 11.643 20.654 -17.280 1.00 86.31 335 VAL A CA 1
ATOM 2526 C C . VAL A 1 335 ? 11.033 20.825 -18.664 1.00 86.31 335 VAL A C 1
ATOM 2528 O O . VAL A 1 335 ? 11.713 20.560 -19.651 1.00 86.31 335 VAL A O 1
ATOM 2531 N N . GLN A 1 336 ? 9.794 21.322 -18.748 1.00 85.25 336 GLN A N 1
ATOM 2532 C CA . GLN A 1 336 ? 9.073 21.446 -20.021 1.00 85.25 336 GLN A CA 1
ATOM 2533 C C . GLN A 1 336 ? 9.848 22.226 -21.101 1.00 85.25 336 GLN A C 1
ATOM 2535 O O . GLN A 1 336 ? 9.944 21.713 -22.211 1.00 85.25 336 GLN A O 1
ATOM 2540 N N . PRO A 1 337 ? 10.490 23.378 -20.815 1.00 90.44 337 PRO A N 1
ATOM 2541 C CA . PRO A 1 337 ? 11.209 24.111 -21.857 1.00 90.44 337 PRO A CA 1
ATOM 2542 C C . PRO A 1 337 ? 12.385 23.333 -22.462 1.00 90.44 337 PRO A C 1
ATOM 2544 O O . PRO A 1 337 ? 12.669 23.486 -23.643 1.00 90.44 337 PRO A O 1
ATOM 2547 N N . PHE A 1 338 ? 13.066 22.493 -21.674 1.00 87.56 338 PHE A N 1
ATOM 2548 C CA . PHE A 1 338 ? 14.169 21.658 -22.168 1.00 87.56 338 PHE A CA 1
ATOM 2549 C C . PHE A 1 338 ? 13.647 20.472 -22.977 1.00 87.56 338 PHE A C 1
ATOM 2551 O O . PHE A 1 338 ? 14.242 20.091 -23.981 1.00 87.56 338 PHE A O 1
ATOM 2558 N N . VAL A 1 339 ? 12.508 19.915 -22.566 1.00 81.94 339 VAL A N 1
ATOM 2559 C CA . VAL A 1 339 ? 11.806 18.869 -23.319 1.00 81.94 339 VAL A CA 1
ATOM 2560 C C . VAL A 1 339 ? 11.416 19.393 -24.698 1.00 81.94 339 VAL A C 1
ATOM 2562 O O . VAL A 1 339 ? 11.742 18.767 -25.703 1.00 81.94 339 VAL A O 1
ATOM 2565 N N . ASP A 1 340 ? 10.792 20.572 -24.747 1.00 86.12 340 ASP A N 1
ATOM 2566 C CA . ASP A 1 340 ? 10.362 21.219 -25.991 1.00 86.12 340 ASP A CA 1
ATOM 2567 C C . ASP A 1 340 ? 11.553 21.544 -26.917 1.00 86.12 340 ASP A C 1
ATOM 2569 O O . ASP A 1 340 ? 11.394 21.627 -28.133 1.00 86.12 340 ASP A O 1
ATOM 2573 N N . GLN A 1 341 ? 12.758 21.693 -26.355 1.00 89.69 341 GLN A N 1
ATOM 2574 C CA . GLN A 1 341 ? 14.008 21.926 -27.089 1.00 89.69 341 GLN A CA 1
ATOM 2575 C C . GLN A 1 341 ? 14.693 20.651 -27.600 1.00 89.69 341 GLN A C 1
ATOM 2577 O O . GLN A 1 341 ? 15.705 20.753 -28.292 1.00 89.69 341 GLN A O 1
ATOM 2582 N N . GLY A 1 342 ? 14.186 19.456 -27.291 1.00 86.56 342 GLY A N 1
ATOM 2583 C CA . GLY A 1 342 ? 14.843 18.221 -27.721 1.00 86.56 342 GLY A CA 1
ATOM 2584 C C . GLY A 1 342 ? 15.909 17.688 -26.756 1.00 86.56 342 GLY A C 1
ATOM 2585 O O . GLY A 1 342 ? 16.667 16.790 -27.130 1.00 86.56 342 GLY A O 1
ATOM 2586 N N . GLU A 1 343 ? 16.023 18.241 -25.542 1.00 85.38 343 GLU A N 1
ATOM 2587 C CA . GLU A 1 343 ? 17.096 17.900 -24.605 1.00 85.38 343 GLU A CA 1
ATOM 2588 C C . GLU A 1 343 ? 16.999 16.427 -24.179 1.00 85.38 343 GLU A C 1
ATOM 2590 O O . GLU A 1 343 ? 15.959 15.956 -23.727 1.00 85.38 343 GLU A O 1
ATOM 2595 N N . ARG A 1 344 ? 18.098 15.673 -24.277 1.00 83.19 344 ARG A N 1
ATOM 2596 C CA . ARG A 1 344 ? 18.130 14.255 -23.856 1.00 83.19 344 ARG A CA 1
ATOM 2597 C C . ARG A 1 344 ? 18.561 14.060 -22.401 1.00 83.19 344 ARG A C 1
ATOM 2599 O O . ARG A 1 344 ? 18.467 12.956 -21.871 1.00 83.19 344 ARG A O 1
ATOM 2606 N N . SER A 1 345 ? 19.060 15.113 -21.761 1.00 84.56 345 SER A N 1
ATOM 2607 C CA . SER A 1 345 ? 19.610 15.081 -20.408 1.00 84.56 345 SER A CA 1
ATOM 2608 C C . SER A 1 345 ? 18.527 15.158 -19.334 1.00 84.56 345 SER A C 1
ATOM 2610 O O . SER A 1 345 ? 17.726 16.082 -19.332 1.00 84.56 345 SER A O 1
ATOM 2612 N N . PHE A 1 346 ? 18.554 14.272 -18.336 1.00 85.81 346 PHE A N 1
ATOM 2613 C CA . PHE A 1 346 ? 17.630 14.316 -17.190 1.00 85.81 346 PHE A CA 1
ATOM 2614 C C . PHE A 1 346 ? 18.006 15.359 -16.121 1.00 85.81 346 PHE A C 1
ATOM 2616 O O . PHE A 1 346 ? 17.339 15.456 -15.091 1.00 85.81 346 PHE A O 1
ATOM 2623 N N . THR A 1 347 ? 19.043 16.174 -16.335 1.00 87.75 347 THR A N 1
ATOM 2624 C CA . THR A 1 347 ? 19.479 17.189 -15.360 1.00 87.75 347 THR A CA 1
ATOM 2625 C C . THR A 1 347 ? 18.366 18.164 -14.937 1.00 87.75 347 THR A C 1
ATOM 2627 O O . THR A 1 347 ? 18.213 18.361 -13.728 1.00 87.75 347 THR A O 1
ATOM 2630 N N . PRO A 1 348 ? 17.536 18.736 -15.839 1.00 88.62 348 PRO A N 1
ATOM 2631 C CA . PRO A 1 348 ? 16.439 19.626 -15.436 1.00 88.62 348 PRO A CA 1
ATOM 2632 C C . PRO A 1 348 ? 15.431 18.935 -14.507 1.00 88.62 348 PRO A C 1
ATOM 2634 O O . PRO A 1 348 ? 14.926 19.544 -13.560 1.00 88.62 348 PRO A O 1
ATOM 2637 N N . LEU A 1 349 ? 15.185 17.639 -14.735 1.00 85.75 349 LEU A N 1
ATOM 2638 C CA . LEU A 1 349 ? 14.311 16.818 -13.900 1.00 85.75 349 LEU A CA 1
ATOM 2639 C C . LEU A 1 349 ? 14.887 16.651 -12.492 1.00 85.75 349 LEU A C 1
ATOM 2641 O O . LEU A 1 349 ? 14.184 16.871 -11.507 1.00 85.75 349 LEU A O 1
ATOM 2645 N N . VAL A 1 350 ? 16.178 16.320 -12.392 1.00 85.38 350 VAL A N 1
ATOM 2646 C CA . VAL A 1 350 ? 16.884 16.214 -11.108 1.00 85.38 350 VAL A CA 1
ATOM 2647 C C . VAL A 1 350 ? 16.802 17.541 -10.347 1.00 85.38 350 VAL A C 1
ATOM 2649 O O . VAL A 1 350 ? 16.427 17.548 -9.176 1.00 85.38 350 VAL A O 1
ATOM 2652 N N . VAL A 1 351 ? 17.046 18.676 -11.012 1.00 89.44 351 VAL A N 1
ATOM 2653 C CA . VAL A 1 351 ? 16.925 20.015 -10.404 1.00 89.44 351 VAL A CA 1
ATOM 2654 C C . VAL A 1 351 ? 15.511 20.271 -9.866 1.00 89.44 351 VAL A C 1
ATOM 2656 O O . VAL A 1 351 ? 15.359 20.714 -8.725 1.00 89.44 351 VAL A O 1
ATOM 2659 N N . SER A 1 352 ? 14.467 19.949 -10.636 1.00 88.56 352 SER A N 1
ATOM 2660 C CA . SER A 1 352 ? 13.071 20.092 -10.196 1.00 88.56 352 SER A CA 1
ATOM 2661 C C . SER A 1 352 ? 12.737 19.208 -8.982 1.00 88.56 352 SER A C 1
ATOM 2663 O O . SER A 1 352 ? 12.084 19.677 -8.040 1.00 88.56 352 SER A O 1
ATOM 2665 N N . ILE A 1 353 ? 13.243 17.969 -8.938 1.00 85.25 353 ILE A N 1
ATOM 2666 C CA . ILE A 1 353 ? 13.111 17.069 -7.779 1.00 85.25 353 ILE A CA 1
ATOM 2667 C C . ILE A 1 353 ? 13.748 17.704 -6.532 1.00 85.25 353 ILE A C 1
ATOM 2669 O O . ILE A 1 353 ? 13.120 17.747 -5.471 1.00 85.25 353 ILE A O 1
ATOM 2673 N N . PHE A 1 354 ? 14.957 18.262 -6.650 1.00 88.56 354 PHE A N 1
ATOM 2674 C CA . PHE A 1 354 ? 15.645 18.923 -5.535 1.00 88.56 354 PHE A CA 1
ATOM 2675 C C . PHE A 1 354 ? 14.884 20.133 -4.997 1.00 88.56 354 PHE A C 1
ATOM 2677 O O . PHE A 1 354 ? 14.699 20.253 -3.784 1.00 88.56 354 PHE A O 1
ATOM 2684 N N . LEU A 1 355 ? 14.394 21.004 -5.880 1.00 90.44 355 LEU A N 1
ATOM 2685 C CA . LEU A 1 355 ? 13.580 22.153 -5.479 1.00 90.44 355 LEU A CA 1
ATOM 2686 C C . LEU A 1 355 ? 12.300 21.705 -4.762 1.00 90.44 355 LEU A C 1
ATOM 2688 O O . LEU A 1 355 ? 11.932 22.271 -3.730 1.00 90.44 355 LEU A O 1
ATOM 2692 N N . SER A 1 356 ? 11.661 20.644 -5.260 1.00 88.12 356 SER A N 1
ATOM 2693 C CA . SER A 1 356 ? 10.475 20.049 -4.636 1.00 88.12 356 SER A CA 1
ATOM 2694 C C . SER A 1 356 ? 10.775 19.503 -3.234 1.00 88.12 356 SER A C 1
ATOM 2696 O O . SER A 1 356 ? 9.974 19.689 -2.310 1.00 88.12 356 SER A O 1
ATOM 2698 N N . PHE A 1 357 ? 11.940 18.877 -3.031 1.00 87.38 357 PHE A N 1
ATOM 2699 C CA . PHE A 1 357 ? 12.365 18.417 -1.709 1.00 87.38 357 PHE A CA 1
ATOM 2700 C C . PHE A 1 357 ? 12.661 19.561 -0.749 1.00 87.38 357 PHE A C 1
ATOM 2702 O O . PHE A 1 357 ? 12.234 19.493 0.402 1.00 87.38 357 PHE A O 1
ATOM 2709 N N . ILE A 1 358 ? 13.322 20.626 -1.206 1.00 90.50 358 ILE A N 1
ATOM 2710 C CA . ILE A 1 358 ? 13.590 21.807 -0.376 1.00 90.50 358 ILE A CA 1
ATOM 2711 C C . ILE A 1 358 ? 12.272 22.386 0.147 1.00 90.50 358 ILE A C 1
ATOM 2713 O O . ILE A 1 358 ? 12.115 22.555 1.354 1.00 90.50 358 ILE A O 1
ATOM 2717 N N . VAL A 1 359 ? 11.285 22.608 -0.726 1.00 91.19 359 VAL A N 1
ATOM 2718 C CA . VAL A 1 359 ? 9.960 23.100 -0.309 1.00 91.19 359 VAL A CA 1
ATOM 2719 C C . VAL A 1 359 ? 9.278 22.132 0.660 1.00 91.19 359 VAL A C 1
ATOM 2721 O O . VAL A 1 359 ? 8.714 22.551 1.674 1.00 91.19 359 VAL A O 1
ATOM 2724 N N . SER A 1 360 ? 9.387 20.828 0.402 1.00 88.50 360 SER A N 1
ATOM 2725 C CA . SER A 1 360 ? 8.817 19.796 1.269 1.00 88.50 360 SER A CA 1
ATOM 2726 C C . SER A 1 360 ? 9.431 19.781 2.668 1.00 88.50 360 SER A C 1
ATOM 2728 O O . SER A 1 360 ? 8.704 19.598 3.641 1.00 88.50 360 SER A O 1
ATOM 2730 N N . VAL A 1 361 ? 10.737 20.026 2.800 1.00 90.00 361 VAL A N 1
ATOM 2731 C CA . VAL A 1 361 ? 11.430 20.103 4.096 1.00 90.00 361 VAL A CA 1
ATOM 2732 C C . VAL A 1 361 ? 10.835 21.178 5.001 1.00 90.00 361 VAL A C 1
ATOM 2734 O O . VAL A 1 361 ? 10.653 20.949 6.198 1.00 90.00 361 VAL A O 1
ATOM 2737 N N . PHE A 1 362 ? 10.490 22.326 4.428 1.00 92.12 362 PHE A N 1
ATOM 2738 C CA . PHE A 1 362 ? 9.862 23.422 5.154 1.00 92.12 362 PHE A CA 1
ATOM 2739 C C . PHE A 1 362 ? 8.405 23.087 5.501 1.00 92.12 362 PHE A C 1
ATOM 2741 O O . PHE A 1 362 ? 7.995 23.149 6.661 1.00 92.12 362 PHE A O 1
ATOM 2748 N N . LEU A 1 363 ? 7.619 22.631 4.525 1.00 90.44 363 LEU A N 1
ATOM 2749 C CA . LEU A 1 363 ? 6.202 22.329 4.743 1.00 90.44 363 LEU A CA 1
ATOM 2750 C C . LEU A 1 363 ? 5.970 21.132 5.680 1.00 90.44 363 LEU A C 1
ATOM 2752 O O . LEU A 1 363 ? 4.915 21.028 6.312 1.00 90.44 363 LEU A O 1
ATOM 2756 N N . LEU A 1 364 ? 6.937 20.224 5.803 1.00 88.50 364 LEU A N 1
ATOM 2757 C CA . LEU A 1 364 ? 6.798 18.965 6.531 1.00 88.50 364 LEU A CA 1
ATOM 2758 C C . LEU A 1 364 ? 7.935 18.815 7.554 1.00 88.50 364 LEU A C 1
ATOM 2760 O O . LEU A 1 364 ? 8.809 17.951 7.398 1.00 88.50 364 LEU A O 1
ATOM 2764 N N . PRO A 1 365 ? 7.927 19.662 8.606 1.00 81.94 365 PRO A N 1
ATOM 2765 C CA . PRO A 1 365 ? 9.008 19.726 9.578 1.00 81.94 365 PRO A CA 1
ATOM 2766 C C . PRO A 1 365 ? 9.162 18.387 10.298 1.00 81.94 365 PRO A C 1
ATOM 2768 O O . PRO A 1 365 ? 8.168 17.780 10.705 1.00 81.94 365 PRO A O 1
ATOM 2771 N N . GLY A 1 366 ? 10.412 17.947 10.448 1.00 80.94 366 GLY A N 1
ATOM 2772 C CA . GLY A 1 366 ? 10.745 16.727 11.175 1.00 80.94 366 GLY A CA 1
ATOM 2773 C C . GLY A 1 366 ? 10.619 16.885 12.698 1.00 80.94 366 GLY A C 1
ATOM 2774 O O . GLY A 1 366 ? 10.442 17.998 13.212 1.00 80.94 366 GLY A O 1
ATOM 2775 N N . PRO A 1 367 ? 10.713 15.778 13.456 1.00 79.81 367 PRO A N 1
ATOM 2776 C CA . PRO A 1 367 ? 10.761 15.811 14.909 1.00 79.81 367 PRO A CA 1
ATOM 2777 C C . PRO A 1 367 ? 12.005 16.567 15.384 1.00 79.81 367 PRO A C 1
ATOM 2779 O O . PRO A 1 367 ? 13.095 16.401 14.840 1.00 79.81 367 PRO A O 1
ATOM 2782 N N . ARG A 1 368 ? 11.844 17.375 16.436 1.00 81.06 368 ARG A N 1
ATOM 2783 C CA . ARG A 1 368 ? 12.962 18.060 17.096 1.00 81.06 368 ARG A CA 1
ATOM 2784 C C . ARG A 1 368 ? 13.946 17.028 17.641 1.00 81.06 368 ARG A C 1
ATOM 2786 O O . ARG A 1 368 ? 13.539 16.152 18.404 1.00 81.06 368 ARG A O 1
ATOM 2793 N N . LEU A 1 369 ? 15.222 17.160 17.282 1.00 83.50 369 LEU A N 1
ATOM 2794 C CA . LEU A 1 369 ? 16.297 16.475 17.995 1.00 83.50 369 LEU A CA 1
ATOM 2795 C C . LEU A 1 369 ? 16.335 17.012 19.431 1.00 83.50 369 LEU A C 1
ATOM 2797 O O . LEU A 1 369 ? 16.198 18.214 19.658 1.00 83.50 369 LEU A O 1
ATOM 2801 N N . THR A 1 370 ? 16.503 16.128 20.407 1.00 79.00 370 THR A N 1
ATOM 2802 C CA . THR A 1 370 ? 16.453 16.457 21.839 1.00 79.00 370 THR A CA 1
ATOM 2803 C C . THR A 1 370 ? 17.856 16.723 22.397 1.00 79.00 370 THR A C 1
ATOM 2805 O O . THR A 1 370 ? 18.095 16.540 23.594 1.00 79.00 370 THR A O 1
ATOM 2808 N N . PHE A 1 371 ? 18.799 17.159 21.551 1.00 70.19 371 PHE A N 1
ATOM 2809 C CA . PHE A 1 371 ? 20.144 17.540 21.979 1.00 70.19 371 PHE A CA 1
ATOM 2810 C C . PHE A 1 371 ? 20.043 18.605 23.074 1.00 70.19 371 PHE A C 1
ATOM 2812 O O . PHE A 1 371 ? 19.531 19.698 22.849 1.00 70.19 371 PHE A O 1
ATOM 2819 N N . GLY A 1 372 ? 20.517 18.289 24.278 1.00 56.91 372 GLY A N 1
ATOM 2820 C CA . GLY A 1 372 ? 20.706 19.312 25.301 1.00 56.91 372 GLY A CA 1
ATOM 2821 C C . GLY A 1 372 ? 19.520 19.604 26.220 1.00 56.91 372 GLY A C 1
ATOM 2822 O O . GLY A 1 372 ? 19.638 20.526 27.023 1.00 56.91 372 GLY A O 1
ATOM 2823 N N . ARG A 1 373 ? 18.487 18.745 26.309 1.00 55.91 373 ARG A N 1
ATOM 2824 C CA . ARG A 1 373 ? 17.971 18.457 27.667 1.00 55.91 373 ARG A CA 1
ATOM 2825 C C . ARG A 1 373 ? 19.038 17.632 28.391 1.00 55.91 373 ARG A C 1
ATOM 2827 O O . ARG A 1 373 ? 18.822 16.474 28.739 1.00 55.91 373 ARG A O 1
ATOM 2834 N N . LEU A 1 374 ? 20.204 18.252 28.624 1.00 54.03 374 LEU A N 1
ATOM 2835 C CA . LEU A 1 374 ? 20.941 18.036 29.857 1.00 54.03 374 LEU A CA 1
ATOM 2836 C C . LEU A 1 374 ? 19.843 18.042 30.899 1.00 54.03 374 LEU A C 1
ATOM 2838 O O . LEU A 1 374 ? 19.117 19.035 30.985 1.00 54.03 374 LEU A O 1
ATOM 2842 N N . ARG A 1 375 ? 19.610 16.890 31.542 1.00 54.56 375 ARG A N 1
ATOM 2843 C CA . ARG A 1 375 ? 18.764 16.829 32.727 1.00 54.56 375 ARG A CA 1
ATOM 2844 C C . ARG A 1 375 ? 19.169 18.060 33.508 1.00 54.56 375 ARG A C 1
ATOM 2846 O O . ARG A 1 375 ? 20.307 18.102 33.967 1.00 54.56 375 ARG A O 1
ATOM 2853 N N . THR A 1 376 ? 18.306 19.074 33.570 1.00 55.03 376 THR A N 1
ATOM 2854 C CA . THR A 1 376 ? 18.433 20.078 34.608 1.00 55.03 376 THR A CA 1
ATOM 2855 C C . THR A 1 376 ? 18.535 19.198 35.841 1.00 55.03 376 THR A C 1
ATOM 2857 O O . THR A 1 376 ? 17.605 18.399 36.034 1.00 55.03 376 THR A O 1
ATOM 2860 N N . PRO A 1 377 ? 19.711 19.137 36.502 1.00 62.12 377 PRO A N 1
ATOM 2861 C CA . PRO A 1 377 ? 19.929 18.202 37.594 1.00 62.12 377 PRO A CA 1
ATOM 2862 C C . PRO A 1 377 ? 18.719 18.387 38.478 1.00 62.12 377 PRO A C 1
ATOM 2864 O O . PRO A 1 377 ? 18.397 19.542 38.764 1.00 62.12 377 PRO A O 1
ATOM 2867 N N . ALA A 1 378 ? 17.967 17.296 38.689 1.00 63.09 378 ALA A N 1
ATOM 2868 C CA . ALA A 1 378 ? 16.660 17.342 39.329 1.00 63.09 378 ALA A CA 1
ATOM 2869 C C . ALA A 1 378 ? 16.796 18.326 40.481 1.00 63.09 378 ALA A C 1
ATOM 2871 O O . ALA A 1 378 ? 17.643 18.091 41.348 1.00 63.09 378 ALA A O 1
ATOM 2872 N N . GLY A 1 379 ? 16.130 19.487 40.361 1.00 65.81 379 GLY A N 1
ATOM 2873 C CA . GLY A 1 379 ? 16.339 20.585 41.301 1.00 65.81 379 GLY A CA 1
ATOM 2874 C C . GLY A 1 379 ? 16.273 19.984 42.699 1.00 65.81 379 GLY A C 1
ATOM 2875 O O . GLY A 1 379 ? 15.430 19.097 42.883 1.00 65.81 379 GLY A O 1
ATOM 2876 N N . PRO A 1 380 ? 17.207 20.341 43.604 1.00 66.44 380 PRO A N 1
ATOM 2877 C CA . PRO A 1 380 ? 17.359 19.675 44.894 1.00 66.44 380 PRO A CA 1
ATOM 2878 C C . PRO A 1 380 ? 15.970 19.466 45.465 1.00 66.44 380 PRO A C 1
ATOM 2880 O O . PRO A 1 380 ? 15.218 20.439 45.539 1.00 66.44 380 PRO A O 1
ATOM 2883 N N . ALA A 1 381 ? 15.613 18.195 45.695 1.00 63.62 381 ALA A N 1
ATOM 2884 C CA . ALA A 1 381 ? 14.271 17.790 46.080 1.00 63.62 381 ALA A CA 1
ATOM 2885 C C . ALA A 1 381 ? 13.759 18.800 47.103 1.00 63.62 381 ALA A C 1
ATOM 2887 O O . ALA A 1 381 ? 14.337 18.915 48.187 1.00 63.62 381 ALA A O 1
ATOM 2888 N N . GLY A 1 382 ? 12.771 19.610 46.701 1.00 63.94 382 GLY A N 1
ATOM 2889 C CA . GLY A 1 382 ? 12.190 20.600 47.596 1.00 63.94 382 GLY A CA 1
ATOM 2890 C C . GLY A 1 382 ? 11.830 19.875 48.891 1.00 63.94 382 GLY A C 1
ATOM 2891 O O . GLY A 1 382 ? 11.355 18.737 48.802 1.00 63.94 382 GLY A O 1
ATOM 2892 N N . PRO A 1 383 ? 12.137 20.454 50.065 1.00 62.88 383 PRO A N 1
ATOM 2893 C CA . PRO A 1 383 ? 11.939 19.778 51.336 1.00 62.88 383 PRO A CA 1
ATOM 2894 C C . PRO A 1 383 ? 10.518 19.239 51.360 1.00 62.88 383 PRO A C 1
ATOM 2896 O O . PRO A 1 383 ? 9.572 19.989 51.116 1.00 62.88 383 PRO A O 1
ATOM 2899 N N . ALA A 1 384 ? 10.396 17.927 51.566 1.00 53.97 384 ALA A N 1
ATOM 2900 C CA . ALA A 1 384 ? 9.117 17.267 51.714 1.00 53.97 384 ALA A CA 1
ATOM 2901 C C . ALA A 1 384 ? 8.326 18.054 52.758 1.00 53.97 384 ALA A C 1
ATOM 2903 O O . ALA A 1 384 ? 8.675 18.051 53.938 1.00 53.97 384 ALA A O 1
ATOM 2904 N N . THR A 1 385 ? 7.300 18.779 52.319 1.00 53.34 385 THR A N 1
ATOM 2905 C CA . THR A 1 385 ? 6.307 19.363 53.205 1.00 53.34 385 THR A CA 1
ATOM 2906 C C . THR A 1 385 ? 5.521 18.198 53.782 1.00 53.34 385 THR A C 1
ATOM 2908 O O . THR A 1 385 ? 4.474 17.796 53.281 1.00 53.34 385 THR A O 1
ATOM 2911 N N . THR A 1 386 ? 6.079 17.615 54.839 1.00 48.16 386 THR A N 1
ATOM 2912 C CA . THR A 1 386 ? 5.387 16.773 55.799 1.00 48.16 386 THR A CA 1
ATOM 2913 C C . THR A 1 386 ? 4.351 17.647 56.497 1.00 48.16 386 THR A C 1
ATOM 2915 O O . THR A 1 386 ? 4.577 18.211 57.564 1.00 48.16 386 THR A O 1
ATOM 2918 N N . GLY A 1 387 ? 3.197 17.806 55.849 1.00 50.94 387 GLY A N 1
ATOM 2919 C CA . GLY A 1 387 ? 1.981 18.260 56.507 1.00 50.94 387 GLY A CA 1
ATOM 2920 C C . GLY A 1 387 ? 1.615 17.232 57.567 1.00 50.94 387 GLY A C 1
ATOM 2921 O O . GLY A 1 387 ? 1.055 16.185 57.257 1.00 50.94 387 GLY A O 1
ATOM 2922 N N . GLY A 1 388 ? 2.023 17.506 58.803 1.00 41.81 388 GLY A N 1
ATOM 2923 C CA . GLY A 1 388 ? 1.733 16.681 59.960 1.00 41.81 388 GLY A CA 1
ATOM 2924 C C . GLY A 1 388 ? 0.254 16.729 60.325 1.00 41.81 388 GLY A C 1
ATOM 2925 O O . GLY A 1 388 ? -0.296 17.791 60.601 1.00 41.81 388 GLY A O 1
ATOM 2926 N N . THR A 1 389 ? -0.357 15.555 60.415 1.00 46.91 389 THR A N 1
ATOM 2927 C CA . THR A 1 389 ? -1.420 15.275 61.381 1.00 46.91 389 THR A CA 1
ATOM 2928 C C . THR A 1 389 ? -0.791 14.441 62.487 1.00 46.91 389 THR A C 1
ATOM 2930 O O . THR A 1 389 ? -0.351 13.315 62.260 1.00 46.91 389 THR A O 1
ATOM 2933 N N . ALA A 1 390 ? -0.671 15.052 63.663 1.00 45.19 390 ALA A N 1
ATOM 2934 C CA . ALA A 1 390 ? -0.112 14.461 64.864 1.00 45.19 390 ALA A CA 1
ATOM 2935 C C . ALA A 1 390 ? -0.970 13.284 65.359 1.00 45.19 390 ALA A C 1
ATOM 2937 O O . ALA A 1 390 ? -2.183 13.407 65.501 1.00 45.19 390 ALA A O 1
ATOM 2938 N N . GLY A 1 391 ? -0.305 12.169 65.656 1.00 46.03 391 GLY A N 1
ATOM 2939 C CA . GLY A 1 391 ? -0.857 10.971 66.284 1.00 46.03 391 GLY A CA 1
ATOM 2940 C C . GLY A 1 391 ? 0.280 10.167 66.915 1.00 46.03 391 GLY A C 1
ATOM 2941 O O . GLY A 1 391 ? 0.925 9.362 66.260 1.00 46.03 391 GLY A O 1
ATOM 2942 N N . THR A 1 392 ? 0.569 10.518 68.163 1.00 49.06 392 THR A N 1
ATOM 2943 C CA . THR A 1 392 ? 1.428 9.907 69.195 1.00 49.06 392 THR A CA 1
ATOM 2944 C C . THR A 1 392 ? 2.024 8.495 68.995 1.00 49.06 392 THR A C 1
ATOM 2946 O O . THR A 1 392 ? 1.297 7.517 68.892 1.00 49.06 392 THR A O 1
ATOM 2949 N N . ALA A 1 393 ? 3.355 8.447 69.176 1.00 44.22 393 ALA A N 1
ATOM 2950 C CA . ALA A 1 393 ? 4.153 7.514 69.996 1.00 44.22 393 ALA A CA 1
ATOM 2951 C C . ALA A 1 393 ? 4.167 5.996 69.692 1.00 44.22 393 ALA A C 1
ATOM 2953 O O . ALA A 1 393 ? 3.210 5.293 69.978 1.00 44.22 393 ALA A O 1
ATOM 2954 N N . ALA A 1 394 ? 5.340 5.462 69.318 1.00 43.34 394 ALA A N 1
ATOM 2955 C CA . ALA A 1 394 ? 6.219 4.706 70.231 1.00 43.34 394 ALA A CA 1
ATOM 2956 C C . ALA A 1 394 ? 7.433 4.092 69.495 1.00 43.34 394 ALA A C 1
ATOM 2958 O O . ALA A 1 394 ? 7.309 3.378 68.509 1.00 43.34 394 ALA A O 1
ATOM 2959 N N . ALA A 1 395 ? 8.598 4.453 70.025 1.00 43.19 395 ALA A N 1
ATOM 2960 C CA . ALA A 1 395 ? 9.917 3.824 70.055 1.00 43.19 395 ALA A CA 1
ATOM 2961 C C . ALA A 1 395 ? 10.212 2.481 69.334 1.00 43.19 395 ALA A C 1
ATOM 2963 O O . ALA A 1 395 ? 9.593 1.457 69.592 1.00 43.19 395 ALA A O 1
ATOM 2964 N N . ALA A 1 396 ? 11.370 2.524 68.661 1.00 40.28 396 ALA A N 1
ATOM 2965 C CA . ALA A 1 396 ? 12.526 1.633 68.823 1.00 40.28 396 ALA A CA 1
ATOM 2966 C C . ALA A 1 396 ? 12.778 0.489 67.816 1.00 40.28 396 ALA A C 1
ATOM 2968 O O . ALA A 1 396 ? 12.017 -0.452 67.652 1.00 40.28 396 ALA A O 1
ATOM 2969 N N . GLU A 1 397 ? 14.005 0.591 67.296 1.00 39.59 397 GLU A N 1
ATOM 2970 C CA . GLU A 1 397 ? 15.004 -0.464 67.108 1.00 39.59 397 GLU A CA 1
ATOM 2971 C C . GLU A 1 397 ? 15.217 -1.057 65.707 1.00 39.59 397 GLU A C 1
ATOM 2973 O O . GLU A 1 397 ? 14.371 -1.670 65.065 1.00 39.59 397 GLU A O 1
ATOM 2978 N N . SER A 1 398 ? 16.441 -0.813 65.243 1.00 45.84 398 SER A N 1
ATOM 2979 C CA . SER A 1 398 ? 17.039 -1.166 63.966 1.00 45.84 398 SER A CA 1
ATOM 2980 C C . SER A 1 398 ? 17.767 -2.507 64.053 1.00 45.84 398 SER A C 1
ATOM 2982 O O . SER A 1 398 ? 18.712 -2.627 64.833 1.00 45.84 398 SER A O 1
ATOM 2984 N N . VAL A 1 399 ? 17.425 -3.464 63.187 1.00 44.78 399 VAL A N 1
ATOM 2985 C CA . VAL A 1 399 ? 18.232 -4.668 62.914 1.00 44.78 399 VAL A CA 1
ATOM 2986 C C . VAL A 1 399 ? 18.145 -4.994 61.409 1.00 44.78 399 VAL A C 1
ATOM 2988 O O . VAL A 1 399 ? 17.047 -4.947 60.852 1.00 44.78 399 VAL A O 1
ATOM 2991 N N . PRO A 1 400 ? 19.264 -5.283 60.711 1.00 54.41 400 PRO A N 1
ATOM 2992 C CA . PRO A 1 400 ? 19.269 -5.575 59.273 1.00 54.41 400 PRO A CA 1
ATOM 2993 C C . PRO A 1 400 ? 18.903 -7.047 58.987 1.00 54.41 400 PRO A C 1
ATOM 2995 O O . PRO A 1 400 ? 19.207 -7.911 59.811 1.00 54.41 400 PRO A O 1
ATOM 2998 N N . PRO A 1 401 ? 18.314 -7.389 57.821 1.00 57.34 401 PRO A N 1
ATOM 2999 C CA . PRO A 1 401 ? 17.992 -8.776 57.522 1.00 57.34 401 PRO A CA 1
ATOM 3000 C C . PRO A 1 401 ? 19.175 -9.511 56.879 1.00 57.34 401 PRO A C 1
ATOM 3002 O O . PRO A 1 401 ? 19.629 -9.191 55.779 1.00 57.34 401 PRO A O 1
ATOM 3005 N N . THR A 1 402 ? 19.619 -10.552 57.578 1.00 39.19 402 THR A N 1
ATOM 3006 C CA . THR A 1 402 ? 20.423 -11.658 57.056 1.00 39.19 402 THR A CA 1
ATOM 3007 C C . THR A 1 402 ? 19.521 -12.629 56.287 1.00 39.19 402 THR A C 1
ATOM 3009 O O . THR A 1 402 ? 18.424 -12.964 56.727 1.00 39.19 402 THR A O 1
ATOM 3012 N N . LEU A 1 403 ? 20.016 -13.085 55.136 1.00 47.19 403 LEU A N 1
ATOM 3013 C CA . LEU A 1 403 ? 19.491 -14.178 54.315 1.00 47.19 403 LEU A CA 1
ATOM 3014 C C . LEU A 1 403 ? 19.239 -15.459 55.129 1.00 47.19 403 LEU A C 1
ATOM 3016 O O . LEU A 1 403 ? 20.176 -15.997 55.717 1.00 47.19 403 LEU A O 1
ATOM 3020 N N . ALA A 1 404 ? 18.025 -16.014 55.054 1.00 35.94 404 ALA A N 1
ATOM 3021 C CA . ALA A 1 404 ? 17.779 -17.419 55.371 1.00 35.94 404 ALA A CA 1
ATOM 3022 C C . ALA A 1 404 ? 16.624 -18.023 54.546 1.00 35.94 404 ALA A C 1
ATOM 3024 O O . ALA A 1 404 ? 15.563 -17.437 54.358 1.00 35.94 404 ALA A O 1
ATOM 3025 N N . ILE A 1 405 ? 16.932 -19.216 54.049 1.00 42.25 405 ILE A N 1
ATOM 3026 C CA . ILE A 1 405 ? 16.189 -20.224 53.283 1.00 42.25 405 ILE A CA 1
ATOM 3027 C C . ILE A 1 405 ? 14.819 -20.565 53.915 1.00 42.25 405 ILE A C 1
ATOM 3029 O O . ILE A 1 405 ? 14.756 -20.695 55.137 1.00 42.25 405 ILE A O 1
ATOM 3033 N N . PRO A 1 406 ? 13.743 -20.818 53.138 1.00 45.72 406 PRO A N 1
ATOM 3034 C CA . PRO A 1 406 ? 12.499 -21.336 53.696 1.00 45.72 406 PRO A CA 1
ATOM 3035 C C . PRO A 1 406 ? 12.544 -22.868 53.825 1.00 45.72 406 PRO A C 1
ATOM 3037 O O . PRO A 1 406 ? 12.456 -23.597 52.837 1.00 45.72 406 PRO A O 1
ATOM 3040 N N . THR A 1 407 ? 12.640 -23.360 55.059 1.00 39.69 407 THR A N 1
ATOM 3041 C CA . THR A 1 407 ? 12.181 -24.701 55.446 1.00 39.69 407 THR A CA 1
ATOM 3042 C C . THR A 1 407 ? 10.710 -24.622 55.854 1.00 39.69 407 THR A C 1
ATOM 3044 O O . THR A 1 407 ? 10.310 -23.773 56.646 1.00 39.69 407 THR A O 1
ATOM 3047 N N . GLN A 1 408 ? 9.886 -25.499 55.282 1.00 48.38 408 GLN A N 1
ATOM 3048 C CA . GLN A 1 408 ? 8.475 -25.634 55.648 1.00 48.38 408 GLN A CA 1
ATOM 3049 C C . GLN A 1 408 ? 8.306 -26.315 57.014 1.00 48.38 408 GLN A C 1
ATOM 3051 O O . GLN A 1 408 ? 9.015 -27.290 57.274 1.00 48.38 408 GLN A O 1
ATOM 3056 N N . PRO A 1 409 ? 7.305 -25.922 57.823 1.00 49.31 409 PRO A N 1
ATOM 3057 C CA . PRO A 1 409 ? 6.803 -26.763 58.894 1.00 49.31 409 PRO A CA 1
ATOM 3058 C C . PRO A 1 409 ? 5.388 -27.291 58.604 1.00 49.31 409 PRO A C 1
ATOM 3060 O O . PRO A 1 409 ? 4.421 -26.553 58.442 1.00 49.31 409 PRO A O 1
ATOM 3063 N N . ILE A 1 410 ? 5.349 -28.619 58.515 1.00 42.34 410 ILE A N 1
ATOM 3064 C CA . ILE A 1 410 ? 4.422 -29.585 59.125 1.00 42.34 410 ILE A CA 1
ATOM 3065 C C . ILE A 1 410 ? 3.197 -28.995 59.850 1.00 42.34 410 ILE A C 1
ATOM 3067 O O . ILE A 1 410 ? 3.309 -28.205 60.784 1.00 42.34 410 ILE A O 1
ATOM 3071 N N . ALA A 1 411 ? 2.032 -29.503 59.447 1.00 48.88 411 ALA A N 1
ATOM 3072 C CA . ALA A 1 411 ? 0.716 -29.251 60.014 1.00 48.88 411 ALA A CA 1
ATOM 3073 C C . ALA A 1 411 ? 0.549 -29.781 61.452 1.00 48.88 411 ALA A C 1
ATOM 3075 O O . ALA A 1 411 ? 0.900 -30.923 61.752 1.00 48.88 411 ALA A O 1
ATOM 3076 N N . THR A 1 412 ? -0.102 -28.981 62.297 1.00 51.28 412 THR A N 1
ATOM 3077 C CA . THR A 1 412 ? -0.739 -29.403 63.553 1.00 51.28 412 THR A CA 1
ATOM 3078 C C . THR A 1 412 ? -2.238 -29.045 63.549 1.00 51.28 412 THR A C 1
ATOM 3080 O O . THR A 1 412 ? -2.640 -28.105 62.859 1.00 51.28 412 THR A O 1
ATOM 3083 N N . PRO A 1 413 ? -3.084 -29.827 64.253 1.00 58.19 413 PRO A N 1
ATOM 3084 C CA . PRO A 1 413 ? -4.549 -29.777 64.150 1.00 58.19 413 PRO A CA 1
ATOM 3085 C C . PRO A 1 413 ? -5.189 -28.617 64.943 1.00 58.19 413 PRO A C 1
ATOM 3087 O O . PRO A 1 413 ? -4.547 -28.054 65.832 1.00 58.19 413 PRO A O 1
ATOM 3090 N N . PRO A 1 414 ? -6.456 -28.254 64.644 1.00 57.59 414 PRO A N 1
ATOM 3091 C CA . PRO A 1 414 ? -7.085 -27.044 65.166 1.00 57.59 414 PRO A CA 1
ATOM 3092 C C . PRO A 1 414 ? -7.490 -27.163 66.642 1.00 57.59 414 PRO A C 1
ATOM 3094 O O . PRO A 1 414 ? -8.109 -28.140 67.064 1.00 57.59 414 PRO A O 1
ATOM 3097 N N . ALA A 1 415 ? -7.169 -26.115 67.403 1.00 47.78 415 ALA A N 1
ATOM 3098 C CA . ALA A 1 415 ? -7.652 -25.877 68.757 1.00 47.78 415 ALA A CA 1
ATOM 3099 C C . ALA A 1 415 ? -9.049 -25.226 68.750 1.00 47.78 415 ALA A C 1
ATOM 3101 O O . ALA A 1 415 ? -9.417 -24.505 67.822 1.00 47.78 415 ALA A O 1
ATOM 3102 N N . ALA A 1 416 ? -9.808 -25.511 69.809 1.00 54.12 416 ALA A N 1
ATOM 3103 C CA . ALA A 1 416 ? -11.193 -25.116 70.049 1.00 54.12 416 ALA A CA 1
ATOM 3104 C C . ALA A 1 416 ? -11.440 -23.586 70.052 1.00 54.12 416 ALA A C 1
ATOM 3106 O O . ALA A 1 416 ? -10.536 -22.818 70.391 1.00 54.12 416 ALA A O 1
ATOM 3107 N N . PRO A 1 417 ? -12.669 -23.133 69.729 1.00 59.94 417 PRO A N 1
ATOM 3108 C CA . PRO A 1 417 ? -13.016 -21.714 69.716 1.00 59.94 417 PRO A CA 1
ATOM 3109 C C . PRO A 1 417 ? -13.146 -21.136 71.141 1.00 59.94 417 PRO A C 1
ATOM 3111 O O . PRO A 1 417 ? -13.720 -21.793 72.014 1.00 59.94 417 PRO A O 1
ATOM 3114 N N . PRO A 1 418 ? -12.663 -19.905 71.399 1.00 57.69 418 PRO A N 1
ATOM 3115 C CA . PRO A 1 418 ? -12.914 -19.216 72.656 1.00 57.69 418 PRO A CA 1
ATOM 3116 C C . PRO A 1 418 ? -14.325 -18.616 72.711 1.00 57.69 418 PRO A C 1
ATOM 3118 O O . PRO A 1 418 ? -14.913 -18.220 71.705 1.00 57.69 418 PRO A O 1
ATOM 3121 N N . ALA A 1 419 ? -14.838 -18.561 73.937 1.00 46.75 419 ALA A N 1
ATOM 3122 C CA . ALA A 1 419 ? -16.163 -18.102 74.309 1.00 46.75 419 ALA A CA 1
ATOM 3123 C C . ALA A 1 419 ? -16.440 -16.625 73.966 1.00 46.75 419 ALA A C 1
ATOM 3125 O O . ALA A 1 419 ? -15.568 -15.758 73.999 1.00 46.75 419 ALA A O 1
ATOM 3126 N N . SER A 1 420 ? -17.720 -16.388 73.695 1.00 49.31 420 SER A N 1
ATOM 3127 C CA . SER A 1 420 ? -18.428 -15.131 73.463 1.00 49.31 420 SER A CA 1
ATOM 3128 C C . SER A 1 420 ? -18.102 -14.006 74.456 1.00 49.31 420 SER A C 1
ATOM 3130 O O . SER A 1 420 ? -18.324 -14.146 75.660 1.00 49.31 420 SER A O 1
ATOM 3132 N N . ALA A 1 421 ? -17.678 -12.857 73.924 1.00 54.09 421 ALA A N 1
ATOM 3133 C CA . ALA A 1 421 ? -17.685 -11.569 74.615 1.00 54.09 421 ALA A CA 1
ATOM 3134 C C . ALA A 1 421 ? -19.086 -10.913 74.535 1.00 54.09 421 ALA A C 1
ATOM 3136 O O . ALA A 1 421 ? -19.782 -11.102 73.535 1.00 54.09 421 ALA A O 1
ATOM 3137 N N . PRO A 1 422 ? -19.521 -10.151 75.558 1.00 55.97 422 PRO A N 1
ATOM 3138 C CA . PRO A 1 422 ? -20.850 -9.544 75.593 1.00 55.97 422 PRO A CA 1
ATOM 3139 C C . PRO A 1 422 ? -20.977 -8.324 74.667 1.00 55.97 422 PRO A C 1
ATOM 3141 O O . PRO A 1 422 ? -20.040 -7.546 74.485 1.00 55.97 422 PRO A O 1
ATOM 3144 N N . ALA A 1 423 ? -22.178 -8.174 74.107 1.00 47.59 423 ALA A N 1
ATOM 3145 C CA . ALA A 1 423 ? -22.581 -7.138 73.165 1.00 47.59 423 ALA A CA 1
ATOM 3146 C C . ALA A 1 423 ? -22.501 -5.714 73.748 1.00 47.59 423 ALA A C 1
ATOM 3148 O O . ALA A 1 423 ? -22.934 -5.454 74.871 1.00 47.59 423 ALA A O 1
ATOM 3149 N N . ALA A 1 424 ? -21.990 -4.784 72.938 1.00 57.91 424 ALA A N 1
ATOM 3150 C CA . ALA A 1 424 ? -22.069 -3.349 73.183 1.00 57.91 424 ALA A CA 1
ATOM 3151 C C . ALA A 1 424 ? -23.499 -2.824 72.907 1.00 57.91 424 ALA A C 1
ATOM 3153 O O . ALA A 1 424 ? -24.160 -3.325 71.994 1.00 57.91 424 ALA A O 1
ATOM 3154 N N . PRO A 1 425 ? -23.990 -1.822 73.661 1.00 64.25 425 PRO A N 1
ATOM 3155 C CA . PRO A 1 425 ? -25.328 -1.265 73.471 1.00 64.25 425 PRO A CA 1
ATOM 3156 C C . PRO A 1 425 ? -25.437 -0.418 72.184 1.00 64.25 425 PRO A C 1
ATOM 3158 O O . PRO A 1 425 ? -24.439 0.152 71.733 1.00 64.25 425 PRO A O 1
ATOM 3161 N N . PRO A 1 426 ? -26.643 -0.306 71.594 1.00 60.03 426 PRO A N 1
ATOM 3162 C CA . PRO A 1 426 ? -26.857 0.380 70.323 1.00 60.03 426 PRO A CA 1
ATOM 3163 C C . PRO A 1 426 ? -26.695 1.901 70.446 1.00 60.03 426 PRO A C 1
ATOM 3165 O O . PRO A 1 426 ? -27.196 2.534 71.377 1.00 60.03 426 PRO A O 1
ATOM 3168 N N . ALA A 1 427 ? -26.003 2.486 69.466 1.00 54.53 427 ALA A N 1
ATOM 3169 C CA . ALA A 1 427 ? -25.846 3.926 69.312 1.00 54.53 427 ALA A CA 1
ATOM 3170 C C . ALA A 1 427 ? -27.180 4.601 68.941 1.00 54.53 427 ALA A C 1
ATOM 3172 O O . ALA A 1 427 ? -27.953 4.088 68.132 1.00 54.53 427 ALA A O 1
ATOM 3173 N N . ALA A 1 428 ? -27.428 5.767 69.541 1.00 59.97 428 ALA A N 1
ATOM 3174 C CA . ALA A 1 428 ? -28.613 6.587 69.319 1.00 59.97 428 ALA A CA 1
ATOM 3175 C C . ALA A 1 428 ? -28.678 7.158 67.882 1.00 59.97 428 ALA A C 1
ATOM 3177 O O . ALA A 1 428 ? -27.634 7.455 67.294 1.00 59.97 428 ALA A O 1
ATOM 3178 N N . PRO A 1 429 ? -29.886 7.358 67.320 1.00 64.38 429 PRO A N 1
ATOM 3179 C CA . PRO A 1 429 ? -30.057 7.905 65.977 1.00 64.38 429 PRO A CA 1
ATOM 3180 C C . PRO A 1 429 ? -29.666 9.396 65.902 1.00 64.38 429 PRO A C 1
ATOM 3182 O O . PRO A 1 429 ? -29.887 10.141 66.863 1.00 64.38 429 PRO A O 1
ATOM 3185 N N . PRO A 1 430 ? -29.108 9.863 64.768 1.00 57.53 430 PRO A N 1
ATOM 3186 C CA . PRO A 1 430 ? -28.730 11.260 64.589 1.00 57.53 430 PRO A CA 1
ATOM 3187 C C . PRO A 1 430 ? -29.956 12.179 64.478 1.00 57.53 430 PRO A C 1
ATOM 3189 O O . PRO A 1 430 ? -30.960 11.850 63.846 1.00 57.53 430 PRO A O 1
ATOM 3192 N N . ALA A 1 431 ? -29.843 13.355 65.098 1.00 56.53 431 ALA A N 1
ATOM 3193 C CA . ALA A 1 431 ? -30.861 14.400 65.115 1.00 56.53 431 ALA A CA 1
ATOM 3194 C C . ALA A 1 431 ? -31.121 15.002 63.713 1.00 56.53 431 ALA A C 1
ATOM 3196 O O . ALA A 1 431 ? -30.192 15.100 62.905 1.00 56.53 431 ALA A O 1
ATOM 3197 N N . PRO A 1 432 ? -32.359 15.446 63.421 1.00 61.53 432 PRO A N 1
ATOM 3198 C CA . PRO A 1 432 ? -32.701 16.067 62.145 1.00 61.53 432 PRO A CA 1
ATOM 3199 C C . PRO A 1 432 ? -32.064 17.464 61.990 1.00 61.53 432 PRO A C 1
ATOM 3201 O O . PRO A 1 432 ? -31.896 18.179 62.982 1.00 61.53 432 PRO A O 1
ATOM 3204 N N . PRO A 1 433 ? -31.728 17.882 60.754 1.00 57.25 433 PRO A N 1
ATOM 3205 C CA . PRO A 1 433 ? -31.088 19.166 60.498 1.00 57.25 433 PRO A CA 1
ATOM 3206 C C . PRO A 1 433 ? -32.034 20.345 60.759 1.00 57.25 433 PRO A C 1
ATOM 3208 O O . PRO A 1 433 ? -33.183 20.372 60.316 1.00 57.25 433 PRO A O 1
ATOM 3211 N N . SER A 1 434 ? -31.507 21.340 61.467 1.00 53.59 434 SER A N 1
ATOM 3212 C CA . SER A 1 434 ? -32.131 22.627 61.762 1.00 53.59 434 SER A CA 1
ATOM 3213 C C . SER A 1 434 ? -32.390 23.442 60.490 1.00 53.59 434 SER A C 1
ATOM 3215 O O . SER A 1 434 ? -31.550 23.528 59.595 1.00 53.59 434 SER A O 1
ATOM 3217 N N . ALA A 1 435 ? -33.564 24.074 60.442 1.00 50.47 435 ALA A N 1
ATOM 3218 C CA . ALA A 1 435 ? -33.984 24.987 59.385 1.00 50.47 435 ALA A CA 1
ATOM 3219 C C . ALA A 1 435 ? -33.038 26.203 59.246 1.00 50.47 435 ALA A C 1
ATOM 3221 O O . ALA A 1 435 ? -32.510 26.686 60.253 1.00 50.47 435 ALA A O 1
ATOM 3222 N N . PRO A 1 436 ? -32.845 26.740 58.026 1.00 55.75 436 PRO A N 1
ATOM 3223 C CA . PRO A 1 436 ? -32.003 27.907 57.814 1.00 55.75 436 PRO A CA 1
ATOM 3224 C C . PRO A 1 436 ? -32.671 29.179 58.349 1.00 55.75 436 PRO A C 1
ATOM 3226 O O . PRO A 1 436 ? -33.785 29.542 57.968 1.00 55.75 436 PRO A O 1
ATOM 3229 N N . VAL A 1 437 ? -31.939 29.863 59.227 1.00 51.94 437 VAL A N 1
ATOM 3230 C CA . VAL A 1 437 ? -32.213 31.218 59.707 1.00 51.94 437 VAL A CA 1
ATOM 3231 C C . VAL A 1 437 ? -32.085 32.197 58.539 1.00 51.94 437 VAL A C 1
ATOM 3233 O O . VAL A 1 437 ? -31.095 32.195 57.809 1.00 51.94 437 VAL A O 1
ATOM 3236 N N . ALA A 1 438 ? -33.103 33.036 58.364 1.00 54.34 438 ALA A N 1
ATOM 3237 C CA . ALA A 1 438 ? -33.097 34.150 57.431 1.00 54.34 438 ALA A CA 1
ATOM 3238 C C . ALA A 1 438 ? -32.189 35.283 57.941 1.00 54.34 438 ALA A C 1
ATOM 3240 O O . ALA A 1 438 ? -32.360 35.738 59.070 1.00 54.34 438 ALA A O 1
ATOM 3241 N N . GLY A 1 439 ? -31.288 35.783 57.089 1.00 49.53 439 GLY A N 1
ATOM 3242 C CA . GLY A 1 439 ? -30.625 37.071 57.307 1.00 49.53 439 GLY A CA 1
ATOM 3243 C C . GLY A 1 439 ? -29.238 37.202 56.679 1.00 49.53 439 GLY A C 1
ATOM 3244 O O . GLY A 1 439 ? -28.260 36.885 57.333 1.00 49.53 439 GLY A O 1
ATOM 3245 N N . GLU A 1 440 ? -29.169 37.680 55.432 1.00 44.06 440 GLU A N 1
ATOM 3246 C CA . GLU A 1 440 ? -28.315 38.800 54.973 1.00 44.06 440 GLU A CA 1
ATOM 3247 C C . GLU A 1 440 ? -28.361 38.906 53.432 1.00 44.06 440 GLU A C 1
ATOM 3249 O O . GLU A 1 440 ? -28.241 37.892 52.739 1.00 44.06 440 GLU A O 1
ATOM 3254 N N . PRO A 1 441 ? -28.550 40.107 52.850 1.00 52.56 441 PRO A N 1
ATOM 3255 C CA . PRO A 1 441 ? -28.470 40.292 51.404 1.00 52.56 441 PRO A CA 1
ATOM 3256 C C . PRO A 1 441 ? -27.004 40.239 50.928 1.00 52.56 441 PRO A C 1
ATOM 3258 O O . PRO A 1 441 ? -26.153 40.916 51.506 1.00 52.56 441 PRO A O 1
ATOM 3261 N N . PRO A 1 442 ? -26.676 39.492 49.855 1.00 50.66 442 PRO A N 1
ATOM 3262 C CA . PRO A 1 442 ? -25.308 39.422 49.363 1.00 50.66 442 PRO A CA 1
ATOM 3263 C C . PRO A 1 442 ? -24.890 40.728 48.676 1.00 50.66 442 PRO A C 1
ATOM 3265 O O . PRO A 1 442 ? -25.599 41.279 47.830 1.00 50.66 442 PRO A O 1
ATOM 3268 N N . ALA A 1 443 ? -23.694 41.192 49.030 1.00 53.16 443 ALA A N 1
ATOM 3269 C CA . ALA A 1 443 ? -23.007 42.302 48.393 1.00 53.16 443 ALA A CA 1
ATOM 3270 C C . ALA A 1 443 ? -22.767 42.040 46.893 1.00 53.16 443 ALA A C 1
ATOM 3272 O O . ALA A 1 443 ? -22.370 40.948 46.479 1.00 53.16 443 ALA A O 1
ATOM 3273 N N . PHE A 1 444 ? -22.984 43.079 46.086 1.00 43.53 444 PHE A N 1
ATOM 3274 C CA . PHE A 1 444 ? -22.698 43.108 44.652 1.00 43.53 444 PHE A CA 1
ATOM 3275 C C . PHE A 1 444 ? -21.220 42.777 44.361 1.00 43.53 444 PHE A C 1
ATOM 3277 O O . PHE A 1 444 ? -20.337 43.455 44.893 1.00 43.53 444 PHE A O 1
ATOM 3284 N N . PRO A 1 445 ? -20.913 41.816 43.468 1.00 59.44 445 PRO A N 1
ATOM 3285 C CA . PRO A 1 445 ? -19.564 41.666 42.938 1.00 59.44 445 PRO A CA 1
ATOM 3286 C C . PRO A 1 445 ? -19.265 42.767 41.897 1.00 59.44 445 PRO A C 1
ATOM 3288 O O . PRO A 1 445 ? -20.160 43.162 41.142 1.00 59.44 445 PRO A O 1
ATOM 3291 N N . PRO A 1 446 ? -18.015 43.262 41.808 1.00 55.94 446 PRO A N 1
ATOM 3292 C CA . PRO A 1 446 ? -17.626 44.247 40.802 1.00 55.94 446 PRO A CA 1
ATOM 3293 C C . PRO A 1 446 ? -17.710 43.663 39.376 1.00 55.94 446 PRO A C 1
ATOM 3295 O O . PRO A 1 446 ? -17.535 42.456 39.184 1.00 55.94 446 PRO A O 1
ATOM 3298 N N . PRO A 1 447 ? -17.970 44.499 38.352 1.00 47.78 447 PRO A N 1
ATOM 3299 C CA . PRO A 1 447 ? -18.223 44.043 36.990 1.00 47.78 447 PRO A CA 1
ATOM 3300 C C . PRO A 1 447 ? -16.983 43.375 36.382 1.00 47.78 447 PRO A C 1
ATOM 3302 O O . PRO A 1 447 ? -15.968 44.011 36.099 1.00 47.78 447 PRO A O 1
ATOM 3305 N N . GLY A 1 448 ? -17.088 42.062 36.174 1.00 43.38 448 GLY A N 1
ATOM 3306 C CA . GLY A 1 448 ? -16.052 41.228 35.580 1.00 43.38 448 GLY A CA 1
ATOM 3307 C C . GLY A 1 448 ? -15.910 41.421 34.068 1.00 43.38 448 GLY A C 1
ATOM 3308 O O . GLY A 1 448 ? -16.863 41.299 33.301 1.00 43.38 448 GLY A O 1
ATOM 3309 N N . THR A 1 449 ? -14.665 41.597 33.631 1.00 51.78 449 THR A N 1
ATOM 3310 C CA . THR A 1 449 ? -14.178 41.615 32.240 1.00 51.78 449 THR A CA 1
ATOM 3311 C C . THR A 1 449 ? -14.207 40.241 31.539 1.00 51.78 449 THR A C 1
ATOM 3313 O O . THR A 1 449 ? -13.726 40.095 30.415 1.00 51.78 449 THR A O 1
ATOM 3316 N N . ALA A 1 450 ? -14.795 39.211 32.155 1.00 50.62 450 ALA A N 1
ATOM 3317 C CA . ALA A 1 450 ? -14.685 37.820 31.703 1.00 50.62 450 ALA A CA 1
ATOM 3318 C C 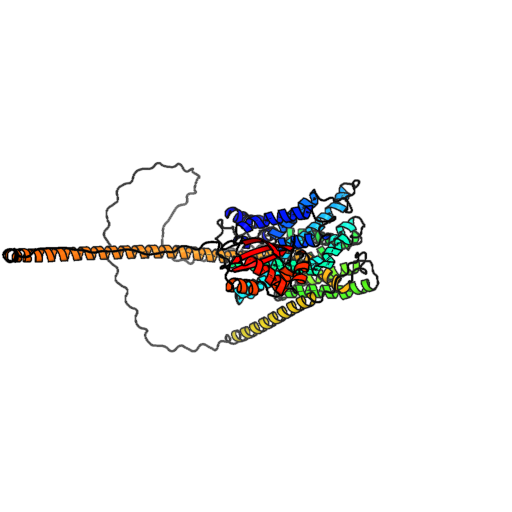. ALA A 1 450 ? -15.704 37.389 30.624 1.00 50.62 450 ALA A C 1
ATOM 3320 O O . ALA A 1 450 ? -15.523 36.356 29.980 1.00 50.62 450 ALA A O 1
ATOM 3321 N N . THR A 1 451 ? -16.767 38.156 30.364 1.00 53.28 451 THR A N 1
ATOM 3322 C CA . THR A 1 451 ? -17.854 37.718 29.462 1.00 53.28 451 THR A CA 1
ATOM 3323 C C . THR A 1 451 ? -17.660 38.095 27.990 1.00 53.28 451 THR A C 1
ATOM 3325 O O . THR A 1 451 ? -18.304 37.499 27.122 1.00 53.28 451 THR A O 1
ATOM 3328 N N . PHE A 1 452 ? -16.729 38.998 27.657 1.00 50.19 452 PHE A N 1
ATOM 3329 C CA . PHE A 1 452 ? -16.483 39.379 26.257 1.00 50.19 452 PHE A CA 1
ATOM 3330 C C . PHE A 1 452 ? -15.558 38.392 25.518 1.00 50.19 452 PHE A C 1
ATOM 3332 O O . PHE A 1 452 ? -15.803 38.068 24.354 1.00 50.19 452 PHE A O 1
ATOM 3339 N N . ALA A 1 453 ? -14.560 37.820 26.204 1.00 50.66 453 ALA A N 1
ATOM 3340 C CA . ALA A 1 453 ? -13.617 36.859 25.615 1.00 50.66 453 ALA A CA 1
ATOM 3341 C C . ALA A 1 453 ? -14.267 35.504 25.263 1.00 50.66 453 ALA A C 1
ATOM 3343 O O . ALA A 1 453 ? -13.934 34.880 24.253 1.00 50.66 453 ALA A O 1
ATOM 3344 N N . ALA A 1 454 ? -15.261 35.062 26.041 1.00 50.78 454 ALA A N 1
ATOM 3345 C CA . ALA A 1 454 ? -15.960 33.801 25.788 1.00 50.78 454 ALA A CA 1
ATOM 3346 C C . ALA A 1 454 ? -16.928 33.871 24.585 1.00 50.78 454 ALA A C 1
ATOM 3348 O O . ALA A 1 454 ? -17.206 32.850 23.946 1.00 50.78 454 ALA A O 1
ATOM 3349 N N . ARG A 1 455 ? -17.433 35.067 24.240 1.00 48.28 455 ARG A N 1
ATOM 3350 C CA . ARG A 1 455 ? -18.369 35.271 23.116 1.00 48.28 455 ARG A CA 1
ATOM 3351 C C . ARG A 1 455 ? -17.664 35.438 21.769 1.00 48.28 455 ARG A C 1
ATOM 3353 O O . ARG A 1 455 ? -18.186 34.967 20.757 1.00 48.28 455 ARG A O 1
ATOM 3360 N N . THR A 1 456 ? -16.473 36.035 21.737 1.00 53.12 456 THR A N 1
ATOM 3361 C CA . THR A 1 456 ? -15.673 36.176 20.506 1.00 53.12 456 THR A CA 1
ATOM 3362 C C . THR A 1 456 ? -15.018 34.855 20.083 1.00 53.12 456 THR A C 1
ATOM 3364 O O . THR A 1 456 ? -15.000 34.540 18.890 1.00 53.12 456 THR A O 1
ATOM 3367 N N . GLY A 1 457 ? -14.605 34.009 21.036 1.00 49.41 457 GLY A N 1
ATOM 3368 C CA . GL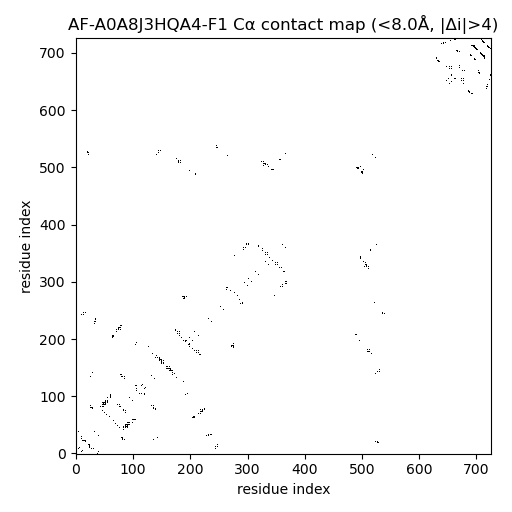Y A 1 457 ? -14.013 32.693 20.754 1.00 49.41 457 GLY A CA 1
ATOM 3369 C C . GLY A 1 457 ? -14.936 31.724 19.997 1.00 49.41 457 GLY A C 1
ATOM 3370 O O . GLY A 1 457 ? -14.491 31.036 19.075 1.00 49.41 457 GLY A O 1
ATOM 3371 N N . ARG A 1 458 ? -16.245 31.709 20.300 1.00 51.62 458 ARG A N 1
ATOM 3372 C CA . ARG A 1 458 ? -17.207 30.817 19.614 1.00 51.62 458 ARG A CA 1
ATOM 3373 C C . ARG A 1 458 ? -17.474 31.222 18.161 1.00 51.62 458 ARG A C 1
ATOM 3375 O O . ARG A 1 458 ? -17.658 30.351 17.313 1.00 51.62 458 ARG A O 1
ATOM 3382 N N . ARG A 1 459 ? -17.452 32.523 17.843 1.00 55.72 459 ARG A N 1
ATOM 3383 C CA . ARG A 1 459 ? -17.621 33.004 16.457 1.00 55.72 459 ARG A CA 1
ATOM 3384 C C . ARG A 1 459 ? -16.386 32.724 15.595 1.00 55.72 459 ARG A C 1
ATOM 3386 O O . ARG A 1 459 ? -16.542 32.342 14.436 1.00 55.72 459 ARG A O 1
ATOM 3393 N N . ALA A 1 460 ? -15.181 32.824 16.163 1.00 52.25 460 ALA A N 1
ATOM 3394 C CA . ALA A 1 460 ? -13.939 32.495 15.461 1.00 52.25 460 ALA A CA 1
ATOM 3395 C C . ALA A 1 460 ? -13.832 30.992 15.126 1.00 52.25 460 ALA A C 1
ATOM 3397 O O . ALA A 1 460 ? -13.457 30.637 14.008 1.00 52.25 460 ALA A O 1
ATOM 3398 N N . ALA A 1 461 ? -14.238 30.102 16.040 1.00 52.66 461 ALA A N 1
ATOM 3399 C CA . ALA A 1 461 ? -14.213 28.654 15.807 1.00 52.66 461 ALA A CA 1
ATOM 3400 C C . ALA A 1 461 ? -15.132 28.216 14.645 1.00 52.66 461 ALA A C 1
ATOM 3402 O O . ALA A 1 461 ? -14.729 27.424 13.791 1.00 52.66 461 ALA A O 1
ATOM 3403 N N . GLY A 1 462 ? -16.340 28.788 14.549 1.00 70.81 462 GLY A N 1
ATOM 3404 C CA . GLY A 1 462 ? -17.279 28.500 13.456 1.00 70.81 462 GLY A CA 1
ATOM 3405 C C . GLY A 1 462 ? -16.867 29.075 12.092 1.00 70.81 462 GLY A C 1
ATOM 3406 O O . GLY A 1 462 ? -17.319 28.597 11.049 1.00 70.81 462 GLY A O 1
ATOM 3407 N N . PHE A 1 463 ? -16.014 30.102 12.068 1.00 71.62 463 PHE A N 1
ATOM 3408 C CA . PHE A 1 463 ? -15.442 30.649 10.834 1.00 71.62 463 PHE A CA 1
ATOM 3409 C C . PHE A 1 463 ? -14.340 29.735 10.279 1.00 71.62 463 PHE A C 1
ATOM 3411 O O . PHE A 1 463 ? -14.399 29.342 9.113 1.00 71.62 463 PHE A O 1
ATOM 3418 N N . TRP A 1 464 ? -13.410 29.294 11.132 1.00 63.69 464 TRP A N 1
ATOM 3419 C CA . TRP A 1 464 ? -12.338 28.376 10.737 1.00 63.69 464 TRP A CA 1
ATOM 3420 C C . TRP A 1 464 ? -12.858 27.003 10.299 1.00 63.69 464 TRP A C 1
ATOM 3422 O O . TRP A 1 464 ? -12.395 26.481 9.289 1.00 63.69 464 TRP A O 1
ATOM 3432 N N . ALA A 1 465 ? -13.879 26.453 10.966 1.00 61.38 465 ALA A N 1
ATOM 3433 C CA . ALA A 1 465 ? -14.499 25.192 10.550 1.00 61.38 465 ALA A CA 1
ATOM 3434 C C . ALA A 1 465 ? -15.111 25.267 9.135 1.00 61.38 465 ALA A C 1
ATOM 3436 O O . ALA A 1 465 ? -14.981 24.330 8.346 1.00 61.38 465 ALA A O 1
ATOM 3437 N N . ARG A 1 466 ? -15.732 26.402 8.775 1.00 72.00 466 ARG A N 1
ATOM 3438 C CA . ARG A 1 466 ? -16.294 26.624 7.431 1.00 72.00 466 ARG A CA 1
ATOM 3439 C C . ARG A 1 466 ? -15.212 26.791 6.366 1.00 72.00 466 ARG A C 1
ATOM 3441 O O . ARG A 1 466 ? -15.377 26.260 5.270 1.00 72.00 466 ARG A O 1
ATOM 3448 N N . ILE A 1 467 ? -14.107 27.469 6.682 1.00 64.75 467 ILE A N 1
ATOM 3449 C CA . ILE A 1 467 ? -12.962 27.605 5.768 1.00 64.75 467 ILE A CA 1
ATOM 3450 C C . ILE A 1 467 ? -12.287 26.253 5.544 1.00 64.75 467 ILE A C 1
ATOM 3452 O O . ILE A 1 467 ? -12.095 25.867 4.397 1.00 64.75 467 ILE A O 1
ATOM 3456 N N . VAL A 1 468 ? -11.998 25.492 6.604 1.00 58.34 468 VAL A N 1
ATOM 3457 C CA . VAL A 1 468 ? -11.368 24.166 6.484 1.00 58.34 468 VAL A CA 1
ATOM 3458 C C . VAL A 1 468 ? -12.246 23.214 5.672 1.00 58.34 468 VAL A C 1
ATOM 3460 O O . VAL A 1 468 ? -11.733 22.529 4.793 1.00 58.34 468 VAL A O 1
ATOM 3463 N N . ARG A 1 469 ? -13.571 23.221 5.883 1.00 65.88 469 ARG A N 1
ATOM 3464 C CA . ARG A 1 469 ? -14.506 22.412 5.084 1.00 65.88 469 ARG A CA 1
ATOM 3465 C C . ARG A 1 469 ? -14.499 22.817 3.608 1.00 65.88 469 ARG A C 1
ATOM 3467 O O . ARG A 1 469 ? -14.457 21.946 2.750 1.00 65.88 469 ARG A O 1
ATOM 3474 N N . ARG A 1 470 ? -14.505 24.119 3.300 1.00 62.22 470 ARG A N 1
ATOM 3475 C CA . ARG A 1 470 ? -14.455 24.619 1.914 1.00 62.22 470 ARG A CA 1
ATOM 3476 C C . ARG A 1 470 ? -13.123 24.304 1.234 1.00 62.22 470 ARG A C 1
ATOM 3478 O O . ARG A 1 470 ? -13.133 23.851 0.100 1.00 62.22 470 ARG A O 1
ATOM 3485 N N . VAL A 1 471 ? -12.000 24.470 1.931 1.00 57.09 471 VAL A N 1
ATOM 3486 C CA . VAL A 1 471 ? -10.666 24.130 1.412 1.00 57.09 471 VAL A CA 1
ATOM 3487 C C . VAL A 1 471 ? -10.527 22.622 1.200 1.00 57.09 471 VAL A C 1
ATOM 3489 O O . VAL A 1 471 ? -10.002 22.214 0.175 1.00 57.09 471 VAL A O 1
ATOM 3492 N N . ALA A 1 472 ? -11.038 21.788 2.110 1.00 50.62 472 ALA A N 1
ATOM 3493 C CA . ALA A 1 472 ? -11.018 20.335 1.948 1.00 50.62 472 ALA A CA 1
ATOM 3494 C C . ALA A 1 472 ? -11.869 19.871 0.755 1.00 50.62 472 ALA A C 1
ATOM 3496 O O . ALA A 1 472 ? -11.423 19.025 -0.012 1.00 50.62 472 ALA A O 1
ATOM 3497 N N . VAL A 1 473 ? -13.058 20.456 0.561 1.00 60.06 473 VAL A N 1
ATOM 3498 C CA . VAL A 1 473 ? -13.917 20.165 -0.598 1.00 60.06 473 VAL A CA 1
ATOM 3499 C C . VAL A 1 473 ? -13.270 20.637 -1.900 1.00 60.06 473 VAL A C 1
ATOM 3501 O O . VAL A 1 473 ? -13.264 19.887 -2.866 1.00 60.06 473 VAL A O 1
ATOM 3504 N N . LEU A 1 474 ? -12.673 21.833 -1.928 1.00 50.53 474 LEU A N 1
ATOM 3505 C CA . LEU A 1 474 ? -11.969 22.342 -3.110 1.00 50.53 474 LEU A CA 1
ATOM 3506 C C . LEU A 1 474 ? -10.705 21.535 -3.425 1.00 50.53 474 LEU A C 1
ATOM 3508 O O . LEU A 1 474 ? -10.437 21.275 -4.589 1.00 50.53 474 LEU A O 1
ATOM 3512 N N . ALA A 1 475 ? -9.959 21.090 -2.413 1.00 46.16 475 ALA A N 1
ATOM 3513 C CA . ALA A 1 475 ? -8.810 20.210 -2.603 1.00 46.16 475 ALA A CA 1
ATOM 3514 C C . ALA A 1 475 ? -9.240 18.828 -3.115 1.00 46.16 475 ALA A C 1
ATOM 3516 O O . ALA A 1 475 ? -8.635 18.316 -4.049 1.00 46.16 475 ALA A O 1
ATOM 3517 N N . ALA A 1 476 ? -10.311 18.247 -2.564 1.00 47.31 476 ALA A N 1
ATOM 3518 C CA . ALA A 1 476 ? -10.870 16.988 -3.052 1.00 47.31 476 ALA A CA 1
ATOM 3519 C C . ALA A 1 476 ? -11.399 17.115 -4.490 1.00 47.31 476 ALA A C 1
ATOM 3521 O O . ALA A 1 476 ? -11.142 16.242 -5.312 1.00 47.31 476 ALA A O 1
ATOM 3522 N N . ALA A 1 477 ? -12.072 18.223 -4.817 1.00 47.28 477 ALA A N 1
ATOM 3523 C CA . ALA A 1 477 ? -12.545 18.518 -6.165 1.00 47.28 477 ALA A CA 1
ATOM 3524 C C . ALA A 1 477 ? -11.390 18.772 -7.144 1.00 47.28 477 ALA A C 1
ATOM 3526 O O . ALA A 1 477 ? -11.462 18.316 -8.276 1.00 47.28 477 ALA A O 1
ATOM 3527 N N . ALA A 1 478 ? -10.310 19.434 -6.721 1.00 43.56 478 ALA A N 1
ATOM 3528 C CA . ALA A 1 478 ? -9.115 19.630 -7.540 1.00 43.56 478 ALA A CA 1
ATOM 3529 C C . ALA A 1 478 ? -8.375 18.307 -7.792 1.00 43.56 478 ALA A C 1
ATOM 3531 O O . ALA A 1 478 ? -7.981 18.038 -8.920 1.00 43.56 478 ALA A O 1
ATOM 3532 N N . VAL A 1 479 ? -8.246 17.446 -6.777 1.00 47.97 479 VAL A N 1
ATOM 3533 C CA . VAL A 1 479 ? -7.678 16.095 -6.930 1.00 47.97 479 VAL A CA 1
ATOM 3534 C C . VAL A 1 479 ? -8.549 15.237 -7.854 1.00 47.97 479 VAL A C 1
ATOM 3536 O O . VAL A 1 479 ? -8.020 14.563 -8.733 1.00 47.97 479 VAL A O 1
ATOM 3539 N N . ALA A 1 480 ? -9.876 15.305 -7.714 1.00 47.50 480 ALA A N 1
ATOM 3540 C CA . ALA A 1 480 ? -10.808 14.616 -8.604 1.00 47.50 480 ALA A CA 1
ATOM 3541 C C . ALA A 1 480 ? -10.751 15.168 -10.038 1.00 47.50 480 ALA A C 1
ATOM 3543 O O . ALA A 1 480 ? -10.707 14.392 -10.983 1.00 47.50 480 ALA A O 1
ATOM 3544 N N . ALA A 1 481 ? -10.680 16.489 -10.218 1.00 43.22 481 ALA A N 1
ATOM 3545 C CA . ALA A 1 481 ? -10.575 17.125 -11.530 1.00 43.22 481 ALA A CA 1
ATOM 3546 C C . ALA A 1 481 ? -9.257 16.772 -12.236 1.00 43.22 481 ALA A C 1
ATOM 3548 O O . ALA A 1 481 ? -9.274 16.453 -13.419 1.00 43.22 481 ALA A O 1
ATOM 3549 N N . VAL A 1 482 ? -8.134 16.740 -11.509 1.00 44.19 482 VAL A N 1
ATOM 3550 C CA . VAL A 1 482 ? -6.835 16.278 -12.034 1.00 44.19 482 VAL A CA 1
ATOM 3551 C C . VAL A 1 482 ? -6.871 14.783 -12.378 1.00 44.19 482 VAL A C 1
ATOM 3553 O O . VAL A 1 482 ? -6.259 14.373 -13.359 1.00 44.19 482 VAL A O 1
ATOM 3556 N N . GLY A 1 483 ? -7.618 13.972 -11.623 1.00 45.22 483 GLY A N 1
ATOM 3557 C CA . GLY A 1 483 ? -7.823 12.551 -11.923 1.00 45.22 483 GLY A CA 1
ATOM 3558 C C . GLY A 1 483 ? -8.739 12.279 -13.125 1.00 45.22 483 GLY A C 1
ATOM 3559 O O . GLY A 1 483 ? -8.554 11.277 -13.807 1.00 45.22 483 GLY A O 1
ATOM 3560 N N . VAL A 1 484 ? -9.704 13.163 -13.406 1.00 43.84 484 VAL A N 1
ATOM 3561 C CA . VAL A 1 484 ? -10.671 13.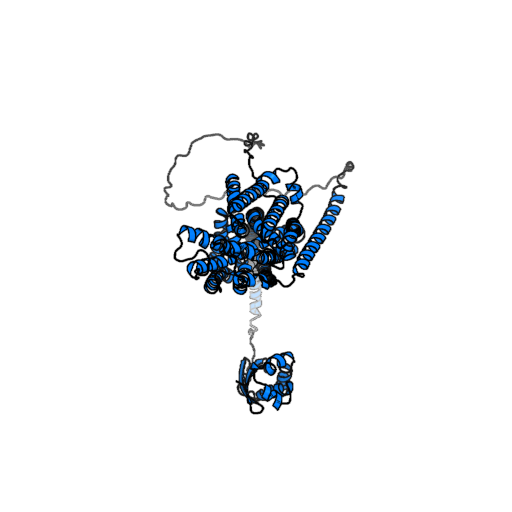026 -14.515 1.00 43.84 484 VAL A CA 1
ATOM 3562 C C . VAL A 1 484 ? -10.122 13.579 -15.842 1.00 43.84 484 VAL A C 1
ATOM 3564 O O . VAL A 1 484 ? -10.569 13.166 -16.906 1.00 43.84 484 VAL A O 1
ATOM 3567 N N . TRP A 1 485 ? -9.106 14.448 -15.809 1.00 41.00 485 TRP A N 1
ATOM 3568 C CA . TRP A 1 485 ? -8.435 15.012 -16.995 1.00 41.00 485 TRP A CA 1
ATOM 3569 C C . TRP A 1 485 ? -7.197 14.212 -17.456 1.00 41.00 485 TRP A C 1
ATOM 3571 O O . TRP A 1 485 ? -6.242 14.764 -18.004 1.00 41.00 485 TRP A O 1
ATOM 3581 N N . ALA A 1 486 ? -7.184 12.897 -17.229 1.00 38.91 486 ALA A N 1
ATOM 3582 C CA . ALA A 1 486 ? -6.111 12.028 -17.699 1.00 38.91 486 ALA A CA 1
ATOM 3583 C C . ALA A 1 486 ? -6.281 11.728 -19.200 1.00 38.91 486 ALA A C 1
ATOM 3585 O O . ALA A 1 486 ? -7.068 10.868 -19.593 1.00 38.91 486 ALA A O 1
ATOM 3586 N N . ALA A 1 487 ? -5.535 12.440 -20.049 1.00 38.91 487 ALA A N 1
ATOM 3587 C CA . ALA A 1 487 ? -5.370 12.067 -21.452 1.00 38.91 487 ALA A CA 1
ATOM 3588 C C . ALA A 1 487 ? -4.742 10.656 -21.565 1.00 38.91 487 ALA A C 1
ATOM 3590 O O . ALA A 1 487 ? -3.880 10.314 -20.744 1.00 38.91 487 ALA A O 1
ATOM 3591 N N . PRO A 1 488 ? -5.134 9.835 -22.560 1.00 40.41 488 PRO A N 1
ATOM 3592 C CA . PRO A 1 488 ? -4.580 8.498 -22.750 1.00 40.41 488 PRO A CA 1
ATOM 3593 C C . PRO A 1 488 ? -3.061 8.564 -22.925 1.00 40.41 488 PRO A C 1
ATOM 3595 O O . PRO A 1 488 ? -2.526 9.331 -23.728 1.00 40.41 488 PRO A O 1
ATOM 3598 N N . ALA A 1 489 ? -2.348 7.775 -22.123 1.00 40.50 489 ALA A N 1
ATOM 3599 C CA . ALA A 1 489 ? -0.902 7.739 -22.147 1.00 40.50 489 ALA A CA 1
ATOM 3600 C C . ALA A 1 489 ? -0.410 6.858 -23.305 1.00 40.50 489 ALA A C 1
ATOM 3602 O O . ALA A 1 489 ? -0.424 5.637 -23.195 1.00 40.50 489 ALA A O 1
ATOM 3603 N N . PHE A 1 490 ? 0.070 7.472 -24.388 1.00 38.59 490 PHE A N 1
ATOM 3604 C CA . PHE A 1 490 ? 0.902 6.765 -25.366 1.00 38.59 490 PHE A CA 1
ATOM 3605 C C . PHE A 1 490 ? 2.277 6.468 -24.753 1.00 38.59 490 PHE A C 1
ATOM 3607 O O . PHE A 1 490 ? 2.814 7.295 -24.001 1.00 38.59 490 PHE A O 1
ATOM 3614 N N . ALA A 1 491 ? 2.776 5.259 -25.010 1.00 36.44 491 ALA A N 1
ATOM 3615 C CA . ALA A 1 491 ? 4.034 4.744 -24.498 1.00 36.44 491 ALA A CA 1
ATOM 3616 C C . ALA A 1 491 ? 5.077 4.761 -25.613 1.00 36.44 491 ALA A C 1
ATOM 3618 O O . ALA A 1 491 ? 5.024 3.931 -26.515 1.00 36.44 491 ALA A O 1
ATOM 3619 N N . ASP A 1 492 ? 6.024 5.681 -25.501 1.00 50.47 492 ASP A N 1
ATOM 3620 C CA . ASP A 1 492 ? 7.307 5.592 -26.185 1.00 50.47 492 ASP A CA 1
ATOM 3621 C C . ASP A 1 492 ? 8.359 5.145 -25.162 1.00 50.47 492 ASP A C 1
ATOM 3623 O O . ASP A 1 492 ? 8.198 5.329 -23.953 1.00 50.47 492 ASP A O 1
ATOM 3627 N N . ASN A 1 493 ? 9.444 4.537 -25.634 1.00 56.69 493 ASN A N 1
ATOM 3628 C CA . ASN A 1 493 ? 10.520 3.922 -24.842 1.00 56.69 493 ASN A CA 1
ATOM 3629 C C . ASN A 1 493 ? 11.307 4.877 -23.916 1.00 56.69 493 ASN A C 1
ATOM 3631 O O . ASN A 1 493 ? 12.320 4.464 -23.354 1.00 56.69 493 ASN A O 1
ATOM 3635 N N . CYS A 1 494 ? 10.857 6.127 -23.735 1.00 61.56 494 CYS A N 1
ATOM 3636 C CA . CYS A 1 494 ? 11.449 7.156 -22.872 1.00 61.56 494 CYS A CA 1
ATOM 3637 C C . CYS A 1 494 ? 12.986 7.186 -22.950 1.00 61.56 494 CYS A C 1
ATOM 3639 O O . CYS A 1 494 ? 13.682 7.333 -21.932 1.00 61.56 494 CYS A O 1
ATOM 3641 N N . SER A 1 495 ? 13.520 6.998 -24.163 1.00 58.25 495 SER A N 1
ATOM 3642 C CA . SER A 1 495 ? 14.960 6.963 -24.391 1.00 58.25 495 SER A CA 1
ATOM 3643 C C . SER A 1 495 ? 15.572 8.333 -24.068 1.00 58.25 495 SER A C 1
ATOM 3645 O O . SER A 1 495 ? 16.640 8.401 -23.450 1.00 58.25 495 SER A O 1
ATOM 3647 N N . GLY A 1 496 ? 14.818 9.408 -24.347 1.00 56.50 496 GLY A N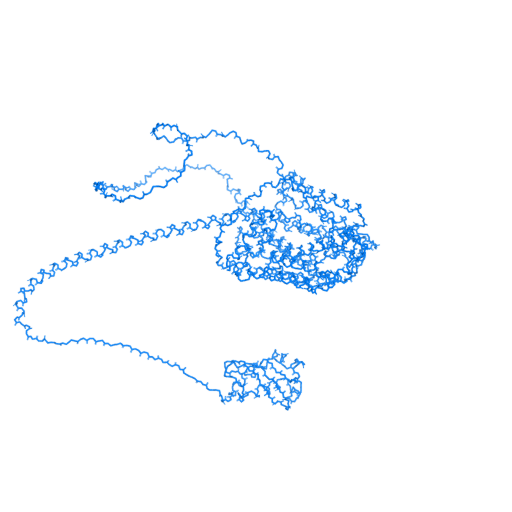 1
ATOM 3648 C CA . GLY A 1 496 ? 15.040 10.779 -23.882 1.00 56.50 496 GLY A CA 1
ATOM 3649 C C . GLY A 1 496 ? 13.790 11.443 -23.279 1.00 56.50 496 GLY A C 1
ATOM 3650 O O . GLY A 1 496 ? 12.712 10.852 -23.220 1.00 56.50 496 GLY A O 1
ATOM 3651 N N . LEU A 1 497 ? 13.942 12.694 -22.818 1.00 58.81 497 LEU A N 1
ATOM 3652 C CA . LEU A 1 497 ? 12.851 13.517 -22.267 1.00 58.81 497 LEU A CA 1
ATOM 3653 C C . LEU A 1 497 ? 11.737 13.811 -23.294 1.00 58.81 497 LEU A C 1
ATOM 3655 O O . LEU A 1 497 ? 10.604 14.061 -22.904 1.00 58.81 497 LEU A O 1
ATOM 3659 N N . THR A 1 498 ? 12.048 13.802 -24.590 1.00 52.69 498 THR A N 1
ATOM 3660 C CA . THR A 1 498 ? 11.127 14.157 -25.685 1.00 52.69 498 THR A CA 1
ATOM 3661 C C . THR A 1 498 ? 10.116 13.079 -26.035 1.00 52.69 498 THR A C 1
ATOM 3663 O O . THR A 1 498 ? 9.089 13.387 -26.632 1.00 52.69 498 THR A O 1
ATOM 3666 N N . ASP A 1 499 ? 10.412 11.828 -25.685 1.00 59.28 499 ASP A N 1
ATOM 3667 C CA . ASP A 1 499 ? 9.675 10.683 -26.214 1.00 59.28 499 ASP A CA 1
ATOM 3668 C C . ASP A 1 499 ? 8.388 10.431 -25.427 1.00 59.28 499 ASP A C 1
ATOM 3670 O O . ASP A 1 499 ? 7.389 10.020 -25.990 1.00 59.28 499 ASP A O 1
ATOM 3674 N N . CYS A 1 500 ? 8.329 10.714 -24.128 1.00 62.75 500 CYS A N 1
ATOM 3675 C CA . CYS A 1 500 ? 7.089 10.487 -23.389 1.00 62.75 500 CYS A CA 1
ATOM 3676 C C . CYS A 1 500 ? 6.191 11.740 -23.482 1.00 62.75 500 CYS A C 1
ATOM 3678 O O . CYS A 1 500 ? 6.692 12.846 -23.425 1.00 62.75 500 CYS A O 1
ATOM 3680 N N . SER A 1 501 ? 4.868 11.622 -23.671 1.00 54.81 501 SER A N 1
ATOM 3681 C CA . SER A 1 501 ? 3.976 12.777 -23.958 1.00 54.81 501 SER A CA 1
ATOM 3682 C C . SER A 1 501 ? 3.829 13.776 -22.770 1.00 54.81 501 SER A C 1
ATOM 3684 O O . SER A 1 501 ? 2.854 13.751 -22.013 1.00 54.81 501 SER A O 1
ATOM 3686 N N . PHE A 1 502 ? 4.835 14.629 -22.561 1.00 53.50 502 PHE A N 1
ATOM 3687 C CA . PHE A 1 502 ? 5.536 14.692 -21.273 1.00 53.50 502 PHE A CA 1
ATOM 3688 C C . PHE A 1 502 ? 4.988 15.640 -20.207 1.00 53.50 502 PHE A C 1
ATOM 3690 O O . PHE A 1 502 ? 4.856 15.206 -19.071 1.00 53.50 502 PHE A O 1
ATOM 3697 N N . GLY A 1 503 ? 4.669 16.903 -20.495 1.00 47.44 503 GLY A N 1
ATOM 3698 C CA . GLY A 1 503 ? 4.636 17.947 -19.451 1.00 47.44 503 GLY A CA 1
ATOM 3699 C C . GLY A 1 503 ? 3.769 17.674 -18.220 1.00 47.44 503 GLY A C 1
ATOM 3700 O O . GLY A 1 503 ? 4.226 17.813 -17.084 1.00 47.44 503 GLY A O 1
ATOM 3701 N N . VAL A 1 504 ? 2.544 17.187 -18.424 1.00 51.84 504 VAL A N 1
ATOM 3702 C CA . VAL A 1 504 ? 1.636 16.803 -17.326 1.00 51.84 504 VAL A CA 1
ATOM 3703 C C . VAL A 1 504 ? 2.105 15.516 -16.635 1.00 51.84 504 VAL A C 1
ATOM 3705 O O . VAL A 1 504 ? 2.004 15.386 -15.415 1.00 51.84 504 VAL A O 1
ATOM 3708 N N . LYS A 1 505 ? 2.673 14.575 -17.397 1.00 57.50 505 LYS A N 1
ATOM 3709 C CA . LYS A 1 505 ? 3.188 13.301 -16.885 1.00 57.50 505 LYS A CA 1
ATOM 3710 C C . LYS A 1 505 ? 4.451 13.504 -16.055 1.00 57.50 505 LYS A C 1
ATOM 3712 O O . LYS A 1 505 ? 4.519 12.953 -14.968 1.00 57.50 505 LYS A O 1
ATOM 3717 N N . VAL A 1 506 ? 5.401 14.339 -16.483 1.00 56.78 506 VAL A N 1
ATOM 3718 C CA . VAL A 1 506 ? 6.600 14.657 -15.688 1.00 56.78 506 VAL A CA 1
ATOM 3719 C C . VAL A 1 506 ? 6.209 15.301 -14.375 1.00 56.78 506 VAL A C 1
ATOM 3721 O O . VAL A 1 506 ? 6.736 14.940 -13.334 1.00 56.78 506 VAL A O 1
ATOM 3724 N N . ALA A 1 507 ? 5.265 16.235 -14.400 1.00 51.88 507 ALA A N 1
ATOM 3725 C CA . ALA A 1 507 ? 4.833 16.921 -13.196 1.00 51.88 507 ALA A CA 1
ATOM 3726 C C . ALA A 1 507 ? 4.204 15.949 -12.181 1.00 51.88 507 ALA A C 1
ATOM 3728 O O . ALA A 1 507 ? 4.473 16.031 -10.980 1.00 51.88 507 ALA A O 1
ATOM 3729 N N . LEU A 1 508 ? 3.428 14.978 -12.669 1.00 57.69 508 LEU A N 1
ATOM 3730 C CA . LEU A 1 508 ? 2.892 13.884 -11.861 1.00 57.69 508 LEU A CA 1
ATOM 3731 C C . LEU A 1 508 ? 3.980 12.906 -11.404 1.00 57.69 508 LEU A C 1
ATOM 3733 O O . LEU A 1 508 ? 3.928 12.451 -10.269 1.00 57.69 508 LEU A O 1
ATOM 3737 N N . VAL A 1 509 ? 4.982 12.627 -12.238 1.00 57.59 509 VAL A N 1
ATOM 3738 C CA . VAL A 1 509 ? 6.140 11.776 -11.930 1.00 57.59 509 VAL A CA 1
ATOM 3739 C C . VAL A 1 509 ? 7.012 12.402 -10.851 1.00 57.59 509 VAL A C 1
ATOM 3741 O O . VAL A 1 509 ? 7.362 11.725 -9.896 1.00 57.59 509 VAL A O 1
ATOM 3744 N N . VAL A 1 510 ? 7.354 13.686 -10.952 1.00 58.56 510 VAL A N 1
ATOM 3745 C CA . VAL A 1 510 ? 8.141 14.398 -9.935 1.00 58.56 510 VAL A CA 1
ATOM 3746 C C . VAL A 1 510 ? 7.326 14.515 -8.658 1.00 58.56 510 VAL A C 1
ATOM 3748 O O . VAL A 1 510 ? 7.852 14.232 -7.585 1.00 58.56 510 VAL A O 1
ATOM 3751 N N . GLY A 1 511 ? 6.032 14.830 -8.765 1.00 57.31 511 GLY A N 1
ATOM 3752 C CA . GLY A 1 511 ? 5.118 14.822 -7.628 1.00 57.31 511 GLY A CA 1
ATOM 3753 C C . GLY A 1 511 ? 5.054 13.451 -6.959 1.00 57.31 511 GLY A C 1
ATOM 3754 O O . GLY A 1 511 ? 5.071 13.364 -5.737 1.00 57.31 511 GLY A O 1
ATOM 3755 N N . ALA A 1 512 ? 5.063 12.376 -7.741 1.00 60.03 512 ALA A N 1
ATOM 3756 C CA . ALA A 1 512 ? 5.054 11.005 -7.264 1.00 60.03 512 ALA A CA 1
ATOM 3757 C C . ALA A 1 512 ? 6.383 10.568 -6.654 1.00 60.03 512 ALA A C 1
ATOM 3759 O O . ALA A 1 512 ? 6.384 9.991 -5.575 1.00 60.03 512 ALA A O 1
ATOM 3760 N N . ILE A 1 513 ? 7.512 10.875 -7.290 1.00 61.25 513 ILE A N 1
ATOM 3761 C CA . ILE A 1 513 ? 8.856 10.636 -6.756 1.00 61.25 513 ILE A CA 1
ATOM 3762 C C . ILE A 1 513 ? 9.007 11.381 -5.436 1.00 61.25 513 ILE A C 1
ATOM 3764 O O . ILE A 1 513 ? 9.420 10.791 -4.439 1.00 61.25 513 ILE A O 1
ATOM 3768 N N . ALA A 1 514 ? 8.613 12.654 -5.412 1.00 58.88 514 ALA A N 1
ATOM 3769 C CA . ALA A 1 514 ? 8.601 13.457 -4.209 1.00 58.88 514 ALA A CA 1
ATOM 3770 C C . ALA A 1 514 ? 7.690 12.823 -3.165 1.00 58.88 514 ALA A C 1
ATOM 3772 O O . ALA A 1 514 ? 8.121 12.694 -2.035 1.00 58.88 514 ALA A O 1
ATOM 3773 N N . LEU A 1 515 ? 6.489 12.359 -3.514 1.00 61.94 515 LEU A N 1
ATOM 3774 C CA . LEU A 1 515 ? 5.536 11.761 -2.578 1.00 61.94 515 LEU A CA 1
ATOM 3775 C C . LEU A 1 515 ? 5.969 10.377 -2.071 1.00 61.94 515 LEU A C 1
ATOM 3777 O O . LEU A 1 515 ? 5.733 10.073 -0.907 1.00 61.94 515 LEU A O 1
ATOM 3781 N N . ILE A 1 516 ? 6.645 9.566 -2.884 1.00 63.09 516 ILE A N 1
ATOM 3782 C CA . ILE A 1 516 ? 7.230 8.275 -2.496 1.00 63.09 516 ILE A CA 1
ATOM 3783 C C . ILE A 1 516 ? 8.419 8.506 -1.575 1.00 63.09 516 ILE A C 1
ATOM 3785 O O . ILE A 1 516 ? 8.487 7.924 -0.497 1.00 63.09 516 ILE A O 1
ATOM 3789 N N . ALA A 1 517 ? 9.337 9.388 -1.954 1.00 61.06 517 ALA A N 1
ATOM 3790 C CA . ALA A 1 517 ? 10.471 9.729 -1.115 1.00 61.06 517 ALA A CA 1
ATOM 3791 C C . ALA A 1 517 ? 9.994 10.385 0.186 1.00 61.06 517 ALA A C 1
ATOM 3793 O O . ALA A 1 517 ? 10.407 9.994 1.270 1.00 61.06 517 ALA A O 1
ATOM 3794 N N . LEU A 1 518 ? 9.026 11.295 0.109 1.00 60.97 518 LEU A N 1
ATOM 3795 C CA . LEU A 1 518 ? 8.357 11.887 1.257 1.00 60.97 518 LEU A CA 1
ATOM 3796 C C . LEU A 1 518 ? 7.658 10.825 2.101 1.00 60.97 518 LEU A C 1
ATOM 3798 O O . LEU A 1 518 ? 7.726 10.907 3.316 1.00 60.97 518 LEU A O 1
ATOM 3802 N N . ALA A 1 519 ? 7.026 9.820 1.503 1.00 62.78 519 ALA A N 1
ATOM 3803 C CA . ALA A 1 519 ? 6.457 8.705 2.239 1.00 62.78 519 ALA A CA 1
ATOM 3804 C C . ALA A 1 519 ? 7.541 7.930 2.980 1.00 62.78 519 ALA A C 1
ATOM 3806 O O . ALA A 1 519 ? 7.356 7.661 4.157 1.00 62.78 519 ALA A O 1
ATOM 3807 N N . VAL A 1 520 ? 8.681 7.643 2.348 1.00 63.41 520 VAL A N 1
ATOM 3808 C CA . VAL A 1 520 ? 9.836 6.989 2.983 1.00 63.41 520 VAL A CA 1
ATOM 3809 C C . VAL A 1 520 ? 10.401 7.846 4.125 1.00 63.41 520 VAL A C 1
ATOM 3811 O O . VAL A 1 520 ? 10.693 7.321 5.199 1.00 63.41 520 VAL A O 1
ATOM 3814 N N . PHE A 1 521 ? 10.489 9.165 3.945 1.00 64.88 521 PHE A N 1
ATOM 3815 C CA . PHE A 1 521 ? 11.030 10.101 4.937 1.00 64.88 521 PHE A CA 1
ATOM 3816 C C . PHE A 1 521 ? 10.053 10.435 6.070 1.00 64.88 521 PHE A C 1
ATOM 3818 O O . PHE A 1 521 ? 10.466 10.640 7.211 1.00 64.88 521 PHE A O 1
ATOM 3825 N N . LEU A 1 522 ? 8.755 10.493 5.773 1.00 65.25 522 LEU A N 1
ATOM 3826 C CA . LEU A 1 522 ? 7.699 10.768 6.737 1.00 65.25 522 LEU A CA 1
ATOM 3827 C C . LEU A 1 522 ? 7.226 9.514 7.441 1.00 65.25 522 LEU A C 1
ATOM 3829 O O . LEU A 1 522 ? 6.670 9.650 8.523 1.00 65.25 522 LEU A O 1
ATOM 3833 N N . LEU A 1 523 ? 7.407 8.314 6.883 1.00 68.06 523 LEU A N 1
ATOM 3834 C CA . LEU A 1 523 ? 6.892 7.085 7.484 1.00 68.06 523 LEU A CA 1
ATOM 3835 C C . LEU A 1 523 ? 7.297 6.953 8.950 1.00 68.06 523 LEU A C 1
ATOM 3837 O O . LEU A 1 523 ? 6.407 6.794 9.784 1.00 68.06 523 LEU A O 1
ATOM 3841 N N . PRO A 1 524 ? 8.590 7.082 9.315 1.00 66.12 524 PRO A N 1
ATOM 3842 C CA . PRO A 1 524 ? 9.000 6.938 10.705 1.00 66.12 524 PRO A CA 1
ATOM 3843 C C . PRO A 1 524 ? 8.311 7.958 11.615 1.00 66.12 524 PRO A C 1
ATOM 3845 O O . PRO A 1 524 ? 8.047 7.666 12.774 1.00 66.12 524 PRO A O 1
ATOM 3848 N N . GLU A 1 525 ? 7.973 9.138 11.095 1.00 65.12 525 GLU A N 1
ATOM 3849 C CA . GLU A 1 525 ? 7.371 10.241 11.844 1.00 65.12 525 GLU A CA 1
ATOM 3850 C C . GLU A 1 525 ? 5.846 10.161 11.915 1.00 65.12 525 GLU A C 1
ATOM 3852 O O . GLU A 1 525 ? 5.262 10.393 12.974 1.00 65.12 525 GLU A O 1
ATOM 3857 N N . ILE A 1 526 ? 5.188 9.812 10.806 1.00 63.50 526 ILE A N 1
ATOM 3858 C CA . ILE A 1 526 ? 3.758 9.511 10.747 1.00 63.50 526 ILE A CA 1
ATOM 3859 C C . ILE A 1 526 ? 3.471 8.386 11.729 1.00 63.50 526 ILE A C 1
ATOM 3861 O O . ILE A 1 526 ? 2.550 8.509 12.536 1.00 63.50 526 ILE A O 1
ATOM 3865 N N . LEU A 1 527 ? 4.308 7.349 11.709 1.00 65.12 527 LEU A N 1
ATOM 3866 C CA . LEU A 1 527 ? 4.197 6.213 12.603 1.00 65.12 527 LEU A CA 1
ATOM 3867 C C . LEU A 1 527 ? 4.607 6.552 14.027 1.00 65.12 527 LEU A C 1
ATOM 3869 O O . LEU A 1 527 ? 3.933 6.092 14.931 1.00 65.12 527 LEU A O 1
ATOM 3873 N N . ALA A 1 528 ? 5.646 7.354 14.275 1.00 64.50 528 ALA A N 1
ATOM 3874 C CA . ALA A 1 528 ? 6.009 7.732 15.643 1.00 64.50 528 ALA A CA 1
ATOM 3875 C C . ALA A 1 528 ? 4.926 8.595 16.303 1.00 64.50 528 ALA A C 1
ATOM 3877 O O . ALA A 1 528 ? 4.550 8.331 17.442 1.00 64.50 528 ALA A O 1
ATOM 3878 N N . ALA A 1 529 ? 4.388 9.585 15.585 1.00 59.84 529 ALA A N 1
ATOM 3879 C CA . ALA A 1 529 ? 3.286 10.410 16.073 1.00 59.84 529 ALA A CA 1
ATOM 3880 C C . ALA A 1 529 ? 2.014 9.572 16.261 1.00 59.84 529 ALA A C 1
ATOM 3882 O O . ALA A 1 529 ? 1.408 9.607 17.327 1.00 59.84 529 ALA A O 1
ATOM 3883 N N . GLY A 1 530 ? 1.668 8.754 15.262 1.00 57.50 530 GLY A N 1
ATOM 3884 C CA . GLY A 1 530 ? 0.526 7.850 15.334 1.00 57.50 530 GLY A CA 1
ATOM 3885 C C . GLY A 1 530 ? 0.673 6.800 16.433 1.00 57.50 530 GLY A C 1
ATOM 3886 O O . GLY A 1 530 ? -0.299 6.504 17.103 1.00 57.50 530 GLY A O 1
ATOM 3887 N N . ALA A 1 531 ? 1.870 6.263 16.674 1.00 58.69 531 ALA A N 1
ATOM 3888 C CA . ALA A 1 531 ? 2.119 5.243 17.689 1.00 58.69 531 ALA A CA 1
ATOM 3889 C C . ALA A 1 531 ? 2.149 5.821 19.103 1.00 58.69 531 ALA A C 1
ATOM 3891 O O . ALA A 1 531 ? 1.626 5.177 20.003 1.00 58.69 531 ALA A O 1
ATOM 3892 N N . ALA A 1 532 ? 2.732 7.005 19.313 1.00 57.28 532 ALA A N 1
ATOM 3893 C CA . ALA A 1 532 ? 2.692 7.673 20.613 1.00 57.28 532 ALA A CA 1
ATOM 3894 C C . ALA A 1 532 ? 1.248 8.019 21.001 1.00 57.28 532 ALA A C 1
ATOM 3896 O O . ALA A 1 532 ? 0.831 7.798 22.135 1.00 57.28 532 ALA A O 1
ATOM 3897 N N . GLU A 1 533 ? 0.466 8.499 20.037 1.00 58.62 533 GLU A N 1
ATOM 3898 C CA . GLU A 1 533 ? -0.925 8.874 20.261 1.00 58.62 533 GLU A CA 1
ATOM 3899 C C . GLU A 1 533 ? -1.853 7.656 20.337 1.00 58.62 533 GLU A C 1
ATOM 3901 O O . GLU A 1 533 ? -2.701 7.593 21.218 1.00 58.62 533 GLU A O 1
ATOM 3906 N N . ALA A 1 534 ? -1.653 6.634 19.499 1.00 53.88 534 ALA A N 1
ATOM 3907 C CA . ALA A 1 534 ? -2.366 5.362 19.606 1.00 53.88 534 ALA A CA 1
ATOM 3908 C C . ALA A 1 534 ? -2.019 4.625 20.901 1.00 53.88 534 ALA A C 1
ATOM 3910 O O . ALA A 1 534 ? -2.890 3.986 21.470 1.00 53.88 534 ALA A O 1
ATOM 3911 N N . ALA A 1 535 ? -0.783 4.726 21.399 1.00 57.31 535 ALA A N 1
ATOM 3912 C CA . ALA A 1 535 ? -0.426 4.207 22.716 1.00 57.31 535 ALA A CA 1
ATOM 3913 C C . ALA A 1 535 ? -1.134 4.983 23.833 1.00 57.31 535 ALA A C 1
ATOM 3915 O O . ALA A 1 535 ? -1.578 4.365 24.791 1.00 57.31 535 ALA A O 1
ATOM 3916 N N . ALA A 1 536 ? -1.293 6.305 23.703 1.00 54.66 536 ALA A N 1
ATOM 3917 C CA . ALA A 1 536 ? -2.068 7.101 24.653 1.00 54.66 536 ALA A CA 1
ATOM 3918 C C . ALA A 1 536 ? -3.566 6.749 24.619 1.00 54.66 536 ALA A C 1
ATOM 3920 O O . ALA A 1 536 ? -4.181 6.618 25.672 1.00 54.66 536 ALA A O 1
ATOM 3921 N N . ILE A 1 537 ? -4.140 6.539 23.429 1.00 54.12 537 ILE A N 1
ATOM 3922 C CA . ILE A 1 537 ? -5.532 6.096 23.261 1.00 54.12 537 ILE A CA 1
ATOM 3923 C C . ILE A 1 537 ? -5.709 4.681 23.807 1.00 54.12 537 ILE A C 1
ATOM 3925 O O . ILE A 1 537 ? -6.612 4.467 24.598 1.00 54.12 537 ILE A O 1
ATOM 3929 N N . ALA A 1 538 ? -4.829 3.741 23.457 1.00 55.09 538 ALA A N 1
ATOM 3930 C CA . ALA A 1 538 ? -4.875 2.374 23.966 1.00 55.09 538 ALA A CA 1
ATOM 3931 C C . ALA A 1 538 ? -4.680 2.328 25.487 1.00 55.09 538 ALA A C 1
ATOM 3933 O O . ALA A 1 538 ? -5.318 1.525 26.151 1.00 55.09 538 ALA A O 1
ATOM 3934 N N . ALA A 1 539 ? -3.842 3.200 26.057 1.00 56.28 539 ALA A N 1
ATOM 3935 C CA . ALA A 1 539 ? -3.714 3.338 27.505 1.00 56.28 539 ALA A CA 1
ATOM 3936 C C . ALA A 1 539 ? -4.992 3.906 28.141 1.00 56.28 539 ALA A C 1
ATOM 3938 O O . ALA A 1 539 ? -5.394 3.436 29.199 1.00 56.28 539 ALA A O 1
ATOM 3939 N N . ALA A 1 540 ? -5.650 4.878 27.502 1.00 56.31 540 ALA A N 1
ATOM 3940 C CA . ALA A 1 540 ? -6.920 5.428 27.971 1.00 56.31 540 ALA A CA 1
ATOM 3941 C C . ALA A 1 540 ? -8.079 4.422 27.842 1.00 56.31 540 ALA A C 1
ATOM 3943 O O . ALA A 1 540 ? -8.896 4.324 28.749 1.00 56.31 540 ALA A O 1
ATOM 3944 N N . GLU A 1 541 ? -8.134 3.655 26.751 1.00 53.88 541 GLU A N 1
ATOM 3945 C CA . GLU A 1 541 ? -9.110 2.582 26.537 1.00 53.88 541 GLU A CA 1
ATOM 3946 C C . GLU A 1 541 ? -8.867 1.420 27.497 1.00 53.88 541 GLU A C 1
ATOM 3948 O O . GLU A 1 541 ? -9.812 0.981 28.135 1.00 53.88 541 GLU A O 1
ATOM 3953 N N . ALA A 1 542 ? -7.619 0.987 27.696 1.00 56.25 542 ALA A N 1
ATOM 3954 C CA . ALA A 1 542 ? -7.284 -0.023 28.699 1.00 56.25 542 ALA A CA 1
ATOM 3955 C C . ALA A 1 542 ? -7.607 0.457 30.122 1.00 56.25 542 ALA A C 1
ATOM 3957 O O . ALA A 1 542 ? -8.068 -0.330 30.940 1.00 56.25 542 ALA A O 1
ATOM 3958 N N . ALA A 1 543 ? -7.410 1.745 30.422 1.00 57.06 543 ALA A N 1
ATOM 3959 C CA . ALA A 1 543 ? -7.828 2.327 31.695 1.00 57.06 543 ALA A CA 1
ATOM 3960 C C . ALA A 1 543 ? -9.360 2.360 31.835 1.00 57.06 543 ALA A C 1
ATOM 3962 O O . ALA A 1 543 ? -9.873 2.069 32.911 1.00 57.06 543 ALA A O 1
ATOM 3963 N N . ALA A 1 544 ? -10.094 2.671 30.762 1.00 53.59 544 ALA A N 1
ATOM 3964 C CA . ALA A 1 544 ? -11.556 2.647 30.752 1.00 53.59 544 ALA A CA 1
ATOM 3965 C C . ALA A 1 544 ? -12.113 1.219 30.866 1.00 53.59 544 ALA A C 1
ATOM 3967 O O . ALA A 1 544 ? -13.083 1.001 31.582 1.00 53.59 544 ALA A O 1
ATOM 3968 N N . GLU A 1 545 ? -11.488 0.244 30.207 1.00 58.41 545 GLU A N 1
ATOM 3969 C CA . GLU A 1 545 ? -11.842 -1.173 30.289 1.00 58.41 545 GLU A CA 1
ATOM 3970 C C . GLU A 1 545 ? -11.528 -1.739 31.676 1.00 58.41 545 GLU A C 1
ATOM 3972 O O . GLU A 1 545 ? -12.371 -2.413 32.256 1.00 58.41 545 GLU A O 1
ATOM 3977 N N . ALA A 1 546 ? -10.376 -1.396 32.263 1.00 58.75 546 ALA A N 1
ATOM 3978 C CA . ALA A 1 546 ? -10.057 -1.743 33.647 1.00 58.75 546 ALA A CA 1
ATOM 3979 C C . ALA A 1 546 ? -11.052 -1.113 34.634 1.00 58.75 546 ALA A C 1
ATOM 3981 O O . ALA A 1 546 ? -11.487 -1.777 35.571 1.00 58.75 546 ALA A O 1
ATOM 3982 N N . ALA A 1 547 ? -11.466 0.137 34.401 1.00 58.34 547 ALA A N 1
ATOM 3983 C CA . ALA A 1 547 ? -12.501 0.787 35.199 1.00 58.34 547 ALA A CA 1
ATOM 3984 C C . ALA A 1 547 ? -13.876 0.116 35.027 1.00 58.34 547 ALA A C 1
ATOM 3986 O O . ALA A 1 547 ? -14.597 -0.046 36.007 1.00 58.34 547 ALA A O 1
ATOM 3987 N N . ALA A 1 548 ? -14.236 -0.311 33.813 1.00 52.38 548 ALA A N 1
ATOM 3988 C CA . ALA A 1 548 ? -15.482 -1.026 33.543 1.00 52.38 548 ALA A CA 1
ATOM 3989 C C . ALA A 1 548 ? -15.483 -2.439 34.145 1.00 52.38 548 ALA A C 1
ATOM 3991 O O . ALA A 1 548 ? -16.496 -2.858 34.696 1.00 52.38 548 ALA A O 1
ATOM 3992 N N . ALA A 1 549 ? -14.355 -3.152 34.088 1.00 59.91 549 ALA A N 1
ATOM 3993 C CA . ALA A 1 549 ? -14.182 -4.449 34.735 1.00 59.91 549 ALA A CA 1
ATOM 3994 C C . ALA A 1 549 ? -14.290 -4.322 36.261 1.00 59.91 549 ALA A C 1
ATOM 3996 O O . ALA A 1 549 ? -15.050 -5.067 36.869 1.00 59.91 549 ALA A O 1
ATOM 3997 N N . ALA A 1 550 ? -13.629 -3.323 36.858 1.00 63.84 550 ALA A N 1
ATOM 3998 C CA . ALA A 1 550 ? -13.756 -3.026 38.284 1.00 63.84 550 ALA A CA 1
ATOM 3999 C C . ALA A 1 550 ? -15.197 -2.639 38.670 1.00 63.84 550 ALA A C 1
ATOM 4001 O O . ALA A 1 550 ? -15.692 -3.057 39.711 1.00 63.84 550 ALA A O 1
ATOM 4002 N N . ALA A 1 551 ? -15.902 -1.884 37.820 1.00 55.81 551 ALA A N 1
ATOM 4003 C CA . ALA A 1 551 ? -17.307 -1.548 38.041 1.00 55.81 551 ALA A CA 1
ATOM 4004 C C . ALA A 1 551 ? -18.233 -2.771 37.923 1.00 55.81 551 ALA A C 1
ATOM 4006 O O . ALA A 1 551 ? -19.187 -2.883 38.686 1.00 55.81 551 ALA A O 1
ATOM 4007 N N . ALA A 1 552 ? -17.962 -3.689 36.991 1.00 54.47 552 ALA A N 1
ATOM 4008 C CA . ALA A 1 552 ? -18.719 -4.930 36.838 1.00 54.47 552 ALA A CA 1
ATOM 4009 C C . ALA A 1 552 ? -18.487 -5.889 38.014 1.00 54.47 552 ALA A C 1
ATOM 4011 O O . ALA A 1 552 ? -19.437 -6.502 38.491 1.00 54.47 552 ALA A O 1
ATOM 4012 N N . GLU A 1 553 ? -17.250 -5.982 38.505 1.00 76.12 553 GLU A N 1
ATOM 4013 C CA . GLU A 1 553 ? -16.904 -6.737 39.712 1.00 76.12 553 GLU A CA 1
ATOM 4014 C C . GLU A 1 553 ? -17.611 -6.156 40.944 1.00 76.12 553 GLU A C 1
ATOM 4016 O O . GLU A 1 553 ? -18.310 -6.885 41.643 1.00 76.12 553 GLU A O 1
ATOM 4021 N N . ALA A 1 554 ? -17.565 -4.831 41.129 1.00 65.44 554 ALA A N 1
ATOM 4022 C CA . ALA A 1 554 ? -18.293 -4.151 42.201 1.00 65.44 554 ALA A CA 1
ATOM 4023 C C . ALA A 1 554 ? -19.821 -4.332 42.094 1.00 65.44 554 ALA A C 1
ATOM 4025 O O . ALA A 1 554 ? -20.503 -4.501 43.103 1.00 65.44 554 ALA A O 1
ATOM 4026 N N . ALA A 1 555 ? -20.379 -4.326 40.878 1.00 55.06 555 ALA A N 1
ATOM 4027 C CA . ALA A 1 555 ? -21.802 -4.580 40.657 1.00 55.06 555 ALA A CA 1
ATOM 4028 C C . ALA A 1 555 ? -22.190 -6.037 40.961 1.00 55.06 555 ALA A C 1
ATOM 4030 O O . ALA A 1 555 ? -23.268 -6.276 41.503 1.00 55.06 555 ALA A O 1
ATOM 4031 N N . ALA A 1 556 ? -21.324 -7.003 40.640 1.00 64.31 556 ALA A N 1
ATOM 4032 C CA . ALA A 1 556 ? -21.534 -8.409 40.974 1.00 64.31 556 ALA A CA 1
ATOM 4033 C C . ALA A 1 556 ? -21.474 -8.644 42.491 1.00 64.31 556 ALA A C 1
ATOM 4035 O O . ALA A 1 556 ? -22.312 -9.365 43.028 1.00 64.31 556 ALA A O 1
ATOM 4036 N N . GLU A 1 557 ? -20.539 -7.993 43.186 1.00 80.69 557 GLU A N 1
ATOM 4037 C CA . GLU A 1 557 ? -20.448 -8.028 44.648 1.00 80.69 557 GLU A CA 1
ATOM 4038 C C . GLU A 1 557 ? -21.693 -7.404 45.299 1.00 80.69 557 GLU A C 1
ATOM 4040 O O . GLU A 1 557 ? -22.317 -8.025 46.158 1.00 80.69 557 GLU A O 1
ATOM 4045 N N . ALA A 1 558 ? -22.141 -6.238 44.820 1.00 65.19 558 ALA A N 1
ATOM 4046 C CA . ALA A 1 558 ? -23.373 -5.604 45.293 1.00 65.19 558 ALA A CA 1
ATOM 4047 C C . ALA A 1 558 ? -24.620 -6.475 45.049 1.00 65.19 558 ALA A C 1
ATOM 4049 O O . ALA A 1 558 ? -25.487 -6.575 45.917 1.00 65.19 558 ALA A O 1
ATOM 4050 N N . ALA A 1 559 ? -24.706 -7.142 43.893 1.00 60.56 559 ALA A N 1
ATOM 4051 C CA . ALA A 1 559 ? -25.792 -8.072 43.592 1.00 60.56 559 ALA A CA 1
ATOM 4052 C C . ALA A 1 559 ? -25.768 -9.309 44.506 1.00 60.56 559 ALA A C 1
ATOM 4054 O O . ALA A 1 559 ? -26.827 -9.774 44.923 1.00 60.56 559 ALA A O 1
ATOM 4055 N N . ALA A 1 560 ? -24.582 -9.822 44.853 1.00 72.75 560 ALA A N 1
ATOM 4056 C CA . ALA A 1 560 ? -24.439 -10.932 45.791 1.00 72.75 560 ALA A CA 1
ATOM 4057 C C . ALA A 1 560 ? -24.885 -10.547 47.212 1.00 72.75 560 ALA A C 1
ATOM 4059 O O . ALA A 1 560 ? -25.578 -11.328 47.863 1.00 72.75 560 ALA A O 1
ATOM 4060 N N . VAL A 1 561 ? -24.555 -9.332 47.668 1.00 77.75 561 VAL A N 1
ATOM 4061 C CA . VAL A 1 561 ? -25.034 -8.798 48.956 1.00 77.75 561 VAL A CA 1
ATOM 4062 C C . VAL A 1 561 ? -26.556 -8.652 48.950 1.00 77.75 561 VAL A C 1
ATOM 4064 O O . VAL A 1 561 ? -27.213 -9.159 49.853 1.00 77.75 561 VAL A O 1
ATOM 4067 N N . ALA A 1 562 ? -27.132 -8.054 47.903 1.00 68.75 562 ALA A N 1
ATOM 4068 C CA . ALA A 1 562 ? -28.583 -7.906 47.782 1.00 68.75 562 ALA A CA 1
ATOM 4069 C C . ALA A 1 562 ? -29.314 -9.263 47.744 1.00 68.75 562 ALA A C 1
ATOM 4071 O O . ALA A 1 562 ? -30.374 -9.416 48.348 1.00 68.75 562 ALA A O 1
ATOM 4072 N N . ALA A 1 563 ? -28.740 -10.268 47.073 1.00 67.56 563 ALA A N 1
ATOM 4073 C CA . ALA A 1 563 ? -29.283 -11.625 47.063 1.00 67.56 563 ALA A CA 1
ATOM 4074 C C . ALA A 1 563 ? -29.228 -12.283 48.454 1.00 67.56 563 ALA A C 1
ATOM 4076 O O . ALA A 1 563 ? -30.178 -12.959 48.846 1.00 67.56 563 ALA A O 1
ATOM 4077 N N . ALA A 1 564 ? -28.153 -12.064 49.219 1.00 73.31 564 ALA A N 1
ATOM 4078 C CA . ALA A 1 564 ? -28.035 -12.560 50.589 1.00 73.31 564 ALA A CA 1
ATOM 4079 C C . ALA A 1 564 ? -29.033 -11.878 51.543 1.00 73.31 564 ALA A C 1
ATOM 4081 O O . ALA A 1 564 ? -29.653 -12.554 52.362 1.00 73.31 564 ALA A O 1
ATOM 4082 N N . GLU A 1 565 ? -29.235 -10.564 51.410 1.00 78.62 565 GLU A N 1
ATOM 4083 C CA . GLU A 1 565 ? -30.245 -9.819 52.174 1.00 78.62 565 GLU A CA 1
ATOM 4084 C C . GLU A 1 565 ? -31.669 -10.289 51.847 1.00 78.62 565 GLU A C 1
ATOM 4086 O O . GLU A 1 565 ? -32.473 -10.492 52.758 1.00 78.62 565 GLU A O 1
ATOM 4091 N N . ALA A 1 566 ? -31.973 -10.532 50.567 1.00 69.50 566 ALA A N 1
ATOM 4092 C CA . ALA A 1 566 ? -33.262 -11.075 50.145 1.00 69.50 566 ALA A CA 1
ATOM 4093 C C . ALA A 1 566 ? -33.508 -12.482 50.715 1.00 69.50 566 ALA A C 1
ATOM 4095 O O . ALA A 1 566 ? -34.581 -12.740 51.257 1.00 69.50 566 ALA A O 1
ATOM 4096 N N . ALA A 1 567 ? -32.502 -13.362 50.671 1.00 73.38 567 ALA A N 1
ATOM 4097 C CA . ALA A 1 567 ? -32.590 -14.698 51.259 1.00 73.38 567 ALA A CA 1
ATOM 4098 C C . ALA A 1 567 ? -32.783 -14.652 52.787 1.00 73.38 567 ALA A C 1
ATOM 4100 O O . ALA A 1 567 ? -33.555 -15.433 53.341 1.00 73.38 567 ALA A O 1
ATOM 4101 N N . ALA A 1 568 ? -32.127 -13.715 53.481 1.00 71.62 568 ALA A N 1
ATOM 4102 C CA . ALA A 1 568 ? -32.319 -13.511 54.916 1.00 71.62 568 ALA A CA 1
ATOM 4103 C C . ALA A 1 568 ? -33.733 -12.998 55.246 1.00 71.62 568 ALA A C 1
ATOM 4105 O O . ALA A 1 568 ? -34.334 -13.444 56.225 1.00 71.62 568 ALA A O 1
ATOM 4106 N N . ALA A 1 569 ? -34.284 -12.099 54.424 1.00 74.25 569 ALA A N 1
ATOM 4107 C CA . ALA A 1 569 ? -35.652 -11.609 54.573 1.00 74.25 569 ALA A CA 1
ATOM 4108 C C . ALA A 1 569 ? -36.692 -12.714 54.319 1.00 74.25 569 ALA A C 1
ATOM 4110 O O . ALA A 1 569 ? -37.657 -12.825 55.072 1.00 74.25 569 ALA A O 1
ATOM 4111 N N . GLU A 1 570 ? -36.478 -13.558 53.306 1.00 77.81 570 GLU A N 1
ATOM 4112 C CA . GLU A 1 570 ? -37.331 -14.717 53.023 1.00 77.81 570 GLU A CA 1
ATOM 4113 C C . GLU A 1 570 ? -37.289 -15.737 54.170 1.00 77.81 570 GLU A C 1
ATOM 4115 O O . GLU A 1 570 ? -38.337 -16.189 54.628 1.00 77.81 570 GLU A O 1
ATOM 4120 N N . ALA A 1 571 ? -36.104 -16.024 54.721 1.00 75.50 571 ALA A N 1
ATOM 4121 C CA . ALA A 1 571 ? -35.960 -16.885 55.894 1.00 75.50 571 ALA A CA 1
ATOM 4122 C C . ALA A 1 571 ? -36.659 -16.306 57.139 1.00 75.50 571 ALA A C 1
ATOM 4124 O O . ALA A 1 571 ? -37.311 -17.040 57.881 1.00 75.50 571 ALA A O 1
ATOM 4125 N N . ALA A 1 572 ? -36.573 -14.989 57.358 1.00 73.38 572 ALA A N 1
ATOM 4126 C CA . ALA A 1 572 ? -37.279 -14.318 58.449 1.00 73.38 572 ALA A CA 1
ATOM 4127 C C . ALA A 1 572 ? -38.806 -14.360 58.262 1.00 73.38 572 ALA A C 1
ATOM 4129 O O . ALA A 1 572 ? -39.535 -14.584 59.228 1.00 73.38 572 ALA A O 1
ATOM 4130 N N . ALA A 1 573 ? -39.294 -14.190 57.029 1.00 75.00 573 ALA A N 1
ATOM 4131 C CA . ALA A 1 573 ? -40.713 -14.309 56.703 1.00 75.00 573 ALA A CA 1
ATOM 4132 C C . ALA A 1 573 ? -41.223 -15.747 56.884 1.00 75.00 573 ALA A C 1
ATOM 4134 O O . ALA A 1 573 ? -42.302 -15.940 57.439 1.00 75.00 573 ALA A O 1
ATOM 4135 N N . ALA A 1 574 ? -40.436 -16.752 56.485 1.00 76.50 574 ALA A N 1
ATOM 4136 C CA . ALA A 1 574 ? -40.751 -18.160 56.711 1.00 76.50 574 ALA A CA 1
ATOM 4137 C C . ALA A 1 574 ? -40.811 -18.494 58.210 1.00 76.50 574 ALA A C 1
ATOM 4139 O O . ALA A 1 574 ? -41.774 -19.113 58.651 1.00 76.50 574 ALA A O 1
ATOM 4140 N N . ALA A 1 575 ? -39.855 -18.011 59.009 1.00 74.88 575 ALA A N 1
ATOM 4141 C CA . ALA A 1 575 ? -39.872 -18.182 60.463 1.00 74.88 575 ALA A CA 1
ATOM 4142 C C . ALA A 1 575 ? -41.074 -17.479 61.121 1.00 74.88 575 ALA A C 1
ATOM 4144 O O . ALA A 1 575 ? -41.683 -18.020 62.042 1.00 74.88 575 ALA A O 1
ATOM 4145 N N . ALA A 1 576 ? -41.454 -16.292 60.636 1.00 74.31 576 ALA A N 1
ATOM 4146 C CA . ALA A 1 576 ? -42.652 -15.595 61.099 1.00 74.31 576 ALA A CA 1
ATOM 4147 C C . ALA A 1 576 ? -43.939 -16.346 60.718 1.00 74.31 576 ALA A C 1
ATOM 4149 O O . ALA A 1 576 ? -44.863 -16.418 61.524 1.00 74.31 576 ALA A O 1
ATOM 4150 N N . ALA A 1 577 ? -43.992 -16.935 59.520 1.00 74.75 577 ALA A N 1
ATOM 4151 C CA . ALA A 1 577 ? -45.108 -17.764 59.078 1.00 74.75 577 ALA A CA 1
ATOM 4152 C C . ALA A 1 577 ? -45.205 -19.068 59.882 1.00 74.75 577 ALA A C 1
ATOM 4154 O O . ALA A 1 577 ? -46.303 -19.463 60.252 1.00 74.75 577 ALA A O 1
ATOM 4155 N N . GLU A 1 578 ? -44.078 -19.707 60.203 1.00 79.38 578 GLU A N 1
ATOM 4156 C CA . GLU A 1 578 ? -44.030 -20.896 61.059 1.00 79.38 578 GLU A CA 1
ATOM 4157 C C . GLU A 1 578 ? -44.454 -20.568 62.497 1.00 79.38 578 GLU A C 1
ATOM 4159 O O . GLU A 1 578 ? -45.235 -21.307 63.091 1.00 79.38 578 GLU A O 1
ATOM 4164 N N . ALA A 1 579 ? -44.037 -19.416 63.035 1.00 73.50 579 ALA A N 1
ATOM 4165 C CA . ALA A 1 579 ? -44.497 -18.928 64.334 1.00 73.50 579 ALA A CA 1
ATOM 4166 C C . ALA A 1 579 ? -46.007 -18.630 64.338 1.00 73.50 579 ALA A C 1
ATOM 4168 O O . ALA A 1 579 ? -46.710 -19.050 65.255 1.00 73.50 579 ALA A O 1
ATOM 4169 N N . ALA A 1 580 ? -46.521 -17.974 63.293 1.00 74.75 580 ALA A N 1
ATOM 4170 C CA . ALA A 1 580 ? -47.950 -17.719 63.131 1.00 74.75 580 ALA A CA 1
ATOM 4171 C C . ALA A 1 580 ? -48.747 -19.019 62.940 1.00 74.75 580 ALA A C 1
ATOM 4173 O O . ALA A 1 580 ? -49.849 -19.145 63.463 1.00 74.75 580 ALA A O 1
ATOM 4174 N N . ALA A 1 581 ? -48.191 -20.008 62.234 1.00 70.12 581 ALA A N 1
ATOM 4175 C CA . ALA A 1 581 ? -48.787 -21.331 62.084 1.00 70.12 581 ALA A CA 1
ATOM 4176 C C . ALA A 1 581 ? -48.774 -22.113 63.402 1.00 70.12 581 ALA A C 1
ATOM 4178 O O . ALA A 1 581 ? -49.744 -22.802 63.694 1.00 70.12 581 ALA A O 1
ATOM 4179 N N . ALA A 1 582 ? -47.729 -21.986 64.222 1.00 73.75 582 ALA A N 1
ATOM 4180 C CA . ALA A 1 582 ? -47.675 -22.575 65.557 1.00 73.75 582 ALA A CA 1
ATOM 4181 C C . ALA A 1 582 ? -48.683 -21.916 66.511 1.00 73.75 582 ALA A C 1
ATOM 4183 O O . ALA A 1 582 ? -49.347 -22.610 67.277 1.00 73.75 582 ALA A O 1
ATOM 4184 N N . GLU A 1 583 ? -48.848 -20.594 66.434 1.00 78.25 583 GLU A N 1
ATOM 4185 C CA . GLU A 1 583 ? -49.868 -19.856 67.184 1.00 78.25 583 GLU A CA 1
ATOM 4186 C C . GLU A 1 583 ? -51.282 -20.230 66.718 1.00 78.25 583 GLU A C 1
ATOM 4188 O O . GLU A 1 583 ? -52.146 -20.519 67.544 1.00 78.25 583 GLU A O 1
ATOM 4193 N N . ALA A 1 584 ? -51.504 -20.330 65.405 1.00 70.69 584 ALA A N 1
ATOM 4194 C CA . ALA A 1 584 ? -52.758 -20.803 64.831 1.00 70.69 584 ALA A CA 1
ATOM 4195 C C . ALA A 1 584 ? -53.029 -22.272 65.174 1.00 70.69 584 ALA A C 1
ATOM 4197 O O . ALA A 1 584 ? -54.168 -22.619 65.446 1.00 70.69 584 ALA A O 1
ATOM 4198 N N . ALA A 1 585 ? -52.011 -23.133 65.218 1.00 70.12 585 ALA A N 1
ATOM 4199 C CA . ALA A 1 585 ? -52.139 -24.521 65.650 1.00 70.12 585 ALA A CA 1
ATOM 4200 C C . ALA A 1 585 ? -52.425 -24.622 67.153 1.00 70.12 585 ALA A C 1
ATOM 4202 O O . ALA A 1 585 ? -53.190 -25.486 67.561 1.00 70.12 585 ALA A O 1
ATOM 4203 N N . ALA A 1 586 ? -51.871 -23.732 67.980 1.00 70.56 586 ALA A N 1
ATOM 4204 C CA . ALA A 1 586 ? -52.206 -23.642 69.399 1.00 70.56 586 ALA A CA 1
ATOM 4205 C C . ALA A 1 586 ? -53.642 -23.134 69.609 1.00 70.56 586 ALA A C 1
ATOM 4207 O O . ALA A 1 586 ? -54.373 -23.682 70.433 1.00 70.56 586 ALA A O 1
ATOM 4208 N N . ALA A 1 587 ? -54.072 -22.139 68.829 1.00 70.75 587 ALA A N 1
ATOM 4209 C CA . ALA A 1 587 ? -55.449 -21.655 68.814 1.00 70.75 587 ALA A CA 1
ATOM 4210 C C . ALA A 1 587 ? -56.416 -22.735 68.311 1.00 70.75 587 ALA A C 1
ATOM 4212 O O . ALA A 1 587 ? -57.434 -22.975 68.946 1.00 70.75 587 ALA A O 1
ATOM 4213 N N . ALA A 1 588 ? -56.058 -23.451 67.245 1.00 67.00 588 ALA A N 1
ATOM 4214 C CA . ALA A 1 588 ? -56.824 -24.565 66.701 1.00 67.00 588 ALA A CA 1
ATOM 4215 C C . ALA A 1 588 ? -56.808 -25.781 67.629 1.00 67.00 588 ALA A C 1
ATOM 4217 O O . ALA A 1 588 ? -57.781 -26.509 67.652 1.00 67.00 588 ALA A O 1
ATOM 4218 N N . ALA A 1 589 ? -55.760 -26.011 68.422 1.00 67.88 589 ALA A N 1
ATOM 4219 C CA . ALA A 1 589 ? -55.750 -27.037 69.463 1.00 67.88 589 ALA A CA 1
ATOM 4220 C C . ALA A 1 589 ? -56.650 -26.644 70.644 1.00 67.88 589 ALA A C 1
ATOM 4222 O O . ALA A 1 589 ? -57.321 -27.500 71.213 1.00 67.88 589 ALA A O 1
ATOM 4223 N N . ALA A 1 590 ? -56.714 -25.355 70.991 1.00 66.88 590 ALA A N 1
ATOM 4224 C CA . ALA A 1 590 ? -57.659 -24.841 71.980 1.00 66.88 590 ALA A CA 1
ATOM 4225 C C . ALA A 1 590 ? -59.108 -24.908 71.466 1.00 66.88 590 ALA A C 1
ATOM 4227 O O . ALA A 1 590 ? -60.009 -25.311 72.200 1.00 66.88 590 ALA A O 1
ATOM 4228 N N . GLU A 1 591 ? -59.325 -24.576 70.195 1.00 67.12 591 GLU A N 1
ATOM 4229 C CA . GLU A 1 591 ? -60.614 -24.695 69.519 1.00 67.12 591 GLU A CA 1
ATOM 4230 C C . GLU A 1 591 ? -60.987 -26.159 69.284 1.00 67.12 591 GLU A C 1
ATOM 4232 O O . GLU A 1 591 ? -62.142 -26.501 69.459 1.00 67.12 591 GLU A O 1
ATOM 4237 N N . ALA A 1 592 ? -60.035 -27.049 69.000 1.00 57.25 592 ALA A N 1
ATOM 4238 C CA . ALA A 1 592 ? -60.241 -28.491 68.896 1.00 57.25 592 ALA A CA 1
ATOM 4239 C C . ALA A 1 592 ? -60.515 -29.123 70.259 1.00 57.25 592 ALA A C 1
ATOM 4241 O O . ALA A 1 592 ? -61.321 -30.032 70.325 1.00 57.25 592 ALA A O 1
ATOM 4242 N N . ALA A 1 593 ? -59.941 -28.628 71.357 1.00 62.22 593 ALA A N 1
ATOM 4243 C CA . ALA A 1 593 ? -60.336 -29.045 72.703 1.00 62.22 593 ALA A CA 1
ATOM 4244 C C . ALA A 1 593 ? -61.765 -28.573 73.041 1.00 62.22 593 ALA A C 1
ATOM 4246 O O . ALA A 1 593 ? -62.534 -29.301 73.671 1.00 62.22 593 ALA A O 1
ATOM 4247 N N . ALA A 1 594 ? -62.156 -27.380 72.578 1.00 58.06 594 ALA A N 1
ATOM 4248 C CA . ALA A 1 594 ? -63.534 -26.893 72.675 1.00 58.06 594 ALA A CA 1
ATOM 4249 C C . ALA A 1 594 ? -64.490 -27.643 71.724 1.00 58.06 594 ALA A C 1
ATOM 4251 O O . ALA A 1 594 ? -65.642 -27.896 72.070 1.00 58.06 594 ALA A O 1
ATOM 4252 N N . ALA A 1 595 ? -64.006 -28.051 70.553 1.00 53.66 595 ALA A N 1
ATOM 4253 C CA . ALA A 1 595 ? -64.744 -28.794 69.549 1.00 53.66 595 ALA A CA 1
ATOM 4254 C C . ALA A 1 595 ? -64.773 -30.290 69.848 1.00 53.66 595 ALA A C 1
ATOM 4256 O O . ALA A 1 595 ? -65.705 -30.928 69.417 1.00 53.66 595 ALA A O 1
ATOM 4257 N N . GLU A 1 596 ? -63.843 -30.865 70.609 1.00 55.09 596 GLU A N 1
ATOM 4258 C CA . GLU A 1 596 ? -63.912 -32.232 71.141 1.00 55.09 596 GLU A CA 1
ATOM 4259 C C . GLU A 1 596 ? -64.957 -32.289 72.264 1.00 55.09 596 GLU A C 1
ATOM 4261 O O . GLU A 1 596 ? -65.740 -33.235 72.336 1.00 55.09 596 GLU A O 1
ATOM 4266 N N . ALA A 1 597 ? -65.078 -31.212 73.051 1.00 55.22 597 ALA A N 1
ATOM 4267 C CA . ALA A 1 597 ? -66.207 -31.016 73.956 1.00 55.22 597 ALA A CA 1
ATOM 4268 C C . ALA A 1 597 ? -67.546 -30.858 73.200 1.00 55.22 597 ALA A C 1
ATOM 4270 O O . ALA A 1 597 ? -68.552 -31.405 73.646 1.00 55.22 597 ALA A O 1
ATOM 4271 N N . ALA A 1 598 ? -67.562 -30.194 72.036 1.00 49.53 598 ALA A N 1
ATOM 4272 C CA . ALA A 1 598 ? -68.753 -30.071 71.183 1.00 49.53 598 ALA A CA 1
ATOM 4273 C C . ALA A 1 598 ? -69.006 -31.300 70.277 1.00 49.53 598 ALA A C 1
ATOM 4275 O O . ALA A 1 598 ? -70.140 -31.577 69.907 1.00 49.53 598 ALA A O 1
ATOM 4276 N N . ALA A 1 599 ? -67.982 -32.082 69.937 1.00 44.50 599 ALA A N 1
ATOM 4277 C CA . ALA A 1 599 ? -68.046 -33.290 69.114 1.00 44.50 599 ALA A CA 1
ATOM 4278 C C . ALA A 1 599 ? -68.414 -34.511 69.955 1.00 44.50 599 ALA A C 1
ATOM 4280 O O . ALA A 1 599 ? -69.026 -35.431 69.428 1.00 44.50 599 ALA A O 1
ATOM 4281 N N . ALA A 1 600 ? -68.175 -34.495 71.270 1.00 52.16 600 ALA A N 1
ATOM 4282 C CA . ALA A 1 600 ? -68.894 -35.374 72.189 1.00 52.16 600 ALA A CA 1
ATOM 4283 C C . ALA A 1 600 ? -70.421 -35.137 72.128 1.00 52.16 600 ALA A C 1
ATOM 4285 O O . ALA A 1 600 ? -71.195 -36.066 72.350 1.00 52.16 600 ALA A O 1
ATOM 4286 N N . GLU A 1 601 ? -70.854 -33.923 71.767 1.00 46.06 601 GLU A N 1
ATOM 4287 C CA . GLU A 1 601 ? -72.262 -33.548 71.578 1.00 46.06 601 GLU A CA 1
ATOM 4288 C C . GLU A 1 601 ? -72.756 -33.810 70.134 1.00 46.06 601 GLU A C 1
ATOM 4290 O O . GLU A 1 601 ? -73.893 -34.236 69.937 1.00 46.06 601 GLU A O 1
ATOM 4295 N N . ALA A 1 602 ? -71.893 -33.662 69.119 1.00 42.88 602 ALA A N 1
ATOM 4296 C CA . ALA A 1 602 ? -72.225 -33.876 67.702 1.00 42.88 602 ALA A CA 1
ATOM 4297 C C . ALA A 1 602 ? -72.023 -35.324 67.196 1.00 42.88 602 ALA A C 1
ATOM 4299 O O . ALA A 1 602 ? -72.688 -35.737 66.247 1.00 42.88 602 ALA A O 1
ATOM 4300 N N . ALA A 1 603 ? -71.201 -36.153 67.853 1.00 42.78 603 ALA A N 1
ATOM 4301 C CA . ALA A 1 603 ? -71.051 -37.584 67.542 1.00 42.78 603 ALA A CA 1
ATOM 4302 C C . ALA A 1 603 ? -72.310 -38.411 67.880 1.00 42.78 603 ALA A C 1
ATOM 4304 O O . ALA A 1 603 ? -72.423 -39.567 67.474 1.00 42.78 603 ALA A O 1
ATOM 4305 N N . ALA A 1 604 ? -73.287 -37.811 68.569 1.00 44.81 604 ALA A N 1
ATOM 4306 C CA . ALA A 1 604 ? -74.642 -38.345 68.687 1.00 44.81 604 ALA A CA 1
ATOM 4307 C C . ALA A 1 604 ? -75.530 -38.036 67.459 1.00 44.81 604 ALA A C 1
ATOM 4309 O O . ALA A 1 604 ? -76.585 -38.651 67.309 1.00 44.81 604 ALA A O 1
ATOM 4310 N N . ALA A 1 605 ? -75.132 -37.105 66.586 1.00 41.47 605 ALA A N 1
ATOM 4311 C CA . ALA A 1 605 ? -75.982 -36.551 65.532 1.00 41.47 605 ALA A CA 1
ATOM 4312 C C . ALA A 1 605 ? -75.584 -36.955 64.102 1.00 41.47 605 ALA A C 1
ATOM 4314 O O . ALA A 1 605 ? -76.445 -36.965 63.228 1.00 41.47 605 ALA A O 1
ATOM 4315 N N . GLU A 1 606 ? -74.335 -37.345 63.844 1.00 38.69 606 GLU A N 1
ATOM 4316 C CA . GLU A 1 606 ? -73.846 -37.533 62.467 1.00 38.69 606 GLU A CA 1
ATOM 4317 C C . GLU A 1 606 ? -73.351 -38.963 62.198 1.00 38.69 606 GLU A C 1
ATOM 4319 O O . GLU A 1 606 ? -72.322 -39.216 61.585 1.00 38.69 606 GLU A O 1
ATOM 4324 N N . ALA A 1 607 ? -74.165 -39.932 62.624 1.00 40.72 607 ALA A N 1
ATOM 4325 C CA . ALA A 1 607 ? -74.218 -41.279 62.050 1.00 40.72 607 ALA A CA 1
ATOM 4326 C C . ALA A 1 607 ? -74.994 -41.305 60.707 1.00 40.72 607 ALA A C 1
ATOM 4328 O O . ALA A 1 607 ? -75.573 -42.327 60.337 1.00 40.72 607 ALA A O 1
ATOM 4329 N N . ALA A 1 608 ? -75.056 -40.185 59.981 1.00 39.22 608 ALA A N 1
ATOM 4330 C CA . ALA A 1 608 ? -75.879 -40.028 58.789 1.00 39.22 608 ALA A CA 1
ATOM 4331 C C . ALA A 1 608 ? -75.139 -39.222 57.711 1.00 39.22 608 ALA A C 1
ATOM 4333 O O . ALA A 1 608 ? -74.858 -38.051 57.919 1.00 39.22 608 ALA A O 1
ATOM 4334 N N . ALA A 1 609 ? -74.931 -39.863 56.552 1.00 35.75 609 ALA A N 1
ATOM 4335 C CA . ALA A 1 609 ? -74.357 -39.352 55.296 1.00 35.75 609 ALA A CA 1
ATOM 4336 C C . ALA A 1 609 ? -72.810 -39.332 55.252 1.00 35.75 609 ALA A C 1
ATOM 4338 O O . ALA A 1 609 ? -72.174 -38.428 55.768 1.00 35.75 609 ALA A O 1
ATOM 4339 N N . ALA A 1 610 ? -72.106 -40.360 54.753 1.00 31.12 610 ALA A N 1
ATOM 4340 C CA . ALA A 1 610 ? -72.063 -40.851 53.358 1.00 31.12 610 ALA A CA 1
ATOM 4341 C C . ALA A 1 610 ? -71.838 -39.705 52.341 1.00 31.12 610 ALA A C 1
ATOM 4343 O O . ALA A 1 610 ? -72.539 -38.707 52.411 1.00 31.12 610 ALA A O 1
ATOM 4344 N N . GLU A 1 611 ? -70.993 -39.732 51.307 1.00 29.69 611 GLU A N 1
ATOM 4345 C CA . GLU A 1 611 ? -70.045 -40.672 50.686 1.00 29.69 611 GLU A CA 1
ATOM 4346 C C . GLU A 1 611 ? -69.637 -39.991 49.339 1.00 29.69 611 GLU A C 1
ATOM 4348 O O . GLU A 1 611 ? -70.489 -39.362 48.716 1.00 29.69 611 GLU A O 1
ATOM 4353 N N . GLY A 1 612 ? -68.379 -40.109 48.869 1.00 31.06 612 GLY A N 1
ATOM 4354 C CA . GLY A 1 612 ? -67.960 -39.886 47.453 1.00 31.06 612 GLY A CA 1
ATOM 4355 C C . GLY A 1 612 ? -67.434 -38.482 47.055 1.00 31.06 612 GLY A C 1
ATOM 4356 O O . GLY A 1 612 ? -68.192 -37.523 47.027 1.00 31.06 612 GLY A O 1
ATOM 4357 N N . ALA A 1 613 ? -66.118 -38.271 46.855 1.00 29.77 613 ALA A N 1
ATOM 4358 C CA . ALA A 1 613 ? -65.280 -38.534 45.649 1.00 29.77 613 ALA A CA 1
ATOM 4359 C C . ALA A 1 613 ? -65.502 -37.509 44.496 1.00 29.77 613 ALA A C 1
ATOM 4361 O O . ALA A 1 613 ? -66.615 -37.386 44.007 1.00 29.77 613 ALA A O 1
ATOM 4362 N N . ALA A 1 614 ? -64.579 -36.614 44.100 1.00 27.12 614 ALA A N 1
ATOM 4363 C CA . ALA A 1 614 ? -63.199 -36.702 43.566 1.00 27.12 614 ALA A CA 1
ATOM 4364 C C . ALA A 1 614 ? -63.091 -36.703 42.010 1.00 27.12 614 ALA A C 1
ATOM 4366 O O . ALA A 1 614 ? -63.512 -37.647 41.355 1.00 27.12 614 ALA A O 1
ATOM 4367 N N . ALA A 1 615 ? -62.443 -35.639 41.498 1.00 30.98 615 ALA A N 1
ATOM 4368 C CA . ALA A 1 615 ? -61.402 -35.552 40.447 1.00 30.98 615 ALA A CA 1
ATOM 4369 C C . ALA A 1 615 ? -61.664 -35.844 38.934 1.00 30.98 615 ALA A C 1
ATOM 4371 O O . ALA A 1 615 ? -61.894 -36.972 38.525 1.00 30.98 615 ALA A O 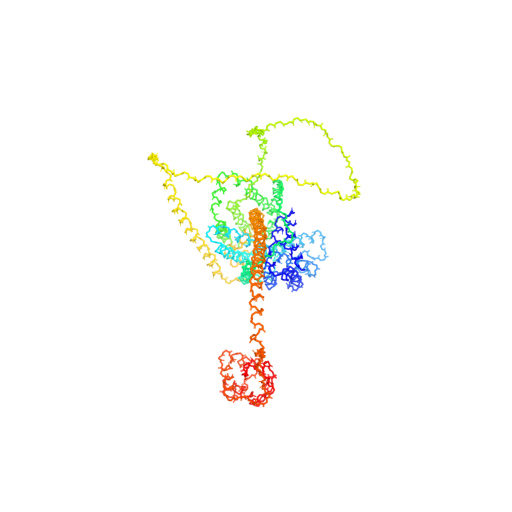1
ATOM 4372 N N . GLU A 1 616 ? -61.482 -34.777 38.127 1.00 31.69 616 GLU A N 1
ATOM 4373 C CA . GLU A 1 616 ? -60.383 -34.530 37.146 1.00 31.69 616 GLU A CA 1
ATOM 4374 C C . GLU A 1 616 ? -60.246 -35.331 35.818 1.00 31.69 616 GLU A C 1
ATOM 4376 O O . GLU A 1 616 ? -60.362 -36.550 35.766 1.00 31.69 616 GLU A O 1
ATOM 4381 N N . GLY A 1 617 ? -59.896 -34.620 34.728 1.00 27.83 617 GLY A N 1
ATOM 4382 C CA . GLY A 1 617 ? -59.492 -35.186 33.430 1.00 27.83 617 GLY A CA 1
ATOM 4383 C C . GLY A 1 617 ? -58.853 -34.150 32.485 1.00 27.83 617 GLY A C 1
ATOM 4384 O O . GLY A 1 617 ? -59.386 -33.055 32.306 1.00 27.83 617 GLY A O 1
ATOM 4385 N N . ALA A 1 618 ? -57.715 -34.506 31.878 1.00 29.61 618 ALA A N 1
ATOM 4386 C CA . ALA A 1 618 ? -56.876 -33.678 31.007 1.00 29.61 618 ALA A CA 1
ATOM 4387 C C . ALA A 1 618 ? -56.525 -34.374 29.665 1.00 29.61 618 ALA A C 1
ATOM 4389 O O . ALA A 1 618 ? -56.476 -35.599 29.607 1.00 29.61 618 ALA A O 1
ATOM 4390 N N . ALA A 1 619 ? -56.153 -33.540 28.675 1.00 29.33 619 ALA A N 1
ATOM 4391 C CA . ALA A 1 619 ? -55.183 -33.740 27.573 1.00 29.33 619 ALA A CA 1
ATOM 4392 C C . ALA A 1 619 ? -55.604 -34.180 26.135 1.00 29.33 619 ALA A C 1
ATOM 4394 O O . ALA A 1 619 ? -56.297 -35.170 25.932 1.00 29.33 619 ALA A O 1
ATOM 4395 N N . ALA A 1 620 ? -54.980 -33.459 25.172 1.00 30.97 620 ALA A N 1
ATOM 4396 C CA . ALA A 1 620 ? -54.283 -33.904 23.938 1.00 30.97 620 ALA A CA 1
ATOM 4397 C C . ALA A 1 620 ? -54.909 -33.743 22.516 1.00 30.97 620 ALA A C 1
ATOM 4399 O O . ALA A 1 620 ? -55.813 -34.465 22.119 1.00 30.97 620 ALA A O 1
ATOM 4400 N N . GLU A 1 621 ? -54.310 -32.797 21.763 1.00 30.06 621 GLU A N 1
ATOM 4401 C CA . GLU A 1 621 ? -53.579 -32.890 20.465 1.00 30.06 621 GLU A CA 1
ATOM 4402 C C . GLU A 1 621 ? -54.183 -33.435 19.136 1.00 30.06 621 GLU A C 1
ATOM 4404 O O . GLU A 1 621 ? -54.715 -34.535 19.044 1.00 30.06 621 GLU A O 1
ATOM 4409 N N . GLY A 1 622 ? -53.923 -32.677 18.054 1.00 27.23 622 GLY A N 1
ATOM 4410 C CA . GLY A 1 622 ? -53.987 -33.012 16.613 1.00 27.23 622 GLY A CA 1
ATOM 4411 C C . GLY A 1 622 ? -53.402 -31.831 15.794 1.00 27.23 622 GLY A C 1
ATOM 4412 O O . GLY A 1 622 ? -53.391 -30.718 16.311 1.00 27.23 622 GLY A O 1
ATOM 4413 N N . ALA A 1 623 ? -52.903 -31.906 14.550 1.00 33.44 623 ALA A N 1
ATOM 4414 C CA . ALA A 1 623 ? -52.787 -32.954 13.530 1.00 33.44 623 ALA A CA 1
ATOM 4415 C C . ALA A 1 623 ? -51.957 -32.441 12.303 1.00 33.44 623 ALA A C 1
ATOM 4417 O O . ALA A 1 623 ? -51.891 -31.230 12.114 1.00 33.44 623 ALA A O 1
ATOM 4418 N N . ALA A 1 624 ? -51.441 -33.381 11.474 1.00 34.50 624 ALA A N 1
ATOM 4419 C CA . ALA A 1 624 ? -51.294 -33.434 9.982 1.00 34.50 624 ALA A CA 1
ATOM 4420 C C . ALA A 1 624 ? -50.583 -32.290 9.181 1.00 34.50 624 ALA A C 1
ATOM 4422 O O . ALA A 1 624 ? -50.618 -31.136 9.575 1.00 34.50 624 ALA A O 1
ATOM 4423 N N . ALA A 1 625 ? -49.924 -32.503 8.020 1.00 36.28 625 ALA A N 1
ATOM 4424 C CA . ALA A 1 625 ? -50.318 -33.329 6.862 1.00 36.28 625 ALA A CA 1
ATOM 4425 C C . ALA A 1 625 ? -49.190 -33.669 5.831 1.00 36.28 625 ALA A C 1
ATOM 4427 O O . ALA A 1 625 ? -48.244 -32.902 5.643 1.00 36.28 625 ALA A O 1
ATOM 4428 N N . GLU A 1 626 ? -49.380 -34.809 5.138 1.00 36.78 626 GLU A N 1
ATOM 4429 C CA . GLU A 1 626 ? -48.891 -35.243 3.796 1.00 36.78 626 GLU A CA 1
ATOM 4430 C C . GLU A 1 626 ? -49.484 -34.358 2.663 1.00 36.78 626 GLU A C 1
ATOM 4432 O O . GLU A 1 626 ? -50.446 -33.646 2.926 1.00 36.78 626 GLU A O 1
ATOM 4437 N N . GLY A 1 627 ? -49.099 -34.312 1.374 1.00 44.09 627 GLY A N 1
ATOM 4438 C CA . GLY A 1 627 ? -48.219 -35.048 0.441 1.00 44.09 627 GLY A CA 1
ATOM 4439 C C . GLY A 1 627 ? -48.724 -34.778 -1.011 1.00 44.09 627 GLY A C 1
ATOM 4440 O O . GLY A 1 627 ? -49.911 -34.506 -1.162 1.00 44.09 627 GLY A O 1
ATOM 4441 N N . ALA A 1 628 ? -47.895 -34.819 -2.077 1.00 37.56 628 ALA A N 1
ATOM 4442 C CA . ALA A 1 628 ? -48.368 -34.903 -3.485 1.00 37.56 628 ALA A CA 1
ATOM 4443 C C . ALA A 1 628 ? -47.271 -35.359 -4.478 1.00 37.56 628 ALA A C 1
ATOM 4445 O O . ALA A 1 628 ? -46.104 -34.988 -4.350 1.00 37.56 628 ALA A O 1
ATOM 4446 N N . ALA A 1 629 ? -47.670 -36.187 -5.448 1.00 39.75 629 ALA A N 1
ATOM 4447 C CA . ALA A 1 629 ? -46.847 -37.025 -6.322 1.00 39.75 629 ALA A CA 1
ATOM 4448 C C . ALA A 1 629 ? -46.352 -36.337 -7.614 1.00 39.75 629 ALA A C 1
ATOM 4450 O O . ALA A 1 629 ? -46.994 -35.440 -8.148 1.00 39.75 629 ALA A O 1
ATOM 4451 N N . ALA A 1 630 ? -45.221 -36.818 -8.141 1.00 51.38 630 ALA A N 1
ATOM 4452 C CA . ALA A 1 630 ? -44.683 -36.475 -9.457 1.00 51.38 630 ALA A CA 1
ATOM 4453 C C . ALA A 1 630 ? -45.322 -37.371 -10.536 1.00 51.38 630 ALA A C 1
ATOM 4455 O O . ALA A 1 630 ? -45.158 -38.589 -10.476 1.00 51.38 630 ALA A O 1
ATOM 4456 N N . GLY A 1 631 ? -46.039 -36.796 -11.507 1.00 59.66 631 GLY A N 1
ATOM 4457 C CA . GLY A 1 631 ? -46.554 -37.554 -12.657 1.00 59.66 631 GLY A CA 1
ATOM 4458 C C . GLY A 1 631 ? -47.724 -36.929 -13.420 1.00 59.66 631 GLY A C 1
ATOM 4459 O O . GLY A 1 631 ? -47.955 -37.308 -14.564 1.00 59.66 631 GLY A O 1
ATOM 4460 N N . GLU A 1 632 ? -48.441 -35.968 -12.840 1.00 79.56 632 GLU A N 1
ATOM 4461 C CA . GLU A 1 632 ? -49.411 -35.156 -13.581 1.00 79.56 632 GLU A CA 1
ATOM 4462 C C . GLU A 1 632 ? -48.671 -33.960 -14.195 1.00 79.56 632 GLU A C 1
ATOM 4464 O O . GLU A 1 632 ? -47.880 -33.307 -13.511 1.00 79.56 632 GLU A O 1
ATOM 4469 N N . GLY A 1 633 ? -48.853 -33.721 -15.498 1.00 88.25 633 GLY A N 1
ATOM 4470 C CA . GLY A 1 633 ? -48.244 -32.584 -16.195 1.00 88.25 633 GLY A CA 1
ATOM 4471 C C . GLY A 1 633 ? -48.601 -31.242 -15.542 1.00 88.25 633 GLY A C 1
ATOM 4472 O O . GLY A 1 633 ? -49.519 -31.147 -14.728 1.00 88.25 633 GLY A O 1
ATOM 4473 N N . PHE A 1 634 ? -47.870 -30.186 -15.890 1.00 94.81 634 PHE A N 1
ATOM 4474 C CA . PHE A 1 634 ? -48.151 -28.851 -15.362 1.00 94.81 634 PHE A CA 1
ATOM 4475 C C . PHE A 1 634 ? -49.476 -28.318 -15.921 1.00 94.81 634 PHE A C 1
ATOM 4477 O O . PHE A 1 634 ? -49.796 -28.546 -17.089 1.00 94.81 634 PHE A O 1
ATOM 4484 N N . SER A 1 635 ? -50.242 -27.595 -15.097 1.00 96.19 635 SER A N 1
ATOM 4485 C CA . SER A 1 635 ? -51.476 -26.949 -15.560 1.00 96.19 635 SER A CA 1
ATOM 4486 C C . SER A 1 635 ? -51.174 -25.841 -16.574 1.00 96.19 635 SER A C 1
ATOM 4488 O O . SER A 1 635 ? -50.062 -25.306 -16.614 1.00 96.19 635 SER A O 1
ATOM 4490 N N . GLU A 1 636 ? -52.170 -25.473 -17.380 1.00 97.06 636 GLU A N 1
ATOM 4491 C CA . GLU A 1 636 ? -52.037 -24.404 -18.376 1.00 97.06 636 GLU A CA 1
ATOM 4492 C C . GLU A 1 636 ? -51.613 -23.078 -17.722 1.00 97.06 636 GLU A C 1
ATOM 4494 O O . GLU A 1 636 ? -50.714 -22.405 -18.222 1.00 97.06 636 GLU A O 1
ATOM 4499 N N . GLU A 1 637 ? -52.139 -22.767 -16.533 1.00 97.12 637 GLU A N 1
ATOM 4500 C CA . GLU A 1 637 ? -51.768 -21.569 -15.771 1.00 97.12 637 GLU A CA 1
ATOM 4501 C C . GLU A 1 637 ? -50.302 -21.596 -15.314 1.00 97.12 637 GLU A C 1
ATOM 4503 O O . GLU A 1 637 ? -49.628 -20.564 -15.293 1.00 97.12 637 GLU A O 1
ATOM 4508 N N . VAL A 1 638 ? -49.778 -22.770 -14.944 1.00 97.06 638 VAL A N 1
ATOM 4509 C CA . VAL A 1 638 ? -48.363 -22.921 -14.569 1.00 97.06 638 VAL A CA 1
ATOM 4510 C C . VAL A 1 638 ? -47.459 -22.734 -15.788 1.00 97.06 638 VAL A C 1
ATOM 4512 O O . VAL A 1 638 ? -46.388 -22.129 -15.671 1.00 97.06 638 VAL A O 1
ATOM 4515 N N . MET A 1 639 ? -47.887 -23.211 -16.957 1.00 98.06 639 MET A N 1
ATOM 4516 C CA . MET A 1 639 ? -47.145 -23.047 -18.208 1.00 98.06 639 MET A CA 1
ATOM 4517 C C . MET A 1 639 ? -47.161 -21.600 -18.707 1.00 98.06 639 MET A C 1
ATOM 4519 O O . MET A 1 639 ? -46.126 -21.100 -19.149 1.00 98.06 639 MET A O 1
ATOM 4523 N N . GLU A 1 640 ? -48.274 -20.885 -18.539 1.00 98.06 640 GLU A N 1
ATOM 4524 C CA . GLU A 1 640 ? -48.351 -19.449 -18.814 1.00 98.06 640 GLU A CA 1
ATOM 4525 C C . GLU A 1 640 ? -47.396 -18.656 -17.905 1.00 98.06 640 GLU A C 1
ATOM 4527 O O . GLU A 1 640 ? -46.591 -17.863 -18.395 1.00 98.06 640 GLU A O 1
ATOM 4532 N N . GLN A 1 641 ? -47.364 -18.953 -16.599 1.00 97.75 641 GLN A N 1
ATOM 4533 C CA . GLN A 1 641 ? -46.408 -18.337 -15.666 1.00 97.75 641 GLN A CA 1
ATOM 4534 C C . GLN A 1 641 ? -44.944 -18.646 -16.016 1.00 97.75 641 GLN A C 1
ATOM 4536 O O . GLN A 1 641 ? -44.063 -17.790 -15.870 1.00 97.75 641 GLN A O 1
ATOM 4541 N N . ALA A 1 642 ? -44.655 -19.872 -16.462 1.00 98.12 642 ALA A N 1
ATOM 4542 C CA . ALA A 1 642 ? -43.325 -20.255 -16.923 1.00 98.12 642 ALA A CA 1
ATOM 4543 C C . ALA A 1 642 ? -42.916 -19.456 -18.173 1.00 98.12 642 ALA A C 1
ATOM 4545 O O . ALA A 1 642 ? -41.778 -18.977 -18.247 1.00 98.12 642 ALA A O 1
ATOM 4546 N N . TYR A 1 643 ? -43.848 -19.261 -19.111 1.00 98.44 643 TYR A N 1
ATOM 4547 C CA . TYR A 1 643 ? -43.642 -18.466 -20.317 1.00 98.44 643 TYR A CA 1
ATOM 4548 C C . TYR A 1 643 ? -43.420 -16.988 -19.999 1.00 98.44 643 TYR A C 1
ATOM 4550 O O . TYR A 1 643 ? -42.412 -16.438 -20.432 1.00 98.44 643 TYR A O 1
ATOM 4558 N N . GLU A 1 644 ? -44.265 -16.354 -19.184 1.00 98.00 644 GLU A N 1
ATOM 4559 C CA . GLU A 1 644 ? -44.087 -14.951 -18.779 1.00 98.00 644 GLU A CA 1
ATOM 4560 C C . GLU A 1 644 ? -42.732 -14.710 -18.101 1.00 98.00 644 GLU A C 1
ATOM 4562 O O . GLU A 1 644 ? -42.049 -13.718 -18.366 1.00 98.00 644 GLU A O 1
ATOM 4567 N N . TYR A 1 645 ? -42.297 -15.646 -17.251 1.00 97.62 645 TYR A N 1
ATOM 4568 C CA . TYR A 1 645 ? -40.990 -15.569 -16.604 1.00 97.62 645 TYR A CA 1
ATOM 4569 C C . TYR A 1 645 ? -39.831 -15.677 -17.609 1.00 97.62 645 TYR A C 1
ATOM 4571 O O . TYR A 1 645 ? -38.815 -14.982 -17.474 1.00 97.62 645 TYR A O 1
ATOM 4579 N N . ALA A 1 646 ? -39.945 -16.576 -18.588 1.00 97.75 646 ALA A N 1
ATOM 4580 C CA . ALA A 1 646 ? -38.894 -16.851 -19.561 1.00 97.75 646 ALA A CA 1
ATOM 4581 C C . ALA A 1 646 ? -38.874 -15.846 -20.728 1.00 97.75 646 ALA A C 1
ATOM 4583 O O . ALA A 1 646 ? -37.813 -15.601 -21.301 1.00 97.75 646 ALA A O 1
ATOM 4584 N N . ASN A 1 647 ? -40.004 -15.210 -21.037 1.00 98.06 647 ASN A N 1
ATOM 4585 C CA . ASN A 1 647 ? -40.192 -14.329 -22.188 1.00 98.06 647 ASN A CA 1
ATOM 4586 C C . ASN A 1 647 ? -40.002 -12.839 -21.852 1.00 98.06 647 ASN A C 1
ATOM 4588 O O . ASN A 1 647 ? -40.795 -11.975 -22.217 1.00 98.06 647 ASN A O 1
ATOM 4592 N N . THR A 1 648 ? -38.928 -12.525 -21.129 1.00 98.00 648 THR A N 1
ATOM 4593 C CA . THR A 1 648 ? -38.501 -11.137 -20.884 1.00 98.00 648 THR A CA 1
ATOM 4594 C C . THR A 1 648 ? -37.294 -10.806 -21.756 1.00 98.00 648 THR A C 1
ATOM 4596 O O . THR A 1 648 ? -36.481 -11.689 -22.026 1.00 98.00 648 THR A O 1
ATOM 4599 N N . GLU A 1 649 ? -37.099 -9.540 -22.147 1.00 98.06 649 GLU A N 1
ATOM 4600 C CA . GLU A 1 649 ? -35.973 -9.159 -23.026 1.00 98.06 649 GLU A CA 1
ATOM 4601 C C . GLU A 1 649 ? -34.615 -9.599 -22.451 1.00 98.06 649 GLU A C 1
ATOM 4603 O O . GLU A 1 649 ? -33.766 -10.123 -23.164 1.00 98.06 649 GLU A O 1
ATOM 4608 N N . SER A 1 650 ? -34.428 -9.489 -21.129 1.00 96.69 650 SER A N 1
ATOM 4609 C CA . SER A 1 650 ? -33.202 -9.952 -20.466 1.00 96.69 650 SER A CA 1
ATOM 4610 C C . SER A 1 650 ? -32.998 -11.467 -20.562 1.00 96.69 650 SER A C 1
ATOM 4612 O O . SER A 1 650 ? -31.853 -11.920 -20.538 1.00 96.69 650 SER A O 1
ATOM 4614 N N . LYS A 1 651 ? -34.074 -12.258 -20.603 1.00 97.88 651 LYS A N 1
ATOM 4615 C CA . LYS A 1 651 ? -34.007 -13.718 -20.714 1.00 97.88 651 LYS A CA 1
ATOM 4616 C C . LYS A 1 651 ? -33.818 -14.155 -22.156 1.00 97.88 651 LYS A C 1
ATOM 4618 O O . LYS A 1 651 ? -32.973 -15.013 -22.392 1.00 97.88 651 LYS A O 1
ATOM 4623 N N . LEU A 1 652 ? -34.503 -13.519 -23.104 1.00 98.19 652 LEU A N 1
ATOM 4624 C CA . LEU A 1 652 ? -34.285 -13.734 -24.534 1.00 98.19 652 LEU A CA 1
ATOM 4625 C C . LEU A 1 652 ? -32.828 -13.418 -24.913 1.00 98.19 652 LEU A C 1
ATOM 4627 O O . LEU A 1 652 ? -32.152 -14.278 -25.471 1.00 98.19 652 LEU A O 1
ATOM 4631 N N . ALA A 1 653 ? -32.289 -12.280 -24.462 1.00 97.69 653 ALA A N 1
ATOM 4632 C CA . ALA A 1 653 ? -30.890 -11.904 -24.691 1.00 97.69 653 ALA A CA 1
ATOM 4633 C C . ALA A 1 653 ? -29.867 -12.850 -24.034 1.00 97.69 653 ALA A C 1
ATOM 4635 O O . ALA A 1 653 ? -28.716 -12.932 -24.463 1.00 97.69 653 ALA A O 1
ATOM 4636 N N . HIS A 1 654 ? -30.258 -13.561 -22.972 1.00 97.38 654 HIS A N 1
ATOM 4637 C CA . HIS A 1 654 ? -29.383 -14.504 -22.277 1.00 97.38 654 HIS A CA 1
ATOM 4638 C C . HIS A 1 654 ? -29.473 -15.931 -22.822 1.00 97.38 654 HIS A C 1
ATOM 4640 O O . HIS A 1 654 ? -28.478 -16.651 -22.790 1.00 97.38 654 HIS A O 1
ATOM 4646 N N . ILE A 1 655 ? -30.654 -16.362 -23.264 1.00 97.94 655 ILE A N 1
ATOM 4647 C CA . ILE A 1 655 ? -30.929 -17.749 -23.645 1.00 97.94 655 ILE A CA 1
ATOM 4648 C C . ILE A 1 655 ? -30.922 -17.900 -25.165 1.00 97.94 655 ILE A C 1
ATOM 4650 O O . ILE A 1 655 ? -30.272 -18.816 -25.649 1.00 97.94 655 ILE A O 1
ATOM 4654 N N . ILE A 1 656 ? -31.586 -17.012 -25.905 1.00 98.25 656 ILE A N 1
ATOM 4655 C CA . ILE A 1 656 ? -31.791 -17.134 -27.355 1.00 98.25 656 ILE A CA 1
ATOM 4656 C C . ILE A 1 656 ? -30.648 -16.489 -28.148 1.00 98.25 656 ILE A C 1
ATOM 4658 O O . ILE A 1 656 ? -30.061 -17.133 -29.010 1.00 98.25 656 ILE A O 1
ATOM 4662 N N . ASP A 1 657 ? -30.302 -15.240 -27.829 1.00 97.38 657 ASP A N 1
ATOM 4663 C CA . ASP A 1 657 ? -29.388 -14.429 -28.649 1.00 97.38 657 ASP A CA 1
ATOM 4664 C C . ASP A 1 657 ? -27.905 -14.882 -28.653 1.00 97.38 657 ASP A C 1
ATOM 4666 O O . ASP A 1 657 ? -27.199 -14.604 -29.629 1.00 97.38 657 ASP A O 1
ATOM 4670 N N . PRO A 1 658 ? -27.353 -15.559 -27.621 1.00 97.88 658 PRO A N 1
ATOM 4671 C CA . PRO A 1 658 ? -25.961 -15.993 -27.677 1.00 97.88 658 PRO A CA 1
ATOM 4672 C C . PRO A 1 658 ? -25.731 -17.088 -28.725 1.00 97.88 658 PRO A C 1
ATOM 4674 O O . PRO A 1 658 ? -26.165 -18.224 -28.551 1.00 97.88 658 PRO A O 1
ATOM 4677 N N . ALA A 1 659 ? -24.910 -16.789 -29.737 1.00 97.31 659 ALA A N 1
ATOM 4678 C CA . ALA A 1 659 ? -24.541 -17.734 -30.801 1.00 97.31 659 ALA A CA 1
ATOM 4679 C C . ALA A 1 659 ? -24.037 -19.094 -30.278 1.00 97.31 659 ALA A C 1
ATOM 4681 O O . ALA A 1 659 ? -24.306 -20.131 -30.867 1.00 97.31 659 ALA A O 1
ATOM 4682 N N . LYS A 1 660 ? -23.373 -19.112 -29.114 1.00 96.94 660 LYS A N 1
ATOM 4683 C CA . LYS A 1 660 ? -22.885 -20.336 -28.453 1.00 96.94 660 LYS A CA 1
ATOM 4684 C C . LYS A 1 660 ? -23.977 -21.337 -28.038 1.00 96.94 660 LYS A C 1
ATOM 4686 O O . LYS A 1 660 ? -23.631 -22.434 -27.616 1.00 96.94 660 LYS A O 1
ATOM 4691 N N . HIS A 1 661 ? -25.254 -20.954 -28.055 1.00 97.94 661 HIS A N 1
ATOM 4692 C CA . HIS A 1 661 ? -26.370 -21.857 -27.765 1.00 97.94 661 HIS A CA 1
ATOM 4693 C C . HIS A 1 661 ? -26.946 -22.513 -29.029 1.00 97.94 661 HIS A C 1
ATOM 4695 O O . HIS A 1 661 ? -27.744 -23.440 -28.909 1.00 97.94 661 HIS A O 1
ATOM 4701 N N . ASN A 1 662 ? -26.539 -22.063 -30.224 1.00 97.69 662 ASN A N 1
ATOM 4702 C CA . ASN A 1 662 ? -26.961 -22.614 -31.514 1.00 97.69 662 ASN A CA 1
ATOM 4703 C C . ASN A 1 662 ? -28.494 -22.675 -31.707 1.00 97.69 662 ASN A C 1
ATOM 4705 O O . ASN A 1 662 ? -28.981 -23.561 -32.395 1.00 97.69 662 ASN A O 1
ATOM 4709 N N . LEU A 1 663 ? -29.276 -21.766 -31.108 1.00 98.31 663 LEU A N 1
ATOM 4710 C CA . LEU A 1 663 ? -30.752 -21.800 -31.171 1.00 98.31 663 LEU A CA 1
ATOM 4711 C C . LEU A 1 663 ? -31.353 -21.120 -32.415 1.00 98.31 663 LEU A C 1
ATOM 4713 O O . LEU A 1 663 ? -32.572 -21.115 -32.568 1.00 98.31 663 LEU A O 1
ATOM 4717 N N . GLU A 1 664 ? -30.528 -20.572 -33.310 1.00 98.19 664 GLU A N 1
ATOM 4718 C CA . GLU A 1 664 ? -30.967 -19.892 -34.541 1.00 98.19 664 GLU A CA 1
ATOM 4719 C C . GLU A 1 664 ? -31.944 -20.728 -35.396 1.00 98.19 664 GLU A C 1
ATOM 4721 O O . GLU A 1 664 ? -33.000 -20.192 -35.730 1.00 98.19 664 GLU A O 1
ATOM 4726 N N . PRO A 1 665 ? -31.724 -22.040 -35.645 1.00 98.06 665 PRO A N 1
ATOM 4727 C CA . PRO A 1 665 ? -32.665 -22.842 -36.435 1.00 98.06 665 PRO A CA 1
ATOM 4728 C C . PRO A 1 665 ? -34.072 -22.911 -35.826 1.00 98.06 665 PRO A C 1
ATOM 4730 O O . PRO A 1 665 ? -35.061 -22.984 -36.548 1.00 98.06 665 PRO A O 1
ATOM 4733 N N . ILE A 1 666 ? -34.172 -22.866 -34.494 1.00 98.31 666 ILE A N 1
ATOM 4734 C CA . ILE A 1 666 ? -35.457 -22.898 -33.784 1.00 98.31 666 ILE A CA 1
ATOM 4735 C C . ILE A 1 666 ? -36.131 -21.531 -33.849 1.00 98.31 666 ILE A C 1
ATOM 4737 O O . ILE A 1 666 ? -37.344 -21.461 -34.008 1.00 98.31 666 ILE A O 1
ATOM 4741 N N . VAL A 1 667 ? -35.361 -20.444 -33.757 1.00 98.31 667 VAL A N 1
ATOM 4742 C CA . VAL A 1 667 ? -35.879 -19.075 -33.916 1.00 98.31 667 VAL A CA 1
ATOM 4743 C C . VAL A 1 667 ? -36.461 -18.871 -35.310 1.00 98.31 667 VAL A C 1
ATOM 4745 O O . VAL A 1 667 ? -37.551 -18.316 -35.436 1.00 98.31 667 VAL A O 1
ATOM 4748 N N . GLU A 1 668 ? -35.769 -19.351 -36.342 1.00 97.94 668 GLU A N 1
ATOM 4749 C CA . GLU A 1 668 ? -36.254 -19.297 -37.721 1.00 97.94 668 GLU A CA 1
ATOM 4750 C C . GLU A 1 668 ? -37.507 -20.157 -37.920 1.00 97.94 668 GLU A C 1
ATOM 4752 O O . GLU A 1 668 ? -38.488 -19.675 -38.487 1.00 97.94 668 GLU A O 1
ATOM 4757 N N . ALA A 1 669 ? -37.507 -21.396 -37.416 1.00 97.94 669 ALA A N 1
ATOM 4758 C CA . ALA A 1 669 ? -38.637 -22.314 -37.557 1.00 97.94 669 ALA A CA 1
ATOM 4759 C C . ALA A 1 669 ? -39.889 -21.846 -36.795 1.00 97.94 669 ALA A C 1
ATOM 4761 O O . ALA A 1 669 ? -40.995 -21.911 -37.330 1.00 97.94 669 ALA A O 1
ATOM 4762 N N . ALA A 1 670 ? -39.720 -21.331 -35.574 1.00 97.50 670 ALA A N 1
ATOM 4763 C CA . ALA A 1 670 ? -40.820 -20.861 -34.735 1.00 97.50 670 ALA A CA 1
ATOM 4764 C C . ALA A 1 670 ? -41.359 -19.479 -35.153 1.00 97.50 670 ALA A C 1
ATOM 4766 O O . ALA A 1 670 ? -42.435 -19.083 -34.711 1.00 97.50 670 ALA A O 1
ATOM 4767 N N . GLY A 1 671 ? -40.640 -18.739 -36.005 1.00 97.25 671 GLY A N 1
ATOM 4768 C CA . GLY A 1 671 ? -41.062 -17.424 -36.499 1.00 97.25 671 GLY A CA 1
ATOM 4769 C C . GLY A 1 671 ? -40.675 -16.240 -35.606 1.00 97.25 671 GLY A C 1
ATOM 4770 O O . GLY A 1 671 ? -41.209 -15.147 -35.790 1.00 97.25 671 GLY A O 1
ATOM 4771 N N . GLY A 1 672 ? -39.737 -16.422 -34.671 1.00 97.88 672 GLY A N 1
ATOM 4772 C CA . GLY A 1 672 ? -39.248 -15.348 -33.807 1.00 97.88 672 GLY A CA 1
ATOM 4773 C C . GLY A 1 672 ? -38.664 -15.811 -32.470 1.00 97.88 672 GLY A C 1
ATOM 4774 O O . GLY A 1 672 ? -38.720 -16.981 -32.091 1.00 97.88 672 GLY A O 1
ATOM 4775 N N . ARG A 1 673 ? -38.059 -14.861 -31.736 1.00 98.19 673 ARG A N 1
ATOM 4776 C CA . ARG A 1 673 ? -37.416 -15.119 -30.428 1.00 98.19 673 ARG A CA 1
ATOM 4777 C C . ARG A 1 673 ? -38.434 -15.546 -29.367 1.00 98.19 673 ARG A C 1
ATOM 4779 O O . ARG A 1 673 ? -38.157 -16.439 -28.568 1.00 98.19 673 ARG A O 1
ATOM 4786 N N . SER A 1 674 ? -39.592 -14.888 -29.357 1.00 98.12 674 SER A N 1
ATOM 4787 C CA . SER A 1 674 ? -40.660 -15.117 -28.378 1.00 98.12 674 SER A CA 1
ATOM 4788 C C . SER A 1 674 ? -41.319 -16.476 -28.605 1.00 98.12 674 SER A C 1
ATOM 4790 O O . SER A 1 674 ? -41.580 -17.218 -27.663 1.00 98.12 674 SER A O 1
ATOM 4792 N N . GLU A 1 675 ? -41.532 -16.828 -29.868 1.00 98.50 675 GLU A N 1
ATOM 4793 C CA . GLU A 1 675 ? -42.134 -18.074 -30.322 1.00 98.50 675 GLU A CA 1
ATOM 4794 C C . GLU A 1 675 ? -41.200 -19.258 -30.055 1.00 98.50 675 GLU A C 1
ATOM 4796 O O . GLU A 1 675 ? -41.639 -20.278 -29.528 1.00 98.50 675 GLU A O 1
ATOM 4801 N N . ALA A 1 676 ? -39.894 -19.094 -30.291 1.00 98.50 676 ALA A N 1
ATOM 4802 C CA . ALA A 1 676 ? -38.896 -20.088 -29.898 1.00 98.50 676 ALA A CA 1
ATOM 4803 C C . ALA A 1 676 ? -38.855 -20.302 -28.377 1.00 98.50 676 ALA A C 1
ATOM 4805 O O . ALA A 1 676 ? -38.770 -21.439 -27.912 1.00 98.50 676 ALA A O 1
ATOM 4806 N N . MET A 1 677 ? -38.957 -19.229 -27.580 1.00 98.56 677 MET A N 1
ATOM 4807 C CA . MET A 1 677 ? -39.058 -19.349 -26.121 1.00 98.56 677 MET A CA 1
ATOM 4808 C C . MET A 1 677 ? -40.341 -20.071 -25.697 1.00 98.56 677 MET A C 1
ATOM 4810 O O . MET A 1 677 ? -40.303 -20.899 -24.787 1.00 98.56 677 MET A O 1
ATOM 4814 N N . LYS A 1 678 ? -41.463 -19.804 -26.373 1.00 98.44 678 LYS A N 1
ATOM 4815 C CA . LYS A 1 678 ? -42.725 -20.507 -26.134 1.00 98.44 678 LYS A CA 1
ATOM 4816 C C . LYS A 1 678 ? -42.593 -22.002 -26.420 1.00 98.44 678 LYS A C 1
ATOM 4818 O O . LYS A 1 678 ? -42.915 -22.802 -25.553 1.00 98.44 678 LYS A O 1
ATOM 4823 N N . ALA A 1 679 ? -42.007 -22.376 -27.557 1.00 98.50 679 ALA A N 1
ATOM 4824 C CA . ALA A 1 679 ? -41.762 -23.774 -27.911 1.00 98.50 679 ALA A CA 1
ATOM 4825 C C . ALA A 1 679 ? -40.857 -24.498 -26.888 1.00 98.50 679 ALA A C 1
ATOM 4827 O O . ALA A 1 679 ? -41.106 -25.652 -26.535 1.00 98.50 679 ALA A O 1
ATOM 4828 N N . LEU A 1 680 ? -39.837 -23.810 -26.352 1.00 98.44 680 LEU A N 1
ATOM 4829 C CA . LEU A 1 680 ? -38.998 -24.327 -25.263 1.00 98.44 680 LEU A CA 1
ATOM 4830 C C . LEU A 1 680 ? -39.800 -24.584 -23.986 1.00 98.44 680 LEU A C 1
ATOM 4832 O O . LEU A 1 680 ? -39.640 -25.640 -23.375 1.00 98.44 680 LEU A O 1
ATOM 4836 N N . VAL A 1 681 ? -40.650 -23.641 -23.583 1.00 98.38 681 VAL A N 1
ATOM 4837 C CA . VAL A 1 681 ? -41.487 -23.766 -22.384 1.00 98.38 681 VAL A CA 1
ATOM 4838 C C . VAL A 1 681 ? -42.532 -24.866 -22.566 1.00 98.38 681 VAL A C 1
ATOM 4840 O O . VAL A 1 681 ? -42.585 -25.772 -21.739 1.00 98.38 681 VAL A O 1
ATOM 4843 N N . ASP A 1 682 ? -43.274 -24.869 -23.672 1.00 98.19 682 ASP A N 1
ATOM 4844 C CA . ASP A 1 682 ? -44.330 -25.848 -23.960 1.00 98.19 682 ASP A CA 1
ATOM 4845 C C . ASP A 1 682 ? -43.790 -27.292 -23.972 1.00 98.19 682 ASP A C 1
ATOM 4847 O O . ASP A 1 682 ? -44.460 -28.217 -23.511 1.00 98.19 682 ASP A O 1
ATOM 4851 N N . SER A 1 683 ? -42.528 -27.498 -24.376 1.00 98.06 683 SER A N 1
ATOM 4852 C CA . SER A 1 683 ? -41.859 -28.812 -24.320 1.00 98.06 683 SER A CA 1
ATOM 4853 C C . SER A 1 683 ? -41.680 -29.390 -22.900 1.00 98.06 683 SER A C 1
ATOM 4855 O O . SER A 1 683 ? -41.342 -30.570 -22.737 1.00 98.06 683 SER A O 1
ATOM 4857 N N . LEU A 1 684 ? -41.882 -28.572 -21.860 1.00 98.00 684 LEU A N 1
ATOM 4858 C CA . LEU A 1 684 ? -41.817 -28.961 -20.449 1.00 98.00 684 LEU A CA 1
ATOM 4859 C C . LEU A 1 684 ? -43.195 -29.294 -19.854 1.00 98.00 684 LEU A C 1
ATOM 4861 O O . LEU A 1 684 ? -43.240 -29.800 -18.733 1.00 98.00 684 LEU A O 1
ATOM 4865 N N . ALA A 1 685 ? -44.296 -29.056 -20.581 1.00 97.44 685 ALA A N 1
ATOM 4866 C CA . ALA A 1 685 ? -45.664 -29.169 -20.063 1.00 97.44 685 ALA A CA 1
ATOM 4867 C C . ALA A 1 685 ? -46.007 -30.563 -19.515 1.00 97.44 685 ALA A C 1
ATOM 4869 O O . ALA A 1 685 ? -46.727 -30.679 -18.526 1.00 97.44 685 ALA A O 1
ATOM 4870 N N . SER A 1 686 ? -45.441 -31.629 -20.092 1.00 95.88 686 SER A N 1
ATOM 4871 C CA . SER A 1 686 ? -45.686 -33.001 -19.628 1.00 95.88 686 SER A CA 1
ATOM 4872 C C . SER A 1 686 ? -45.121 -33.298 -18.234 1.00 95.88 686 SER A C 1
ATOM 4874 O O . SER A 1 686 ? -45.471 -34.318 -17.650 1.00 95.88 686 SER A O 1
ATOM 4876 N N . GLY A 1 687 ? -44.212 -32.466 -17.712 1.00 95.19 687 GLY A N 1
ATOM 4877 C CA . GLY A 1 687 ? -43.494 -32.731 -16.462 1.00 95.19 687 GLY A CA 1
ATOM 4878 C C . GLY A 1 687 ? -42.485 -33.886 -16.539 1.00 95.19 687 GLY A C 1
ATOM 4879 O O . GLY A 1 687 ? -41.785 -34.160 -15.565 1.00 95.19 687 GLY A O 1
ATOM 4880 N N . GLU A 1 688 ? -42.354 -34.554 -17.689 1.00 95.75 688 GLU A N 1
ATOM 4881 C CA . GLU A 1 688 ? -41.507 -35.737 -17.838 1.00 95.75 688 GLU A CA 1
ATOM 4882 C C . GLU A 1 688 ? -40.026 -35.401 -17.592 1.00 95.75 688 GLU A C 1
ATOM 4884 O O . GLU A 1 688 ? -39.422 -34.592 -18.293 1.00 95.75 688 GLU A O 1
ATOM 4889 N N . GLY A 1 689 ? -39.404 -36.025 -16.592 1.00 94.00 689 GLY A N 1
ATOM 4890 C CA . GLY A 1 689 ? -38.004 -35.762 -16.240 1.00 94.00 689 GLY A CA 1
ATOM 4891 C C . GLY A 1 689 ? -37.767 -34.467 -15.450 1.00 94.00 689 GLY A C 1
ATOM 4892 O O . GLY A 1 689 ? -36.611 -34.096 -15.245 1.00 94.00 689 GLY A O 1
ATOM 4893 N N . LEU A 1 690 ? -38.824 -33.788 -14.985 1.00 96.31 690 LEU A N 1
ATOM 4894 C CA . LEU A 1 690 ? -38.714 -32.635 -14.091 1.00 96.31 690 LEU A CA 1
ATOM 4895 C C . LEU A 1 690 ? -38.991 -33.058 -12.633 1.00 96.31 690 LEU A C 1
ATOM 4897 O O . LEU A 1 690 ? -39.904 -33.843 -12.378 1.00 96.31 690 LEU A O 1
ATOM 4901 N N . PRO A 1 691 ? -38.218 -32.564 -11.647 1.00 95.25 691 PRO A N 1
ATOM 4902 C CA . PRO A 1 691 ? -38.477 -32.823 -10.235 1.00 95.25 691 PRO A CA 1
ATOM 4903 C C . PRO A 1 691 ? -39.646 -31.968 -9.722 1.00 95.25 691 PRO A C 1
ATOM 4905 O O . PRO A 1 691 ? -39.895 -30.882 -10.240 1.00 95.25 691 PRO A O 1
ATOM 4908 N N . ALA A 1 692 ? -40.293 -32.387 -8.628 1.00 92.75 692 ALA A N 1
ATOM 4909 C CA . ALA A 1 692 ? -41.335 -31.586 -7.966 1.00 92.75 692 ALA A CA 1
ATOM 4910 C C . ALA A 1 692 ? -40.820 -30.207 -7.486 1.00 92.75 692 ALA A C 1
ATOM 4912 O O . ALA A 1 692 ? -41.551 -29.218 -7.488 1.00 92.75 692 ALA A O 1
ATOM 4913 N N . ALA A 1 693 ? -39.542 -30.130 -7.097 1.00 93.94 693 ALA A N 1
ATOM 4914 C CA . ALA A 1 693 ? -38.814 -28.893 -6.827 1.00 93.94 693 ALA A CA 1
ATOM 4915 C C . ALA A 1 693 ? -37.305 -29.113 -7.037 1.00 93.94 693 ALA A C 1
ATOM 4917 O O . ALA A 1 693 ? -36.791 -30.201 -6.781 1.00 93.94 693 ALA A O 1
ATOM 4918 N N . GLY A 1 694 ? -36.574 -28.076 -7.457 1.00 94.44 694 GLY A N 1
ATOM 4919 C CA . GLY A 1 694 ? -35.114 -28.127 -7.624 1.00 94.44 694 GLY A CA 1
ATOM 4920 C C . GLY A 1 694 ? -34.645 -28.089 -9.080 1.00 94.44 694 GLY A C 1
ATOM 4921 O O . GLY A 1 694 ? -35.416 -27.782 -9.982 1.00 94.44 694 GLY A O 1
ATOM 4922 N N . ARG A 1 695 ? -33.345 -28.315 -9.30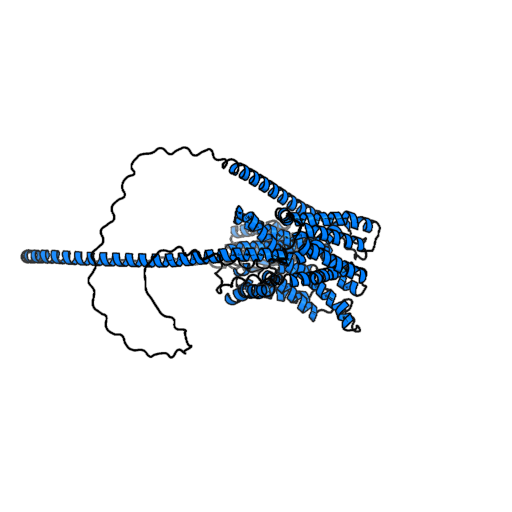7 1.00 96.62 695 ARG A N 1
ATOM 4923 C CA . ARG A 1 695 ? -32.703 -28.171 -10.629 1.00 96.62 695 ARG A CA 1
ATOM 4924 C C . ARG A 1 695 ? -33.037 -29.342 -11.555 1.00 96.62 695 ARG A C 1
ATOM 4926 O O . ARG A 1 695 ? -33.120 -30.471 -11.086 1.00 96.62 695 ARG A O 1
ATOM 4933 N N . PHE A 1 696 ? -33.142 -29.076 -12.856 1.00 97.56 696 PHE A N 1
ATOM 4934 C CA . PHE A 1 696 ? -33.331 -30.094 -13.891 1.00 97.56 696 PHE A CA 1
ATOM 4935 C C . PHE A 1 696 ? -32.468 -29.832 -15.130 1.00 97.56 696 PHE A C 1
ATOM 4937 O O . PHE A 1 696 ? -32.093 -28.692 -15.417 1.00 97.56 696 PHE A O 1
ATOM 4944 N N . GLU A 1 697 ? -32.190 -30.907 -15.863 1.00 98.06 697 GLU A N 1
ATOM 4945 C CA . GLU A 1 697 ? -31.568 -30.914 -17.185 1.00 98.06 697 GLU A CA 1
ATOM 4946 C C . GLU A 1 697 ? -32.263 -31.986 -18.023 1.00 98.06 697 GLU A C 1
ATOM 4948 O O . GLU A 1 697 ? -32.269 -33.156 -17.645 1.00 98.06 697 GLU A O 1
ATOM 4953 N N . VAL A 1 698 ? -32.890 -31.579 -19.124 1.00 97.94 698 VAL A N 1
ATOM 4954 C CA . VAL A 1 698 ? -33.675 -32.469 -19.983 1.00 97.94 698 VAL A CA 1
ATOM 4955 C C . VAL A 1 698 ? -33.361 -32.224 -21.451 1.00 97.94 698 VAL A C 1
ATOM 4957 O O . VAL A 1 698 ? -33.037 -31.106 -21.845 1.00 97.94 698 VAL A O 1
ATOM 4960 N N . THR A 1 699 ? -33.489 -33.264 -22.269 1.00 98.12 699 THR A N 1
ATOM 4961 C CA . THR A 1 699 ? -33.352 -33.171 -23.725 1.00 98.12 699 THR A CA 1
ATOM 4962 C C . THR A 1 699 ? -34.725 -33.301 -24.380 1.00 98.12 699 THR A C 1
ATOM 4964 O O . THR A 1 699 ? -35.536 -34.138 -23.971 1.00 98.12 699 THR A O 1
ATOM 4967 N N . ARG A 1 700 ? -35.004 -32.449 -25.369 1.00 97.94 700 ARG A N 1
ATOM 4968 C CA . ARG A 1 700 ? -36.278 -32.379 -26.098 1.00 97.94 700 ARG A CA 1
ATOM 4969 C C . ARG A 1 700 ? -36.039 -32.250 -27.593 1.00 97.94 700 ARG A C 1
ATOM 4971 O O . ARG A 1 700 ? -35.017 -31.713 -28.005 1.00 97.94 700 ARG A O 1
ATOM 4978 N N . ILE A 1 701 ? -36.992 -32.724 -28.389 1.00 97.88 701 ILE A N 1
ATOM 4979 C CA . ILE A 1 701 ? -37.038 -32.442 -29.825 1.00 97.88 701 ILE A CA 1
ATOM 4980 C C . ILE A 1 701 ? -37.995 -31.266 -30.016 1.00 97.88 701 ILE A C 1
ATOM 4982 O O . ILE A 1 701 ? -39.171 -31.386 -29.684 1.00 97.88 701 ILE A O 1
ATOM 4986 N N . ILE A 1 702 ? -37.485 -30.137 -30.503 1.00 98.25 702 ILE A N 1
ATOM 4987 C CA . ILE A 1 702 ? -38.236 -28.889 -30.693 1.00 98.25 702 ILE A CA 1
ATOM 4988 C C . ILE A 1 702 ? -37.951 -28.403 -32.106 1.00 98.25 702 ILE A C 1
ATOM 4990 O O . ILE A 1 702 ? -36.788 -28.225 -32.461 1.00 98.25 702 ILE A O 1
ATOM 4994 N N . GLU A 1 703 ? -38.994 -28.254 -32.922 1.00 97.12 703 GLU A N 1
ATOM 4995 C CA . GLU A 1 703 ? -38.867 -27.897 -34.346 1.00 97.12 703 GLU A CA 1
ATOM 4996 C C . GLU A 1 703 ? -37.861 -28.786 -35.111 1.00 97.12 703 GLU A C 1
ATOM 4998 O O . GLU A 1 703 ? -37.087 -28.335 -35.950 1.00 97.12 703 GLU A O 1
ATOM 5003 N N . GLY A 1 704 ? -37.826 -30.083 -34.780 1.00 96.62 704 GLY A N 1
ATOM 5004 C CA . GLY A 1 704 ? -36.920 -31.060 -35.398 1.00 96.62 704 GLY A CA 1
ATOM 5005 C C . GLY A 1 704 ? -35.471 -31.032 -34.892 1.00 96.62 704 GLY A C 1
ATOM 5006 O O . GLY A 1 704 ? -34.683 -31.890 -35.290 1.00 96.62 704 GLY A O 1
ATOM 5007 N N . ALA A 1 705 ? -35.116 -30.115 -33.989 1.00 97.88 705 ALA A N 1
ATOM 5008 C CA . ALA A 1 705 ? -33.796 -30.032 -33.375 1.00 97.88 705 ALA A CA 1
ATOM 5009 C C . ALA A 1 705 ? -33.761 -30.657 -31.971 1.00 97.88 705 ALA A C 1
ATOM 5011 O O . ALA A 1 705 ? -34.693 -30.506 -31.182 1.00 97.88 705 ALA A O 1
ATOM 5012 N N . THR A 1 706 ? -32.656 -31.324 -31.631 1.00 98.06 706 THR A N 1
ATOM 5013 C CA . THR A 1 706 ? -32.413 -31.859 -30.282 1.00 98.06 706 THR A CA 1
ATOM 5014 C C . THR A 1 706 ? -31.853 -30.761 -29.380 1.00 98.06 706 THR A C 1
ATOM 5016 O O . THR A 1 706 ? -30.700 -30.362 -29.523 1.00 98.06 706 THR A O 1
ATOM 5019 N N . VAL A 1 707 ? -32.650 -30.294 -28.423 1.00 98.38 707 VAL A N 1
ATOM 5020 C CA . VAL A 1 707 ? -32.301 -29.206 -27.503 1.00 98.38 707 VAL A CA 1
ATOM 5021 C C . VAL A 1 707 ? -32.095 -29.738 -26.096 1.00 98.38 707 VAL A C 1
ATOM 5023 O O . VAL A 1 707 ? -32.932 -30.473 -25.576 1.00 98.38 707 VAL A O 1
ATOM 5026 N N . THR A 1 708 ? -31.014 -29.315 -25.446 1.00 98.50 708 THR A N 1
ATOM 5027 C CA . THR A 1 708 ? -30.804 -29.520 -24.008 1.00 98.50 708 THR A CA 1
ATOM 5028 C C . THR A 1 708 ? -31.281 -28.290 -23.242 1.00 98.50 708 THR A C 1
ATOM 5030 O O . THR A 1 708 ? -30.780 -27.191 -23.469 1.00 98.50 708 THR A O 1
ATOM 5033 N N . ILE A 1 709 ? -32.230 -28.468 -22.320 1.00 98.50 709 ILE A N 1
ATOM 5034 C CA . ILE A 1 709 ? -32.830 -27.414 -21.493 1.00 98.50 709 ILE A CA 1
ATOM 5035 C C . ILE A 1 709 ? -32.404 -27.620 -20.041 1.00 98.50 709 ILE A C 1
ATOM 5037 O O . ILE A 1 709 ? -32.627 -28.683 -19.461 1.00 98.50 709 ILE A O 1
ATOM 5041 N N . ARG A 1 710 ? -31.822 -26.585 -19.429 1.00 98.44 710 ARG A N 1
ATOM 5042 C CA . ARG A 1 710 ? -31.421 -26.574 -18.015 1.00 98.44 710 ARG A CA 1
ATOM 5043 C C . ARG A 1 710 ? -32.193 -25.510 -17.253 1.00 98.44 710 ARG A C 1
ATOM 5045 O O . ARG A 1 710 ? -32.285 -24.359 -17.688 1.00 98.44 710 ARG A O 1
ATOM 5052 N N . GLY A 1 711 ? -32.698 -25.865 -16.079 1.00 98.00 711 GLY A N 1
ATOM 5053 C CA . GLY A 1 711 ? -33.539 -24.976 -15.286 1.00 98.00 711 GLY A CA 1
ATOM 5054 C C . GLY A 1 711 ? -33.734 -25.435 -13.850 1.00 98.00 711 GLY A C 1
ATOM 5055 O O . GLY A 1 711 ? -32.959 -26.231 -13.316 1.00 98.00 711 GLY A O 1
ATOM 5056 N N . ALA A 1 712 ? -34.764 -24.896 -13.206 1.00 97.69 712 ALA A N 1
ATOM 5057 C CA . ALA A 1 712 ? -35.241 -25.377 -11.918 1.00 97.69 712 ALA A CA 1
ATOM 5058 C C . ALA A 1 712 ? -36.760 -25.229 -11.793 1.00 97.69 712 ALA A C 1
ATOM 5060 O O . ALA A 1 712 ? -37.318 -24.240 -12.259 1.00 97.69 712 ALA A O 1
ATOM 5061 N N . VAL A 1 713 ? -37.416 -26.176 -11.124 1.00 97.38 713 VAL A N 1
ATOM 5062 C CA . VAL A 1 713 ? -38.809 -26.039 -10.687 1.00 97.38 713 VAL A CA 1
ATOM 5063 C C . VAL A 1 713 ? -38.811 -25.298 -9.352 1.00 97.38 713 VAL A C 1
ATOM 5065 O O . VAL A 1 713 ? -38.214 -25.757 -8.374 1.00 97.38 713 VAL A O 1
ATOM 5068 N N . VAL A 1 714 ? -39.433 -24.118 -9.321 1.00 95.50 714 VAL A N 1
ATOM 5069 C CA . VAL A 1 714 ? -39.495 -23.240 -8.143 1.00 95.50 714 VAL A CA 1
ATOM 5070 C C . VAL A 1 714 ? -40.950 -22.899 -7.875 1.00 95.50 714 VAL A C 1
ATOM 5072 O O . VAL A 1 714 ? -41.592 -22.276 -8.715 1.00 95.50 714 VAL A O 1
ATOM 5075 N N . ASN A 1 715 ? -41.448 -23.280 -6.696 1.00 94.75 715 ASN A N 1
ATOM 5076 C CA . ASN A 1 715 ? -42.860 -23.144 -6.317 1.00 94.75 715 ASN A CA 1
ATOM 5077 C C . ASN A 1 715 ? -43.804 -23.813 -7.333 1.00 94.75 715 ASN A C 1
ATOM 5079 O O . ASN A 1 715 ? -44.815 -23.235 -7.707 1.00 94.75 715 ASN A O 1
ATOM 5083 N N . GLY A 1 716 ? -43.427 -24.993 -7.836 1.00 95.31 716 GLY A N 1
ATOM 5084 C CA . GLY A 1 716 ? -44.203 -25.724 -8.843 1.00 95.31 716 GLY A CA 1
ATOM 5085 C C . GLY A 1 716 ? -44.105 -25.179 -10.273 1.00 95.31 716 GLY A C 1
ATOM 5086 O O . GLY A 1 716 ? -44.631 -25.815 -11.173 1.00 95.31 716 GLY A O 1
ATOM 5087 N N . VAL A 1 717 ? -43.404 -24.062 -10.516 1.00 97.50 717 VAL A N 1
ATOM 5088 C CA . VAL A 1 717 ? -43.255 -23.472 -11.861 1.00 97.50 717 VAL A CA 1
ATOM 5089 C C . VAL A 1 717 ? -41.884 -23.824 -12.456 1.00 97.50 717 VAL A C 1
ATOM 5091 O O . VAL A 1 717 ? -40.860 -23.496 -11.835 1.00 97.50 717 VAL A O 1
ATOM 5094 N N . PRO A 1 718 ? -41.808 -24.456 -13.644 1.00 98.00 718 PRO A N 1
ATOM 5095 C CA . PRO A 1 718 ? -40.540 -24.725 -14.313 1.00 98.00 718 PRO A CA 1
ATOM 5096 C C . PRO A 1 718 ? -39.927 -23.430 -14.862 1.00 98.00 718 PRO A C 1
ATOM 5098 O O . PRO A 1 718 ? -40.517 -22.726 -15.674 1.00 98.00 718 PRO A O 1
ATOM 5101 N N . LYS A 1 719 ? -38.709 -23.100 -14.425 1.00 98.25 719 LYS A N 1
ATOM 5102 C CA . LYS A 1 719 ? -37.983 -21.889 -14.833 1.00 98.25 719 LYS A CA 1
ATOM 5103 C C . LYS A 1 719 ? -36.729 -22.249 -15.616 1.00 98.25 719 LYS A C 1
ATOM 5105 O O . LYS A 1 719 ? -35.799 -22.840 -15.062 1.00 98.25 719 LYS A O 1
ATOM 5110 N N . ILE A 1 720 ? -36.678 -21.846 -16.886 1.00 98.31 720 ILE A N 1
ATOM 5111 C CA . ILE A 1 720 ? -35.528 -22.084 -17.767 1.00 98.31 720 ILE A CA 1
ATOM 5112 C C . ILE A 1 720 ? -34.373 -21.136 -17.398 1.00 98.31 720 ILE A C 1
ATOM 5114 O O . ILE A 1 720 ? -34.539 -19.919 -17.245 1.00 98.31 720 ILE A O 1
ATOM 5118 N N . GLY A 1 721 ? -33.186 -21.717 -17.223 1.00 97.44 721 GLY A N 1
ATOM 5119 C CA . GLY A 1 721 ? -31.931 -21.000 -17.002 1.00 97.44 721 GLY A CA 1
ATOM 5120 C C . GLY A 1 721 ? -31.120 -20.835 -18.287 1.00 97.44 721 GLY A C 1
ATOM 5121 O O . GLY A 1 721 ? -30.631 -19.744 -18.558 1.00 97.44 721 GLY A O 1
ATOM 5122 N N . THR A 1 722 ? -30.993 -21.906 -19.074 1.00 98.12 722 THR A N 1
ATOM 5123 C CA . THR A 1 722 ? -30.312 -21.929 -20.378 1.00 98.12 722 THR A CA 1
ATOM 5124 C C . THR A 1 722 ? -30.870 -23.067 -21.235 1.00 98.12 722 THR A C 1
ATOM 5126 O O . THR A 1 722 ? -31.370 -24.058 -20.700 1.00 98.12 722 THR A O 1
ATOM 5129 N N . ALA A 1 723 ? -30.785 -22.925 -22.553 1.00 98.25 723 ALA A N 1
ATOM 5130 C CA . ALA A 1 723 ? -31.083 -23.967 -23.522 1.00 98.25 723 ALA A CA 1
ATOM 5131 C C . ALA A 1 723 ? -30.039 -23.897 -24.640 1.00 98.25 723 ALA A C 1
ATOM 5133 O O . ALA A 1 723 ? -29.575 -22.802 -24.954 1.00 98.25 723 ALA A O 1
ATOM 5134 N N . PHE A 1 724 ? -29.641 -25.036 -25.201 1.00 98.50 724 PHE A N 1
ATOM 5135 C CA . PHE A 1 724 ? -28.691 -25.078 -26.313 1.00 98.50 724 PHE A CA 1
ATOM 5136 C C . PHE A 1 724 ? -28.842 -26.349 -27.156 1.00 98.50 724 PHE A C 1
ATOM 5138 O O . PHE A 1 724 ? -29.264 -27.392 -26.649 1.00 98.50 724 PHE A O 1
ATOM 5145 N N . ILE A 1 725 ? -28.469 -26.258 -28.433 1.00 98.06 725 ILE A N 1
ATOM 5146 C CA . ILE A 1 725 ? -28.243 -27.418 -29.304 1.00 98.06 725 ILE A CA 1
ATOM 5147 C C . ILE A 1 725 ? -26.760 -27.817 -29.158 1.00 98.06 725 ILE A C 1
ATOM 5149 O O . ILE A 1 725 ? -25.900 -26.954 -29.380 1.00 98.06 725 ILE A O 1
ATOM 5153 N N . PRO A 1 726 ? -26.463 -29.052 -28.704 1.00 93.12 726 PRO A N 1
ATOM 5154 C CA . PRO A 1 726 ? -25.108 -29.504 -28.375 1.00 93.12 726 PRO A CA 1
ATOM 5155 C C . PRO A 1 726 ? -24.155 -29.583 -29.570 1.00 93.12 726 PRO A C 1
ATOM 5157 O O . PRO A 1 726 ? -24.632 -29.759 -30.714 1.00 93.12 726 PRO A O 1
#

Mean predicted aligned error: 17.14 Å

Sequence (726 aa):
MNKLVDTLWLQLPAAMRRFWLTLGAITGDGAYLRAWPPLALVAPLGGFVLGAFLGLIHPGTVYTYSFFVVALMVLAAGAGSAVGLWTWSGYTLVDLVVTDRTGLPGFWFYGDPLDKFTTGYVPLVMSYLLLASLLVIAPLLGTGFAVRTAQVVRKSNADLALLAGQGVYVLVVAGYTYAWAHATPFMIRPLWSFAGQVPDTAAVQPIQSNTFWLAVFAGFAAVARSVAVLLAARKPVRPPAVAVAAPKPPGALPDVMRLLLLPAQALFVTLLLSGLVGNLFLGLVVWVLLTGILLLRVAVVPLIPYYPAIVAKVPLLVRIGVCVLFSYLSTSLIVQPFVDQGERSFTPLVVSIFLSFIVSVFLLPGPRLTFGRLRTPAGPAGPATTGGTAGTAAAAESVPPTLAIPTQPIATPPAAPPASAPAAPPAAPPAPPSAPVAGEPPAFPPPGTATFAARTGRRAAGFWARIVRRVAVLAAAAVAAVGVWAAPAFADNCSGLTDCSFGVKVALVVGAIALIALAVFLLPEILAAGAAEAAAIAAAEAAAEAAAAAAAEAAAEAAAVAAAEAAAAEAAAAAAAEAAAAEAAAAAAAEAAAAEAAAAEAAAAEAAAAEGAAAEGAAAEGAAAEGAAAGEGFSEEVMEQAYEYANTESKLAHIIDPAKHNLEPIVEAAGGRSEAMKALVDSLASGEGLPAAGRFEVTRIIEGATVTIRGAVVNGVPKIGTAFIP